Protein AF-0000000078838082 (afdb_homodimer)

InterPro domains:
  IPR001647 DNA-binding HTH domain, TetR-type [PF00440] (33-78)
  IPR001647 DNA-binding HTH domain, TetR-type [PR00455] (32-45)
  IPR001647 DNA-binding HTH domain, TetR-type [PR00455] (53-76)
  IPR001647 DNA-binding HTH domain, TetR-type [PS50977] (26-86)
  IPR009057 Homedomain-like superfamily [SSF46689] (19-103)
  IPR036271 Tetracyclin repressor-like, C-terminal domain superfamily [SSF48498] (100-196)
  IPR050109 HTH-type, TetR-like transcriptional regulator [PTHR30055] (16-215)

Sequence (432 aa):
MKHISPTQVAAESPVRAPTRRALAKQQTRQKVLAAARRLFAEQGYEGATIRDIAAAAGMSTGAVFANFTDKSDLFREIMTADCEALLDAMREAAGKARNVEEALLKVFMAGYGFYKSRLPLARAAFGVSWSPDGGPTLRGLGPVQGMSELFAEQLNLAVERGELRQEAEVKLRSQMLFDAYLSNYVQAIFEGWSLEALQARARDQIRILLAGARRGMKHISPTQVAAESPVRAPTRRALAKQQTRQKVLAAARRLFAEQGYEGATIRDIAAAAGMSTGAVFANFTDKSDLFREIMTADCEALLDAMREAAGKARNVEEALLKVFMAGYGFYKSRLPLARAAFGVSWSPDGGPTLRGLGPVQGMSELFAEQLNLAVERGELRQEAEVKLRSQMLFDAYLSNYVQAIFEGWSLEALQARARDQIRILLAGARRG

Organism: Phenylobacterium zucineum (strain HLK1) (NCBI:txid450851)

Solvent-accessible surface area (backbone atoms only — not comparable to full-atom values): 23057 Å² total; per-residue (Å²): 135,80,79,76,74,78,80,79,74,76,75,74,75,72,81,72,74,74,48,74,67,55,49,49,50,48,50,50,50,50,39,40,51,53,26,38,51,52,38,26,34,74,49,26,58,85,64,43,46,62,60,58,26,17,52,67,43,74,42,52,55,65,63,46,50,75,76,35,90,45,65,67,51,51,50,49,52,52,49,49,54,51,35,41,55,44,40,51,47,20,52,57,38,32,72,72,40,89,47,55,69,52,16,52,46,34,28,50,46,38,49,53,61,66,36,63,88,38,44,49,41,53,35,32,50,58,22,38,44,44,36,87,66,42,14,61,52,53,61,61,33,65,38,52,47,46,46,45,46,48,43,30,49,47,46,49,52,24,33,75,71,58,58,26,35,91,82,42,50,45,68,61,47,16,52,51,50,45,49,51,57,57,57,51,46,54,45,42,68,76,65,64,52,49,70,66,58,51,47,56,50,48,49,54,51,51,52,35,61,44,25,76,25,49,57,131,135,82,80,76,74,80,80,80,75,76,76,73,75,72,80,72,72,74,48,71,67,55,48,50,50,49,50,50,52,50,39,40,51,53,28,38,52,53,37,25,32,73,50,26,58,85,64,42,46,62,60,57,26,17,53,67,42,74,42,52,56,67,63,45,50,76,75,34,90,46,64,67,51,51,50,49,53,52,49,52,55,52,34,41,54,46,40,52,47,22,51,59,37,32,74,73,40,90,47,55,69,52,17,52,46,34,28,50,47,39,50,53,61,68,36,64,89,38,44,49,40,50,35,32,50,58,21,39,44,44,35,88,66,44,13,61,53,53,62,63,32,65,39,52,46,46,45,45,46,47,42,31,50,47,46,49,51,23,32,75,71,56,59,26,35,89,82,41,50,46,69,61,47,16,52,49,49,45,48,51,57,57,56,51,46,54,45,40,68,76,64,65,52,50,72,65,57,50,48,56,49,47,50,54,51,51,52,36,61,45,26,76,24,49,56,130

Foldseek 3Di:
DPPPDPPPPPPPPPPPDDDPVRVVLVVLLVLLLVLLLVCCLVLNLVRDALCSSQVSSVHHSVVVCVPAVGSLRSLLVNLLVLLVVLLVQLVVQLVVDDALLNSLLSSLLSNCVSCLVPLSNVVSLVVLLPDPPSVCSNCVRPSNVSSLVVQLVSVVVNCVVQQFPPPQPSNVLSVVSVVLSSVCSCCCNPVVDDSVRSSVSSSVSSVVSSPPGGDD/DPPPDPPPPPPPPPPPDDDPVRVVLVVLLVLLLVLLLVCCLVQNLVRDALCSSQVSSVHHSVVVCVPAVGSLRSLLVNLLVLLVVLLVQLVVQLVVDDALLNSLLSSLLSNCVSCLVPLSNVVSLVVLLPDPPSVCSNCVRPSNVSSLVVQLVSVVVNCVVQQFPPPQPSNVLSVVSVVLSSVCSCCCNPVVDDSVRSSVVSSVSSCVSSPPGGDD

Nearest PDB structures (foldseek):
  5gp9-assembly1_A  TM=8.578E-01  e=2.514E-07  Halalkalibacterium halodurans C-125
  5gpa-assembly1_B  TM=8.060E-01  e=7.510E-08  Halalkalibacterium halodurans C-125
  3whc-assembly3_F  TM=8.358E-01  e=3.596E-07  Bacillus subtilis subsp. subtilis str. 168
  2pbx-assembly1_A  TM=7.632E-01  e=4.820E-06  Vibrio cholerae 2740-80
  7xxo-assembly1_A  TM=8.006E-01  e=9.019E-06  Vibrio cholerae

Structure (mmCIF, N/CA/C/O backbone):
data_AF-0000000078838082-model_v1
#
loop_
_entity.id
_entity.type
_entity.pdbx_description
1 polymer 'Transcriptional regulator, TetR famil'
#
loop_
_atom_site.group_PDB
_atom_site.id
_atom_site.type_symbol
_atom_site.label_atom_id
_atom_site.label_alt_id
_atom_site.label_comp_id
_atom_site.label_asym_id
_atom_site.label_entity_id
_atom_site.label_seq_id
_atom_site.pdbx_PDB_ins_code
_atom_site.Cartn_x
_atom_site.Cartn_y
_atom_site.Cartn_z
_atom_site.occupancy
_atom_site.B_iso_or_equiv
_atom_site.auth_seq_id
_atom_site.auth_comp_id
_atom_site.auth_asym_id
_atom_site.auth_atom_id
_atom_site.pdbx_PDB_model_num
ATOM 1 N N . MET A 1 1 ? -61.625 -36.156 17.297 1 31.22 1 MET A N 1
ATOM 2 C CA . MET A 1 1 ? -61.781 -34.969 16.469 1 31.22 1 MET A CA 1
ATOM 3 C C . MET A 1 1 ? -61 -33.781 17.094 1 31.22 1 MET A C 1
ATOM 5 O O . MET A 1 1 ? -61.469 -33.156 18.047 1 31.22 1 MET A O 1
ATOM 9 N N . LYS A 1 2 ? -59.625 -33.938 17.234 1 40.16 2 LYS A N 1
ATOM 10 C CA . LYS A 1 2 ? -58.688 -32.969 17.812 1 40.16 2 LYS A CA 1
ATOM 11 C C . LYS A 1 2 ? -58.781 -31.625 17.078 1 40.16 2 LYS A C 1
ATOM 13 O O . LYS A 1 2 ? -58.781 -31.594 15.852 1 40.16 2 LYS A O 1
ATOM 18 N N . HIS A 1 3 ? -59.406 -30.594 17.719 1 41.97 3 HIS A N 1
ATOM 19 C CA . HIS A 1 3 ? -59.5 -29.219 17.266 1 41.97 3 HIS A CA 1
ATOM 20 C C . HIS A 1 3 ? -58.125 -28.672 16.891 1 41.97 3 HIS A C 1
ATOM 22 O O . HIS A 1 3 ? -57.219 -28.656 17.719 1 41.97 3 HIS A O 1
ATOM 28 N N . ILE A 1 4 ? -57.656 -28.812 15.633 1 47.41 4 ILE A N 1
ATOM 29 C CA . ILE A 1 4 ? -56.438 -28.156 15.109 1 47.41 4 ILE A CA 1
ATOM 30 C C . ILE A 1 4 ? -56.531 -26.656 15.336 1 47.41 4 ILE A C 1
ATOM 32 O O . ILE A 1 4 ? -57.5 -26 14.883 1 47.41 4 ILE A O 1
ATOM 36 N N . SER A 1 5 ? -56 -26.172 16.469 1 49.69 5 SER A N 1
ATOM 37 C CA . SER A 1 5 ? -55.906 -24.75 16.75 1 49.69 5 SER A CA 1
ATOM 38 C C . SER A 1 5 ? -55.375 -23.969 15.547 1 49.69 5 SER A C 1
ATOM 40 O O . SER A 1 5 ? -54.469 -24.438 14.859 1 49.69 5 SER A O 1
ATOM 42 N N . PRO A 1 6 ? -56.156 -23.016 14.93 1 46.94 6 PRO A N 1
ATOM 43 C CA . PRO A 1 6 ? -55.719 -22.203 13.797 1 46.94 6 PRO A CA 1
ATOM 44 C C . PRO A 1 6 ? -54.375 -21.531 14.055 1 46.94 6 PRO A C 1
ATOM 46 O O . PRO A 1 6 ? -54.031 -21.25 15.211 1 46.94 6 PRO A O 1
ATOM 49 N N . THR A 1 7 ? -53.312 -21.812 13.32 1 49 7 THR A N 1
ATOM 50 C CA . THR A 1 7 ? -52 -21.172 13.273 1 49 7 THR A CA 1
ATOM 51 C C . THR A 1 7 ? -52.125 -19.656 13.242 1 49 7 THR A C 1
ATOM 53 O O . THR A 1 7 ? -52.688 -19.094 12.305 1 49 7 THR A O 1
ATOM 56 N N . GLN A 1 8 ? -52.219 -18.891 14.352 1 45.09 8 GLN A N 1
ATOM 57 C CA . GLN A 1 8 ? -52.156 -17.422 14.422 1 45.09 8 GLN A CA 1
ATOM 58 C C . GLN A 1 8 ? -51.031 -16.891 13.539 1 45.09 8 GLN A C 1
ATOM 60 O O . GLN A 1 8 ? -49.844 -17.141 13.797 1 45.09 8 GLN A O 1
ATOM 65 N N . VAL A 1 9 ? -51.156 -16.656 12.219 1 44.88 9 VAL A N 1
ATOM 66 C CA . VAL A 1 9 ? -50.219 -15.875 11.391 1 44.88 9 VAL A CA 1
ATOM 67 C C . VAL A 1 9 ? -49.906 -14.555 12.078 1 44.88 9 VAL A C 1
ATOM 69 O O . VAL A 1 9 ? -50.812 -13.766 12.367 1 44.88 9 VAL A O 1
ATOM 72 N N . ALA A 1 10 ? -48.812 -14.406 12.828 1 48.38 10 ALA A N 1
ATOM 73 C CA . ALA A 1 10 ? -48.281 -13.164 13.367 1 48.38 10 ALA A CA 1
ATOM 74 C C . ALA A 1 10 ? -48.375 -12.031 12.352 1 48.38 10 ALA A C 1
ATOM 76 O O . ALA A 1 10 ? -47.844 -12.133 11.242 1 48.38 10 ALA A O 1
ATOM 77 N N . ALA A 1 11 ? -49.375 -11.188 12.391 1 46.81 11 ALA A N 1
ATOM 78 C CA . ALA A 1 11 ? -49.5 -9.969 11.602 1 46.81 11 ALA A CA 1
ATOM 79 C C . ALA A 1 11 ? -48.156 -9.219 11.555 1 46.81 11 ALA A C 1
ATOM 81 O O . ALA A 1 11 ? -47.562 -8.969 12.602 1 46.81 11 ALA A O 1
ATOM 82 N N . GLU A 1 12 ? -47.312 -9.336 10.531 1 47.44 12 GLU A N 1
ATOM 83 C CA . GLU A 1 12 ? -46.125 -8.531 10.344 1 47.44 12 GLU A CA 1
ATOM 84 C C . GLU A 1 12 ? -46.375 -7.082 10.742 1 47.44 12 GLU A C 1
ATOM 86 O O . GLU A 1 12 ? -47.344 -6.457 10.297 1 47.44 12 GLU A O 1
ATOM 91 N N . SER A 1 13 ? -46.031 -6.605 11.922 1 51.56 13 SER A N 1
ATOM 92 C CA . SER A 1 13 ? -46.125 -5.195 12.281 1 51.56 13 SER A CA 1
ATOM 93 C C . SER A 1 13 ? -45.75 -4.297 11.109 1 51.56 13 SER A C 1
ATOM 95 O O . SER A 1 13 ? -44.719 -4.52 10.461 1 51.56 13 SER A O 1
ATOM 97 N N . PRO A 1 14 ? -46.562 -3.588 10.445 1 52.5 14 PRO A N 1
ATOM 98 C CA . PRO A 1 14 ? -46.25 -2.717 9.32 1 52.5 14 PRO A CA 1
ATOM 99 C C . PRO A 1 14 ? -45 -1.842 9.578 1 52.5 14 PRO A C 1
ATOM 101 O O . PRO A 1 14 ? -44.812 -1.367 10.695 1 52.5 14 PRO A O 1
ATOM 104 N N . VAL A 1 15 ? -43.906 -2.115 9 1 57.47 15 VAL A N 1
ATOM 105 C CA . VAL A 1 15 ? -42.781 -1.18 9.016 1 57.47 15 VAL A CA 1
ATOM 106 C C . VAL A 1 15 ? -43.312 0.253 8.914 1 57.47 15 VAL A C 1
ATOM 108 O O . VAL A 1 15 ? -43.969 0.611 7.934 1 57.47 15 VAL A O 1
ATOM 111 N N . ARG A 1 16 ? -43.688 0.948 9.977 1 62.47 16 ARG A N 1
ATOM 112 C CA . ARG A 1 16 ? -44.188 2.312 10.039 1 62.47 16 ARG A CA 1
ATOM 113 C C . ARG A 1 16 ? -43.375 3.25 9.164 1 62.47 16 ARG A C 1
ATOM 115 O O . ARG A 1 16 ? -42.125 3.215 9.211 1 62.47 16 ARG A O 1
ATOM 122 N N . ALA A 1 17 ? -43.906 3.75 8.133 1 68.75 17 ALA A N 1
ATOM 123 C CA . ALA A 1 17 ? -43.344 4.77 7.266 1 68.75 17 ALA A CA 1
ATOM 124 C C . ALA A 1 17 ? -42.562 5.812 8.078 1 68.75 17 ALA A C 1
ATOM 126 O O . ALA A 1 17 ? -43 6.195 9.172 1 68.75 17 ALA A O 1
ATOM 127 N N . PRO A 1 18 ? -41.188 5.969 7.711 1 68.88 18 PRO A N 1
ATOM 128 C CA . PRO A 1 18 ? -40.438 6.949 8.5 1 68.88 18 PRO A CA 1
ATOM 129 C C . PRO A 1 18 ? -41.219 8.258 8.695 1 68.88 18 PRO A C 1
ATOM 131 O O . PRO A 1 18 ? -41.938 8.688 7.805 1 68.88 18 PRO A O 1
ATOM 134 N N . THR A 1 19 ? -41.25 8.711 9.891 1 78.44 19 THR A N 1
ATOM 135 C CA . THR A 1 19 ? -41.844 10 10.234 1 78.44 19 THR A CA 1
ATOM 136 C C . THR A 1 19 ? -41.156 11.133 9.461 1 78.44 19 THR A C 1
ATOM 138 O O . THR A 1 19 ? -40.094 10.938 8.867 1 78.44 19 THR A O 1
ATOM 141 N N . ARG A 1 20 ? -41.844 12.234 9.203 1 78.25 20 ARG A N 1
ATOM 142 C CA . ARG A 1 20 ? -41.312 13.414 8.531 1 78.25 20 ARG A CA 1
ATOM 143 C C . ARG A 1 20 ? -39.938 13.797 9.109 1 78.25 20 ARG A C 1
ATOM 145 O O . ARG A 1 20 ? -39.031 14.172 8.367 1 78.25 20 ARG A O 1
ATOM 152 N N . ARG A 1 21 ? -39.844 13.648 10.453 1 76.44 21 ARG A N 1
ATOM 153 C CA . ARG A 1 21 ? -38.594 13.984 11.125 1 76.44 21 ARG A CA 1
ATOM 154 C C . ARG A 1 21 ? -37.469 13.016 10.734 1 76.44 21 ARG A C 1
ATOM 156 O O . ARG A 1 21 ? -36.344 13.43 10.523 1 76.44 21 ARG A O 1
ATOM 163 N N . ALA A 1 22 ? -37.844 11.773 10.695 1 75.56 22 ALA A N 1
ATOM 164 C CA . ALA A 1 22 ? -36.875 10.75 10.32 1 75.56 22 ALA A CA 1
ATOM 165 C C . ALA A 1 22 ? -36.406 10.93 8.867 1 75.56 22 ALA A C 1
ATOM 167 O O . ALA A 1 22 ? -35.219 10.773 8.555 1 75.56 22 ALA A O 1
ATOM 168 N N . LEU A 1 23 ? -37.281 11.297 8.016 1 79.19 23 LEU A N 1
ATOM 169 C CA . LEU A 1 23 ? -36.969 11.531 6.613 1 79.19 23 LEU A CA 1
ATOM 170 C C . LEU A 1 23 ? -36.094 12.758 6.453 1 79.19 23 LEU A C 1
ATOM 172 O O . LEU A 1 23 ? -35.156 12.758 5.648 1 79.19 23 LEU A O 1
ATOM 176 N N . ALA A 1 24 ? -36.469 13.742 7.207 1 75.81 24 ALA A N 1
ATOM 177 C CA . ALA A 1 24 ? -35.688 14.961 7.168 1 75.81 24 ALA A CA 1
ATOM 178 C C . ALA A 1 24 ? -34.25 14.703 7.652 1 75.81 24 ALA A C 1
ATOM 180 O O . ALA A 1 24 ? -33.281 15.219 7.078 1 75.81 24 ALA A O 1
ATOM 181 N N . LYS A 1 25 ? -34.125 13.938 8.648 1 78.38 25 LYS A N 1
ATOM 182 C CA . LYS A 1 25 ? -32.812 13.578 9.18 1 78.38 25 LYS A CA 1
ATOM 183 C C . LYS A 1 25 ? -32 12.781 8.164 1 78.38 25 LYS A C 1
ATOM 185 O O . LYS A 1 25 ? -30.797 13.008 8 1 78.38 25 LYS A O 1
ATOM 190 N N . GLN A 1 26 ? -32.719 11.969 7.547 1 81.56 26 GLN A N 1
ATOM 191 C CA . GLN A 1 26 ? -32.062 11.156 6.527 1 81.56 26 GLN A CA 1
ATOM 192 C C . GLN A 1 26 ? -31.594 12.008 5.355 1 81.56 26 GLN A C 1
ATOM 194 O O . GLN A 1 26 ? -30.5 11.797 4.824 1 81.56 26 GLN A O 1
ATOM 199 N N . GLN A 1 27 ? -32.406 12.883 4.988 1 83.25 27 GLN A N 1
ATOM 200 C CA . GLN A 1 27 ? -32.031 13.773 3.889 1 83.25 27 GLN A CA 1
ATOM 201 C C . GLN A 1 27 ? -30.828 14.633 4.254 1 83.25 27 GLN A C 1
ATOM 203 O O . GLN A 1 27 ? -29.938 14.859 3.424 1 83.25 27 GLN A O 1
ATOM 208 N N . THR A 1 28 ? -30.891 15.102 5.465 1 83.06 28 THR A N 1
ATOM 209 C CA . THR A 1 28 ? -29.75 15.891 5.949 1 83.06 28 THR A CA 1
ATOM 210 C C . THR A 1 28 ? -28.469 15.062 5.945 1 83.06 28 THR A C 1
ATOM 212 O O . THR A 1 28 ? -27.422 15.523 5.488 1 83.06 28 THR A O 1
ATOM 215 N N . ARG A 1 29 ? -28.609 13.945 6.395 1 88 29 ARG A N 1
ATOM 216 C CA . ARG A 1 29 ? -27.469 13.039 6.441 1 88 29 ARG A CA 1
ATOM 217 C C . ARG A 1 29 ? -26.922 12.781 5.043 1 88 29 ARG A C 1
ATOM 219 O O . ARG A 1 29 ? -25.703 12.836 4.828 1 88 29 ARG A O 1
ATOM 226 N N . GLN A 1 30 ? -27.781 12.617 4.121 1 90.25 30 GLN A N 1
ATOM 227 C CA . GLN A 1 30 ? -27.359 12.344 2.75 1 90.25 30 GLN A CA 1
ATOM 228 C C . GLN A 1 30 ? -26.672 13.555 2.129 1 90.25 30 GLN A C 1
ATOM 230 O O . GLN A 1 30 ? -25.703 13.414 1.386 1 90.25 30 GLN A O 1
ATOM 235 N N . LYS A 1 31 ? -27.156 14.672 2.43 1 91.25 31 LYS A N 1
ATOM 236 C CA . LYS A 1 31 ? -26.562 15.906 1.925 1 91.25 31 LYS A CA 1
ATOM 237 C C . LYS A 1 31 ? -25.141 16.078 2.459 1 91.25 31 LYS A C 1
ATOM 239 O O . LYS A 1 31 ? -24.234 16.453 1.71 1 91.25 31 LYS A O 1
ATOM 244 N N . VAL A 1 32 ? -25 15.812 3.689 1 92.06 32 VAL A N 1
ATOM 245 C CA . VAL A 1 32 ? -23.703 15.969 4.328 1 92.06 32 VAL A CA 1
ATOM 246 C C . VAL A 1 32 ? -22.719 14.953 3.748 1 92.06 32 VAL A C 1
ATOM 248 O O . VAL A 1 32 ? -21.578 15.305 3.418 1 92.06 32 VAL A O 1
ATOM 251 N N . LEU A 1 33 ? -23.188 13.812 3.576 1 93.88 33 LEU A N 1
ATOM 252 C CA . LEU A 1 33 ? -22.328 12.758 3.059 1 93.88 33 LEU A CA 1
ATOM 253 C C . LEU A 1 33 ? -21.906 13.047 1.619 1 93.88 33 LEU A C 1
ATOM 255 O O . LEU A 1 33 ? -20.766 12.812 1.236 1 93.88 33 LEU A O 1
ATOM 259 N N . ALA A 1 34 ? -22.844 13.578 0.846 1 94.31 34 ALA A N 1
ATOM 260 C CA . ALA A 1 34 ? -22.531 13.93 -0.537 1 94.31 34 ALA A CA 1
ATOM 261 C C . ALA A 1 34 ? -21.5 15.055 -0.596 1 94.31 34 ALA A C 1
ATOM 263 O O . ALA A 1 34 ? -20.578 15.008 -1.401 1 94.31 34 ALA A O 1
ATOM 264 N N . ALA A 1 35 ? -21.688 16.016 0.234 1 95.06 35 ALA A N 1
ATOM 265 C CA . ALA A 1 35 ? -20.734 17.125 0.315 1 95.06 35 ALA A CA 1
ATOM 266 C C . ALA A 1 35 ? -19.359 16.641 0.768 1 95.06 35 ALA A C 1
ATOM 268 O O . ALA A 1 35 ? -18.344 17.031 0.204 1 95.06 35 ALA A O 1
ATOM 269 N N . ALA A 1 36 ? -19.375 15.812 1.767 1 95 36 ALA A N 1
ATOM 270 C CA . ALA A 1 36 ? -18.141 15.258 2.297 1 95 36 ALA A CA 1
ATOM 271 C C . ALA A 1 36 ? -17.391 14.461 1.23 1 95 36 ALA A C 1
ATOM 273 O O . ALA A 1 36 ? -16.188 14.617 1.055 1 95 36 ALA A O 1
ATOM 274 N N . ARG A 1 37 ? -18.109 13.648 0.507 1 94.75 37 ARG A N 1
ATOM 275 C CA . ARG A 1 37 ? -17.531 12.852 -0.565 1 94.75 37 ARG A CA 1
ATOM 276 C C . ARG A 1 37 ? -16.812 13.742 -1.583 1 94.75 37 ARG A C 1
ATOM 278 O O . ARG A 1 37 ? -15.695 13.453 -1.993 1 94.75 37 ARG A O 1
ATOM 285 N N . ARG A 1 38 ? -17.484 14.719 -1.978 1 94.56 38 ARG A N 1
ATOM 286 C CA . ARG A 1 38 ? -16.938 15.641 -2.967 1 94.56 38 ARG A CA 1
ATOM 287 C C . ARG A 1 38 ? -15.688 16.328 -2.439 1 94.56 38 ARG A C 1
ATOM 289 O O . ARG A 1 38 ? -14.664 16.391 -3.125 1 94.56 38 ARG A O 1
ATOM 296 N N . LEU A 1 39 ? -15.727 16.797 -1.241 1 95.06 39 LEU A N 1
ATOM 297 C CA . LEU A 1 39 ? -14.617 17.562 -0.691 1 95.06 39 LEU A CA 1
ATOM 298 C C . LEU A 1 39 ? -13.422 16.656 -0.397 1 95.06 39 LEU A C 1
ATOM 300 O O . LEU A 1 39 ? -12.273 17.062 -0.6 1 95.06 39 LEU A O 1
ATOM 304 N N . PHE A 1 40 ? -13.672 15.445 0.102 1 94.25 40 PHE A N 1
ATOM 305 C CA . PHE A 1 40 ? -12.586 14.492 0.307 1 94.25 40 PHE A CA 1
ATOM 306 C C . PHE A 1 40 ? -11.914 14.148 -1.015 1 94.25 40 PHE A C 1
ATOM 308 O O . PHE A 1 40 ? -10.695 13.961 -1.063 1 94.25 40 PHE A O 1
ATOM 315 N N . ALA A 1 41 ? -12.688 14.094 -2.055 1 91.81 41 ALA A N 1
ATOM 316 C CA . ALA A 1 41 ? -12.141 13.797 -3.375 1 91.81 41 ALA A CA 1
ATOM 317 C C . ALA A 1 41 ? -11.312 14.969 -3.9 1 91.81 41 ALA A C 1
ATOM 319 O O . ALA A 1 41 ? -10.227 14.773 -4.445 1 91.81 41 ALA A O 1
ATOM 320 N N . GLU A 1 42 ? -11.734 16.172 -3.66 1 90.31 42 GLU A N 1
ATOM 321 C CA . GLU A 1 42 ? -11.133 17.375 -4.238 1 90.31 42 GLU A CA 1
ATOM 322 C C . GLU A 1 42 ? -9.93 17.828 -3.422 1 90.31 42 GLU A C 1
ATOM 324 O O . GLU A 1 42 ? -8.898 18.203 -3.986 1 90.31 42 GLU A O 1
ATOM 329 N N . GLN A 1 43 ? -10.062 17.75 -2.066 1 89.94 43 GLN A N 1
ATOM 330 C CA . GLN A 1 43 ? -9.078 18.391 -1.196 1 89.94 43 GLN A CA 1
ATOM 331 C C . GLN A 1 43 ? -8.273 17.344 -0.422 1 89.94 43 GLN A C 1
ATOM 333 O O . GLN A 1 43 ? -7.316 17.688 0.274 1 89.94 43 GLN A O 1
ATOM 338 N N . GLY A 1 44 ? -8.68 16.125 -0.648 1 89.25 44 GLY A N 1
ATOM 339 C CA . GLY A 1 44 ? -8.109 15.102 0.208 1 89.25 44 GLY A CA 1
ATOM 340 C C . GLY A 1 44 ? -8.719 15.078 1.596 1 89.25 44 GLY A C 1
ATOM 341 O O . GLY A 1 44 ? -9.516 15.945 1.947 1 89.25 44 GLY A O 1
ATOM 342 N N . TYR A 1 45 ? -8.359 14.07 2.332 1 90.06 45 TYR A N 1
ATOM 343 C CA . TYR A 1 45 ? -8.898 13.906 3.674 1 90.06 45 TYR A CA 1
ATOM 344 C C . TYR A 1 45 ? -8.422 15.023 4.598 1 90.06 45 TYR A C 1
ATOM 346 O O . TYR A 1 45 ? -9.219 15.602 5.344 1 90.06 45 TYR A O 1
ATOM 354 N N . GLU A 1 46 ? -7.148 15.305 4.57 1 85.12 46 GLU A N 1
ATOM 355 C CA . GLU A 1 46 ? -6.582 16.297 5.48 1 85.12 46 GLU A CA 1
ATOM 356 C C . GLU A 1 46 ? -7.023 17.703 5.098 1 85.12 46 GLU A C 1
ATOM 358 O O . GLU A 1 46 ? -7.254 18.547 5.965 1 85.12 46 GLU A O 1
ATOM 363 N N . GLY A 1 47 ? -7.211 17.922 3.893 1 87.62 47 GLY A N 1
ATOM 364 C CA . GLY A 1 47 ? -7.543 19.266 3.416 1 87.62 47 GLY A CA 1
ATOM 365 C C . GLY A 1 47 ? -8.992 19.625 3.652 1 87.62 47 GLY A C 1
ATOM 366 O O . GLY A 1 47 ? -9.328 20.812 3.744 1 87.62 47 GLY A O 1
ATOM 367 N N . ALA A 1 48 ? -9.828 18.672 3.729 1 92.25 48 ALA A N 1
ATOM 368 C CA . ALA A 1 48 ? -11.25 18.906 3.953 1 92.25 48 ALA A CA 1
ATOM 369 C C . ALA A 1 48 ? -11.555 19.062 5.441 1 92.25 48 ALA A C 1
ATOM 371 O O . ALA A 1 48 ? -11.094 18.281 6.262 1 92.25 48 ALA A O 1
ATOM 372 N N . THR A 1 49 ? -12.344 20.125 5.762 1 91.94 49 THR A N 1
ATOM 373 C CA . THR A 1 49 ? -12.719 20.344 7.152 1 91.94 49 THR A CA 1
ATOM 374 C C . THR A 1 49 ? -14.227 20.188 7.336 1 91.94 49 THR A C 1
ATOM 376 O O . THR A 1 49 ? -14.984 20.266 6.367 1 91.94 49 THR A O 1
ATOM 379 N N . ILE A 1 50 ? -14.547 20 8.57 1 91 50 ILE A N 1
ATOM 380 C CA . ILE A 1 50 ? -15.969 19.875 8.891 1 91 50 ILE A CA 1
ATOM 381 C C . ILE A 1 50 ? -16.688 21.172 8.523 1 91 50 ILE A C 1
ATOM 383 O O . ILE A 1 50 ? -17.844 21.156 8.094 1 91 50 ILE A O 1
ATOM 387 N N . ARG A 1 51 ? -16.016 22.25 8.734 1 92.75 51 ARG A N 1
ATOM 388 C CA . ARG A 1 51 ? -16.578 23.547 8.383 1 92.75 51 ARG A CA 1
ATOM 389 C C . ARG A 1 51 ? -16.844 23.656 6.887 1 92.75 51 ARG A C 1
ATOM 391 O O . ARG A 1 51 ? -17.906 24.094 6.461 1 92.75 51 ARG A O 1
ATOM 398 N N . ASP A 1 52 ? -15.891 23.234 6.082 1 94.5 52 ASP A N 1
ATOM 399 C CA . ASP A 1 52 ? -16.047 23.25 4.629 1 94.5 52 ASP A CA 1
ATOM 400 C C . ASP A 1 52 ? -17.172 22.328 4.184 1 94.5 52 ASP A C 1
ATOM 402 O O . ASP A 1 52 ? -17.953 22.672 3.289 1 94.5 52 ASP A O 1
ATOM 406 N N . ILE A 1 53 ? -17.297 21.188 4.809 1 94.75 53 ILE A N 1
ATOM 407 C CA . ILE A 1 53 ? -18.297 20.188 4.465 1 94.75 53 ILE A CA 1
ATOM 408 C C . ILE A 1 53 ? -19.688 20.719 4.809 1 94.75 53 ILE A C 1
ATOM 410 O O . ILE A 1 53 ? -20.625 20.609 4.012 1 94.75 53 ILE A O 1
ATOM 414 N N . ALA A 1 54 ? -19.781 21.328 5.977 1 93.94 54 ALA A N 1
ATOM 415 C CA . ALA A 1 54 ? -21.047 21.938 6.391 1 93.94 54 ALA A CA 1
ATOM 416 C C . ALA A 1 54 ? -21.484 23.016 5.41 1 93.94 54 ALA A C 1
ATOM 418 O O . ALA A 1 54 ? -22.625 23.016 4.961 1 93.94 54 ALA A O 1
ATOM 419 N N . ALA A 1 55 ? -20.578 23.859 5.098 1 95.44 55 ALA A N 1
ATOM 420 C CA . ALA A 1 55 ? -20.859 24.953 4.16 1 95.44 55 ALA A CA 1
ATOM 421 C C . ALA A 1 55 ? -21.312 24.406 2.805 1 95.44 55 ALA A C 1
ATOM 423 O O . ALA A 1 55 ? -22.266 24.891 2.215 1 95.44 55 ALA A O 1
ATOM 424 N N . ALA A 1 56 ? -20.625 23.422 2.32 1 94.75 56 ALA A N 1
ATOM 425 C CA . ALA A 1 56 ? -20.938 22.812 1.029 1 94.75 56 ALA A CA 1
ATOM 426 C C . ALA A 1 56 ? -22.297 22.125 1.06 1 94.75 56 ALA A C 1
ATOM 428 O O . ALA A 1 56 ? -22.969 22.031 0.033 1 94.75 56 ALA A O 1
ATOM 429 N N . ALA A 1 57 ? -22.672 21.656 2.234 1 93.81 57 ALA A N 1
ATOM 430 C CA . ALA A 1 57 ? -23.953 20.984 2.406 1 93.81 57 ALA A CA 1
ATOM 431 C C . ALA A 1 57 ? -25.078 21.984 2.641 1 93.81 57 ALA A C 1
ATOM 433 O O . ALA A 1 57 ? -26.25 21.609 2.723 1 93.81 57 ALA A O 1
ATOM 434 N N . GLY A 1 58 ? -24.703 23.266 2.793 1 93.69 58 GLY A N 1
ATOM 435 C CA . GLY A 1 58 ? -25.688 24.297 3.076 1 93.69 58 GLY A CA 1
ATOM 436 C C . GLY A 1 58 ? -26.203 24.25 4.5 1 93.69 58 GLY A C 1
ATOM 437 O O . GLY A 1 58 ? -27.391 24.516 4.75 1 93.69 58 GLY A O 1
ATOM 438 N N . MET A 1 59 ? -25.312 23.812 5.348 1 91.62 59 MET A N 1
ATOM 439 C CA . MET A 1 59 ? -25.688 23.641 6.75 1 91.62 59 MET A CA 1
ATOM 440 C C . MET A 1 59 ? -24.703 24.359 7.668 1 91.62 59 MET A C 1
ATOM 442 O O . MET A 1 59 ? -23.594 24.703 7.25 1 91.62 59 MET A O 1
ATOM 446 N N . SER A 1 60 ? -25.234 24.531 8.93 1 90.12 60 SER A N 1
ATOM 447 C CA . SER A 1 60 ? -24.312 25 9.961 1 90.12 60 SER A CA 1
ATOM 448 C C . SER A 1 60 ? -23.438 23.875 10.477 1 90.12 60 SER A C 1
ATOM 450 O O . SER A 1 60 ? -23.797 22.703 10.375 1 90.12 60 SER A O 1
ATOM 452 N N . THR A 1 61 ? -22.203 24.234 10.938 1 90.25 61 THR A N 1
ATOM 453 C CA . THR A 1 61 ? -21.312 23.25 11.531 1 90.25 61 THR A CA 1
ATOM 454 C C . THR A 1 61 ? -22.016 22.516 12.672 1 90.25 61 THR A C 1
ATOM 456 O O . THR A 1 61 ? -21.844 21.297 12.836 1 90.25 61 THR A O 1
ATOM 459 N N . GLY A 1 62 ? -22.859 23.188 13.406 1 87.12 62 GLY A N 1
ATOM 460 C CA . GLY A 1 62 ? -23.609 22.578 14.5 1 87.12 62 GLY A CA 1
ATOM 461 C C . GLY A 1 62 ? -24.594 21.516 14.039 1 87.12 62 GLY A C 1
ATOM 462 O O . GLY A 1 62 ? -24.719 20.469 14.672 1 87.12 62 GLY A O 1
ATOM 463 N N . ALA A 1 63 ? -25.266 21.781 13.023 1 84.5 63 ALA A N 1
ATOM 464 C CA . ALA A 1 63 ? -26.234 20.828 12.469 1 84.5 63 ALA A CA 1
ATOM 465 C C . ALA A 1 63 ? -25.547 19.547 12.023 1 84.5 63 ALA A C 1
ATOM 467 O O . ALA A 1 63 ? -26.094 18.453 12.156 1 84.5 63 ALA A O 1
ATOM 468 N N . VAL A 1 64 ? -24.328 19.703 11.461 1 87.12 64 VAL A N 1
ATOM 469 C CA . VAL A 1 64 ? -23.562 18.531 11.031 1 87.12 64 VAL A CA 1
ATOM 470 C C . VAL A 1 64 ? -23.141 17.719 12.242 1 87.12 64 VAL A C 1
ATOM 472 O O . VAL A 1 64 ? -23.203 16.484 12.219 1 87.12 64 VAL A O 1
ATOM 475 N N . PHE A 1 65 ? -22.797 18.406 13.297 1 84.75 65 PHE A N 1
ATOM 476 C CA . PHE A 1 65 ? -22.328 17.719 14.5 1 84.75 65 PHE A CA 1
ATOM 477 C C . PHE A 1 65 ? -23.484 17 15.195 1 84.75 65 PHE A C 1
ATOM 479 O O . PHE A 1 65 ? -23.25 16.109 16.016 1 84.75 65 PHE A O 1
ATOM 486 N N . ALA A 1 66 ? -24.703 17.391 14.883 1 81.81 66 ALA A N 1
ATOM 487 C CA . ALA A 1 66 ? -25.859 16.656 15.398 1 81.81 66 ALA A CA 1
ATOM 488 C C . ALA A 1 66 ? -25.969 15.273 14.773 1 81.81 66 ALA A C 1
ATOM 490 O O . ALA A 1 66 ? -26.562 14.367 15.359 1 81.81 66 ALA A O 1
ATOM 491 N N . ASN A 1 67 ? -25.297 15.211 13.656 1 82.81 67 ASN A N 1
ATOM 492 C CA . ASN A 1 67 ? -25.422 13.969 12.898 1 82.81 67 ASN A CA 1
ATOM 493 C C . ASN A 1 67 ? -24.109 13.188 12.883 1 82.81 67 ASN A C 1
ATOM 495 O O . ASN A 1 67 ? -24.109 11.961 12.758 1 82.81 67 ASN A O 1
ATOM 499 N N . PHE A 1 68 ? -22.984 13.883 12.977 1 86.94 68 PHE A N 1
ATOM 500 C CA . PHE A 1 68 ? -21.672 13.258 12.898 1 86.94 68 PHE A CA 1
ATOM 501 C C . PHE A 1 68 ? -20.75 13.805 13.984 1 86.94 68 PHE A C 1
ATOM 503 O O . PHE A 1 68 ? -20.734 15.016 14.25 1 86.94 68 PHE A O 1
ATOM 510 N N . THR A 1 69 ? -19.953 12.93 14.516 1 83.06 69 THR A N 1
ATOM 511 C CA . THR A 1 69 ? -19.094 13.289 15.633 1 83.06 69 THR A CA 1
ATOM 512 C C . THR A 1 69 ? -17.891 14.102 15.156 1 83.06 69 THR A C 1
ATOM 514 O O . THR A 1 69 ? -17.516 15.086 15.789 1 83.06 69 THR A O 1
ATOM 517 N N . ASP A 1 70 ? -17.328 13.648 14.094 1 87.88 70 ASP A N 1
ATOM 518 C CA . ASP A 1 70 ? -16.141 14.32 13.562 1 87.88 70 ASP A CA 1
ATOM 519 C C . ASP A 1 70 ? -15.891 13.898 12.117 1 87.88 70 ASP A C 1
ATOM 521 O O . ASP A 1 70 ? -16.688 13.188 11.516 1 87.88 70 ASP A O 1
ATOM 525 N N . LYS A 1 71 ? -14.898 14.422 11.555 1 90.56 71 LYS A N 1
ATOM 526 C CA . LYS A 1 71 ? -14.531 14.18 10.156 1 90.56 71 LYS A CA 1
ATOM 527 C C . LYS A 1 71 ? -14.266 12.695 9.914 1 90.56 71 LYS A C 1
ATOM 529 O O . LYS A 1 71 ? -14.617 12.164 8.852 1 90.56 71 LYS A O 1
ATOM 534 N N . SER A 1 72 ? -13.695 12.039 10.906 1 91.25 72 SER A N 1
ATOM 535 C CA . SER A 1 72 ? -13.375 10.617 10.773 1 91.25 72 SER A CA 1
ATOM 536 C C . SER A 1 72 ? -14.648 9.773 10.695 1 91.25 72 SER A C 1
ATOM 538 O O . SER A 1 72 ? -14.695 8.789 9.961 1 91.25 72 SER A O 1
ATOM 540 N N . ASP A 1 73 ? -15.594 10.195 11.383 1 91.31 73 ASP A N 1
ATOM 541 C CA . ASP A 1 73 ? -16.875 9.508 11.352 1 91.31 73 ASP A CA 1
ATOM 542 C C . ASP A 1 73 ? -17.547 9.633 9.984 1 91.31 73 ASP A C 1
ATOM 544 O O . ASP A 1 73 ? -18.094 8.656 9.469 1 91.31 73 ASP A O 1
ATOM 548 N N . LEU A 1 74 ? -17.516 10.82 9.461 1 92.38 74 LEU A N 1
ATOM 549 C CA . LEU A 1 74 ? -18.047 11.055 8.125 1 92.38 74 LEU A CA 1
ATOM 550 C C . LEU A 1 74 ? -17.328 10.195 7.086 1 92.38 74 LEU A C 1
ATOM 552 O O . LEU A 1 74 ? -17.984 9.555 6.254 1 92.38 74 LEU A O 1
ATOM 556 N N . PHE A 1 75 ? -16.078 10.203 7.176 1 94.81 75 PHE A N 1
ATOM 557 C CA . PHE A 1 75 ? -15.281 9.445 6.223 1 94.81 75 PHE A CA 1
ATOM 558 C C . PHE A 1 75 ? -15.562 7.953 6.348 1 94.81 75 PHE A C 1
ATOM 560 O O . PHE A 1 75 ? -15.727 7.258 5.34 1 94.81 75 PHE A O 1
ATOM 567 N N . ARG A 1 76 ? -15.641 7.465 7.551 1 94.31 76 ARG A N 1
ATOM 568 C CA . ARG A 1 76 ? -15.93 6.059 7.812 1 94.31 76 ARG A CA 1
ATOM 569 C C . ARG A 1 76 ? -17.266 5.656 7.215 1 94.31 76 ARG A C 1
ATOM 571 O O . ARG A 1 76 ? -17.406 4.578 6.625 1 94.31 76 ARG A O 1
ATOM 578 N N . GLU A 1 77 ? -18.203 6.484 7.367 1 93.38 77 GLU A N 1
ATOM 579 C CA . GLU A 1 77 ? -19.531 6.191 6.836 1 93.38 77 GLU A CA 1
ATOM 580 C C . GLU A 1 77 ? -19.516 6.117 5.312 1 93.38 77 GLU A C 1
ATOM 582 O O . GLU A 1 77 ? -20.125 5.223 4.719 1 93.38 77 GLU A O 1
ATOM 587 N N . ILE A 1 78 ? -18.844 7.051 4.734 1 94.94 78 ILE A N 1
ATOM 588 C CA . ILE A 1 78 ? -18.719 7.062 3.281 1 94.94 78 ILE A CA 1
ATOM 589 C C . ILE A 1 78 ? -18.016 5.793 2.811 1 94.94 78 ILE A C 1
ATOM 591 O O . ILE A 1 78 ? -18.484 5.117 1.895 1 94.94 78 ILE A O 1
ATOM 595 N N . MET A 1 79 ? -16.938 5.438 3.459 1 96.12 79 MET A N 1
ATOM 596 C CA . MET A 1 79 ? -16.156 4.27 3.068 1 96.12 79 MET A CA 1
ATOM 597 C C . MET A 1 79 ? -16.938 2.982 3.301 1 96.12 79 MET A C 1
ATOM 599 O O . MET A 1 79 ? -16.875 2.051 2.496 1 96.12 79 MET A O 1
ATOM 603 N N . THR A 1 80 ? -17.641 2.922 4.402 1 95.94 80 THR A N 1
ATOM 604 C CA . THR A 1 80 ? -18.453 1.741 4.676 1 95.94 80 THR A CA 1
ATOM 605 C C . THR A 1 80 ? -19.469 1.504 3.549 1 95.94 80 THR A C 1
ATOM 607 O O . THR A 1 80 ? -19.531 0.403 3.002 1 95.94 80 THR A O 1
ATOM 610 N N . ALA A 1 81 ? -20.172 2.57 3.188 1 94.31 81 ALA A N 1
ATOM 611 C CA . ALA A 1 81 ? -21.172 2.463 2.125 1 94.31 81 ALA A CA 1
ATOM 612 C C . ALA A 1 81 ? -20.516 2.104 0.794 1 94.31 81 ALA A C 1
ATOM 614 O O . ALA A 1 81 ? -21 1.238 0.066 1 94.31 81 ALA A O 1
ATOM 615 N N . ASP A 1 82 ? -19.422 2.752 0.402 1 94.81 82 ASP A N 1
ATOM 616 C CA . ASP A 1 82 ? -18.734 2.508 -0.857 1 94.81 82 ASP A CA 1
ATOM 617 C C . ASP A 1 82 ? -18.188 1.081 -0.92 1 94.81 82 ASP A C 1
ATOM 619 O O . ASP A 1 82 ? -18.344 0.398 -1.935 1 94.81 82 ASP A O 1
ATOM 623 N N . CYS A 1 83 ? -17.609 0.61 0.202 1 96.69 83 CYS A N 1
ATOM 624 C CA . CYS A 1 83 ? -16.984 -0.713 0.223 1 96.69 83 CYS A CA 1
ATOM 625 C C . CYS A 1 83 ? -18.047 -1.807 0.207 1 96.69 83 CYS A C 1
ATOM 627 O O . CYS A 1 83 ? -17.844 -2.877 -0.366 1 96.69 83 CYS A O 1
ATOM 629 N N . GLU A 1 84 ? -19.172 -1.513 0.813 1 97.25 84 GLU A N 1
ATOM 630 C CA . GLU A 1 84 ? -20.281 -2.465 0.743 1 97.25 84 GLU A CA 1
ATOM 631 C C . GLU A 1 84 ? -20.766 -2.643 -0.692 1 97.25 84 GLU A C 1
ATOM 633 O O . GLU A 1 84 ? -20.938 -3.77 -1.161 1 97.25 84 GLU A O 1
ATOM 638 N N . ALA A 1 85 ? -21.031 -1.514 -1.315 1 96.62 85 ALA A N 1
ATOM 639 C CA . ALA A 1 85 ? -21.453 -1.556 -2.711 1 96.62 85 ALA A CA 1
ATOM 640 C C . ALA A 1 85 ? -20.406 -2.225 -3.588 1 96.62 85 ALA A C 1
ATOM 642 O O . ALA A 1 85 ? -20.734 -2.988 -4.496 1 96.62 85 ALA A O 1
ATOM 643 N N . LEU A 1 86 ? -19.156 -1.986 -3.338 1 97.5 86 LEU A N 1
ATOM 644 C CA . LEU A 1 86 ? -18.047 -2.566 -4.074 1 97.5 86 LEU A CA 1
ATOM 645 C C . LEU A 1 86 ? -18 -4.082 -3.885 1 97.5 86 LEU A C 1
ATOM 647 O O . LEU A 1 86 ? -17.859 -4.824 -4.855 1 97.5 86 LEU A O 1
ATOM 651 N N . LEU A 1 87 ? -18.094 -4.488 -2.619 1 98.19 87 LEU A N 1
ATOM 652 C CA . LEU A 1 87 ? -18.078 -5.914 -2.322 1 98.19 87 LEU A CA 1
ATOM 653 C C . LEU A 1 87 ? -19.219 -6.633 -3.047 1 98.19 87 LEU A C 1
ATOM 655 O O . LEU A 1 87 ? -19.016 -7.711 -3.609 1 98.19 87 LEU A O 1
ATOM 659 N N . ASP A 1 88 ? -20.375 -5.992 -3.078 1 97.94 88 ASP A N 1
ATOM 660 C CA . ASP A 1 88 ? -21.516 -6.57 -3.781 1 97.94 88 ASP A CA 1
ATOM 661 C C . ASP A 1 88 ? -21.234 -6.707 -5.273 1 97.94 88 ASP A C 1
ATOM 663 O O . ASP A 1 88 ? -21.531 -7.738 -5.879 1 97.94 88 ASP A O 1
ATOM 667 N N . ALA A 1 89 ? -20.672 -5.715 -5.812 1 97.5 89 ALA A N 1
ATOM 668 C CA . ALA A 1 89 ? -20.328 -5.742 -7.234 1 97.5 89 ALA A CA 1
ATOM 669 C C . ALA A 1 89 ? -19.312 -6.836 -7.523 1 97.5 89 ALA A C 1
ATOM 671 O O . ALA A 1 89 ? -19.406 -7.535 -8.539 1 97.5 89 ALA A O 1
ATOM 672 N N . MET A 1 90 ? -18.344 -7.004 -6.66 1 98.44 90 MET A N 1
ATOM 673 C CA . MET A 1 90 ? -17.312 -8.023 -6.816 1 98.44 90 MET A CA 1
ATOM 674 C C . MET A 1 90 ? -17.922 -9.422 -6.73 1 98.44 90 MET A C 1
ATOM 676 O O . MET A 1 90 ? -17.578 -10.297 -7.527 1 98.44 90 MET A O 1
ATOM 680 N N . ARG A 1 91 ? -18.766 -9.578 -5.766 1 98.19 91 ARG A N 1
ATOM 681 C CA . ARG A 1 91 ? -19.422 -10.867 -5.594 1 98.19 91 ARG A CA 1
ATOM 682 C C . ARG A 1 91 ? -20.25 -11.234 -6.82 1 98.19 91 ARG A C 1
ATOM 684 O O . ARG A 1 91 ? -20.203 -12.375 -7.289 1 98.19 91 ARG A O 1
ATOM 691 N N . GLU A 1 92 ? -21.016 -10.266 -7.258 1 97.94 92 GLU A N 1
ATOM 692 C CA . GLU A 1 92 ? -21.812 -10.484 -8.453 1 97.94 92 GLU A CA 1
ATOM 693 C C . GLU A 1 92 ? -20.953 -10.859 -9.648 1 97.94 92 GLU A C 1
ATOM 695 O O . GLU A 1 92 ? -21.297 -11.766 -10.406 1 97.94 92 GLU A O 1
ATOM 700 N N . ALA A 1 93 ? -19.844 -10.227 -9.836 1 98.12 93 ALA A N 1
ATOM 701 C CA . ALA A 1 93 ? -18.922 -10.477 -10.945 1 98.12 93 ALA A CA 1
ATOM 702 C C . ALA A 1 93 ? -18.328 -11.875 -10.859 1 98.12 93 ALA A C 1
ATOM 704 O O . ALA A 1 93 ? -18.219 -12.578 -11.867 1 98.12 93 ALA A O 1
ATOM 705 N N . ALA A 1 94 ? -17.969 -12.297 -9.648 1 97.81 94 ALA A N 1
ATOM 706 C CA . ALA A 1 94 ? -17.359 -13.609 -9.43 1 97.81 94 ALA A CA 1
ATOM 707 C C . ALA A 1 94 ? -18.328 -14.719 -9.82 1 97.81 94 ALA A C 1
ATOM 709 O O . ALA A 1 94 ? -17.922 -15.758 -10.344 1 97.81 94 ALA A O 1
ATOM 710 N N . GLY A 1 95 ? -19.625 -14.562 -9.539 1 94.25 95 GLY A N 1
ATOM 711 C CA . GLY A 1 95 ? -20.641 -15.578 -9.766 1 94.25 95 GLY A CA 1
ATOM 712 C C . GLY A 1 95 ? -20.859 -15.891 -11.234 1 94.25 95 GLY A C 1
ATOM 713 O O . GLY A 1 95 ? -21.453 -16.922 -11.57 1 94.25 95 GLY A O 1
ATOM 714 N N . LYS A 1 96 ? -20.328 -15.188 -12.117 1 92.75 96 LYS A N 1
ATOM 715 C CA . LYS A 1 96 ? -20.578 -15.352 -13.547 1 92.75 96 LYS A CA 1
ATOM 716 C C . LYS A 1 96 ? -19.391 -16.031 -14.234 1 92.75 96 LYS A C 1
ATOM 718 O O . LYS A 1 96 ? -19.344 -16.109 -15.469 1 92.75 96 LYS A O 1
ATOM 723 N N . ALA A 1 97 ? -18.484 -16.531 -13.508 1 95.94 97 ALA A N 1
ATOM 724 C CA . ALA A 1 97 ? -17.234 -17 -14.094 1 95.94 97 ALA A CA 1
ATOM 725 C C . ALA A 1 97 ? -17.25 -18.516 -14.297 1 95.94 97 ALA A C 1
ATOM 727 O O . ALA A 1 97 ? -17.922 -19.234 -13.555 1 95.94 97 ALA A O 1
ATOM 728 N N . ARG A 1 98 ? -16.469 -18.953 -15.234 1 95.44 98 ARG A N 1
ATOM 729 C CA . ARG A 1 98 ? -16.422 -20.375 -15.602 1 95.44 98 ARG A CA 1
ATOM 730 C C . ARG A 1 98 ? -15.32 -21.094 -14.836 1 95.44 98 ARG A C 1
ATOM 732 O O . ARG A 1 98 ? -15.352 -22.328 -14.711 1 95.44 98 ARG A O 1
ATOM 739 N N . ASN A 1 99 ? -14.312 -20.469 -14.5 1 96.75 99 ASN A N 1
ATOM 740 C CA . ASN A 1 99 ? -13.188 -21.031 -13.758 1 96.75 99 ASN A CA 1
ATOM 741 C C . ASN A 1 99 ? -12.547 -19.984 -12.844 1 96.75 99 ASN A C 1
ATOM 743 O O . ASN A 1 99 ? -12.961 -18.812 -12.844 1 96.75 99 ASN A O 1
ATOM 747 N N . VAL A 1 100 ? -11.594 -20.375 -12.086 1 97.81 100 VAL A N 1
ATOM 748 C CA . VAL A 1 100 ? -11.047 -19.547 -11.023 1 97.81 100 VAL A CA 1
ATOM 749 C C . VAL A 1 100 ? -10.32 -18.344 -11.625 1 97.81 100 VAL A C 1
ATOM 751 O O . VAL A 1 100 ? -10.383 -17.234 -11.094 1 97.81 100 VAL A O 1
ATOM 754 N N . GLU A 1 101 ? -9.57 -18.484 -12.703 1 98.19 101 GLU A N 1
ATOM 755 C CA . GLU A 1 101 ? -8.859 -17.375 -13.32 1 98.19 101 GLU A CA 1
ATOM 756 C C . GLU A 1 101 ? -9.836 -16.297 -13.781 1 98.19 101 GLU A C 1
ATOM 758 O O . GLU A 1 101 ? -9.617 -15.102 -13.547 1 98.19 101 GLU A O 1
ATOM 763 N N . GLU A 1 102 ? -10.891 -16.75 -14.414 1 98.5 102 GLU A N 1
ATOM 764 C CA . GLU A 1 102 ? -11.906 -15.805 -14.875 1 98.5 102 GLU A CA 1
ATOM 765 C C . GLU A 1 102 ? -12.609 -15.133 -13.695 1 98.5 102 GLU A C 1
ATOM 767 O O . GLU A 1 102 ? -12.875 -13.93 -13.734 1 98.5 102 GLU A O 1
ATOM 772 N N . ALA A 1 103 ? -12.945 -15.898 -12.688 1 98.62 103 ALA A N 1
ATOM 773 C CA . ALA A 1 103 ? -13.602 -15.352 -11.508 1 98.62 103 ALA A CA 1
ATOM 774 C C . ALA A 1 103 ? -12.75 -14.258 -10.867 1 98.62 103 ALA A C 1
ATOM 776 O O . ALA A 1 103 ? -13.25 -13.164 -10.57 1 98.62 103 ALA A O 1
ATOM 777 N N . LEU A 1 104 ? -11.477 -14.539 -10.672 1 98.81 104 LEU A N 1
ATOM 778 C CA . LEU A 1 104 ? -10.57 -13.586 -10.047 1 98.81 104 LEU A CA 1
ATOM 779 C C . LEU A 1 104 ? -10.414 -12.336 -10.914 1 98.81 104 LEU A C 1
ATOM 781 O O . LEU A 1 104 ? -10.414 -11.211 -10.391 1 98.81 104 LEU A O 1
ATOM 785 N N . LEU A 1 105 ? -10.305 -12.539 -12.195 1 98.88 105 LEU A N 1
ATOM 786 C CA . LEU A 1 105 ? -10.172 -11.391 -13.086 1 98.88 105 LEU A CA 1
ATOM 787 C C . LEU A 1 105 ? -11.422 -10.516 -13.031 1 98.88 105 LEU A C 1
ATOM 789 O O . LEU A 1 105 ? -11.32 -9.289 -12.992 1 98.88 105 LEU A O 1
ATOM 793 N N . LYS A 1 106 ? -12.57 -11.094 -13.031 1 98.75 106 LYS A N 1
ATOM 794 C CA . LYS A 1 106 ? -13.82 -10.352 -12.953 1 98.75 106 LYS A CA 1
ATOM 795 C C . LYS A 1 106 ? -13.922 -9.586 -11.633 1 98.75 106 LYS A C 1
ATOM 797 O O . LYS A 1 106 ? -14.43 -8.461 -11.594 1 98.75 106 LYS A O 1
ATOM 802 N N . VAL A 1 107 ? -13.477 -10.188 -10.578 1 98.75 107 VAL A N 1
ATOM 803 C CA . VAL A 1 107 ? -13.453 -9.531 -9.273 1 98.75 107 VAL A CA 1
ATOM 804 C C . VAL A 1 107 ? -12.539 -8.305 -9.336 1 98.75 107 VAL A C 1
ATOM 806 O O . VAL A 1 107 ? -12.945 -7.207 -8.938 1 98.75 107 VAL A O 1
ATOM 809 N N . PHE A 1 108 ? -11.281 -8.492 -9.883 1 98.81 108 PHE A N 1
ATOM 810 C CA . PHE A 1 108 ? -10.359 -7.375 -10.039 1 98.81 108 PHE A CA 1
ATOM 811 C C . PHE A 1 108 ? -11.008 -6.242 -10.828 1 98.81 108 PHE A C 1
ATOM 813 O O . PHE A 1 108 ? -11.008 -5.094 -10.383 1 98.81 108 PHE A O 1
ATOM 820 N N . MET A 1 109 ? -11.656 -6.586 -11.898 1 98.56 109 MET A N 1
ATOM 821 C CA . MET A 1 109 ? -12.148 -5.578 -12.836 1 98.56 109 MET A CA 1
ATOM 822 C C . MET A 1 109 ? -13.398 -4.895 -12.289 1 98.56 109 MET A C 1
ATOM 824 O O . MET A 1 109 ? -13.617 -3.709 -12.531 1 98.56 109 MET A O 1
ATOM 828 N N . ALA A 1 110 ? -14.219 -5.633 -11.555 1 98.12 110 ALA A N 1
ATOM 829 C CA . ALA A 1 110 ? -15.344 -5 -10.875 1 98.12 110 ALA A CA 1
ATOM 830 C C . ALA A 1 110 ? -14.867 -3.887 -9.945 1 98.12 110 ALA A C 1
ATOM 832 O O . ALA A 1 110 ? -15.469 -2.812 -9.891 1 98.12 110 ALA A O 1
ATOM 833 N N . GLY A 1 111 ? -13.812 -4.16 -9.266 1 97.94 111 GLY A N 1
ATOM 834 C CA . GLY A 1 111 ? -13.25 -3.162 -8.375 1 97.94 111 GLY A CA 1
ATOM 835 C C . GLY A 1 111 ? -12.695 -1.952 -9.102 1 97.94 111 GLY A C 1
ATOM 836 O O . GLY A 1 111 ? -12.992 -0.812 -8.734 1 97.94 111 GLY A O 1
ATOM 837 N N . TYR A 1 112 ? -11.898 -2.219 -10.141 1 98.12 112 TYR A N 1
ATOM 838 C CA . TYR A 1 112 ? -11.312 -1.119 -10.898 1 98.12 112 TYR A CA 1
ATOM 839 C C . TYR A 1 112 ? -12.383 -0.29 -11.586 1 98.12 112 TYR A C 1
ATOM 841 O O . TYR A 1 112 ? -12.297 0.939 -11.633 1 98.12 112 TYR A O 1
ATOM 849 N N . GLY A 1 113 ? -13.375 -0.931 -12.133 1 97 113 GLY A N 1
ATOM 850 C CA . GLY A 1 113 ? -14.477 -0.219 -12.758 1 97 113 GLY A CA 1
ATOM 851 C C . GLY A 1 113 ? -15.266 0.634 -11.781 1 97 113 GLY A C 1
ATOM 852 O O . GLY A 1 113 ? -15.68 1.746 -12.117 1 97 113 GLY A O 1
ATOM 853 N N . PHE A 1 114 ? -15.438 0.126 -10.609 1 94.56 114 PHE A N 1
ATOM 854 C CA . PHE A 1 114 ? -16.203 0.811 -9.57 1 94.56 114 PHE A CA 1
ATOM 855 C C . PHE A 1 114 ? -15.547 2.137 -9.203 1 94.56 114 PHE A C 1
ATOM 857 O O . PHE A 1 114 ? -16.234 3.145 -9.016 1 94.56 114 PHE A O 1
ATOM 864 N N . TYR A 1 115 ? -14.25 2.152 -9.109 1 90.75 115 TYR A N 1
ATOM 865 C CA . TYR A 1 115 ? -13.555 3.328 -8.602 1 90.75 115 TYR A CA 1
ATOM 866 C C . TYR A 1 115 ? -13.016 4.188 -9.742 1 90.75 115 TYR A C 1
ATOM 868 O O . TYR A 1 115 ? -12.398 5.227 -9.508 1 90.75 115 TYR A O 1
ATOM 876 N N . LYS A 1 116 ? -13.203 3.826 -10.906 1 88.88 116 LYS A N 1
ATOM 877 C CA . LYS A 1 116 ? -12.656 4.562 -12.039 1 88.88 116 LYS A CA 1
ATOM 878 C C . LYS A 1 116 ? -13.039 6.035 -11.977 1 88.88 116 LYS A C 1
ATOM 880 O O . LYS A 1 116 ? -12.219 6.91 -12.273 1 88.88 116 LYS A O 1
ATOM 885 N N . SER A 1 117 ? -14.273 6.273 -11.578 1 87.44 117 SER A N 1
ATOM 886 C CA . SER A 1 117 ? -14.727 7.66 -11.523 1 87.44 117 SER A CA 1
ATOM 887 C C . SER A 1 117 ? -14.531 8.258 -10.133 1 87.44 117 SER A C 1
ATOM 889 O O . SER A 1 117 ? -14.938 9.391 -9.875 1 87.44 117 SER A O 1
ATOM 891 N N . ARG A 1 118 ? -13.891 7.52 -9.258 1 91.75 118 ARG A N 1
ATOM 892 C CA . ARG A 1 118 ? -13.766 7.938 -7.863 1 91.75 118 ARG A CA 1
ATOM 893 C C . ARG A 1 118 ? -12.328 7.797 -7.375 1 91.75 118 ARG A C 1
ATOM 895 O O . ARG A 1 118 ? -12.086 7.539 -6.195 1 91.75 118 ARG A O 1
ATOM 902 N N . LEU A 1 119 ? -11.352 7.914 -8.25 1 94.62 119 LEU A N 1
ATOM 903 C CA . LEU A 1 119 ? -9.961 7.629 -7.93 1 94.62 119 LEU A CA 1
ATOM 904 C C . LEU A 1 119 ? -9.438 8.602 -6.879 1 94.62 119 LEU A C 1
ATOM 906 O O . LEU A 1 119 ? -8.688 8.211 -5.98 1 94.62 119 LEU A O 1
ATOM 910 N N . PRO A 1 120 ? -9.891 9.883 -6.926 1 93.88 120 PRO A N 1
ATOM 911 C CA . PRO A 1 120 ? -9.406 10.789 -5.879 1 93.88 120 PRO A CA 1
ATOM 912 C C . PRO A 1 120 ? -9.875 10.375 -4.484 1 93.88 120 PRO A C 1
ATOM 914 O O . PRO A 1 120 ? -9.133 10.516 -3.512 1 93.88 120 PRO A O 1
ATOM 917 N N . LEU A 1 121 ? -11.086 9.922 -4.398 1 94.62 121 LEU A N 1
ATOM 918 C CA . LEU A 1 121 ? -11.594 9.461 -3.111 1 94.62 121 LEU A CA 1
ATOM 919 C C . LEU A 1 121 ? -10.875 8.188 -2.672 1 94.62 121 LEU A C 1
ATOM 921 O O . LEU A 1 121 ? -10.555 8.023 -1.492 1 94.62 121 LEU A O 1
ATOM 925 N N . ALA A 1 122 ? -10.609 7.234 -3.611 1 95.44 122 ALA A N 1
ATOM 926 C CA . ALA A 1 122 ? -9.836 6.035 -3.303 1 95.44 122 ALA A CA 1
ATOM 927 C C . ALA A 1 122 ? -8.445 6.398 -2.789 1 95.44 122 ALA A C 1
ATOM 929 O O . ALA A 1 122 ? -7.969 5.82 -1.81 1 95.44 122 ALA A O 1
ATOM 930 N N . ARG A 1 123 ? -7.84 7.348 -3.42 1 95.38 123 ARG A N 1
ATOM 931 C CA . ARG A 1 123 ? -6.52 7.809 -3.002 1 95.38 123 ARG A CA 1
ATOM 932 C C . ARG A 1 123 ? -6.547 8.312 -1.561 1 95.38 123 ARG A C 1
ATOM 934 O O . ARG A 1 123 ? -5.645 8.008 -0.777 1 95.38 123 ARG A O 1
ATOM 941 N N . ALA A 1 124 ? -7.578 9.117 -1.237 1 94.12 124 ALA A N 1
ATOM 942 C CA . ALA A 1 124 ? -7.738 9.609 0.13 1 94.12 124 ALA A CA 1
ATOM 943 C C . ALA A 1 124 ? -7.863 8.453 1.115 1 94.12 124 ALA A C 1
ATOM 945 O O . ALA A 1 124 ? -7.277 8.484 2.201 1 94.12 124 ALA A O 1
ATOM 946 N N . ALA A 1 125 ? -8.617 7.41 0.704 1 95.25 125 ALA A N 1
ATOM 947 C CA . ALA A 1 125 ? -8.805 6.246 1.564 1 95.25 125 ALA A CA 1
ATOM 948 C C . ALA A 1 125 ? -7.488 5.512 1.798 1 95.25 125 ALA A C 1
ATOM 950 O O . ALA A 1 125 ? -7.203 5.078 2.916 1 95.25 125 ALA A O 1
ATOM 951 N N . PHE A 1 126 ? -6.668 5.371 0.768 1 95.44 126 PHE A N 1
ATOM 952 C CA . PHE A 1 126 ? -5.367 4.727 0.897 1 95.44 126 PHE A CA 1
ATOM 953 C C . PHE A 1 126 ? -4.465 5.516 1.838 1 95.44 126 PHE A C 1
ATOM 955 O O . PHE A 1 126 ? -3.771 4.934 2.676 1 95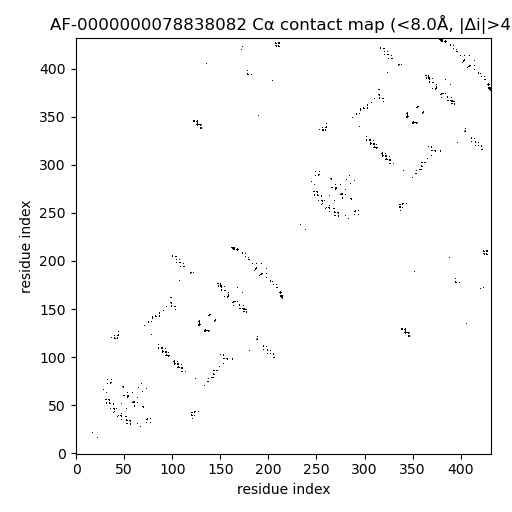.44 126 PHE A O 1
ATOM 962 N N . GLY A 1 127 ? -4.523 6.805 1.721 1 93.69 127 GLY A N 1
ATOM 963 C CA . GLY A 1 127 ? -3.764 7.633 2.643 1 93.69 127 GLY A CA 1
ATOM 964 C C . GLY A 1 127 ? -4.18 7.449 4.09 1 93.69 127 GLY A C 1
ATOM 965 O O . GLY A 1 127 ? -3.338 7.234 4.965 1 93.69 127 GLY A O 1
ATOM 966 N N . VAL A 1 128 ? -5.465 7.48 4.352 1 93.62 128 VAL A N 1
ATOM 967 C CA . VAL A 1 128 ? -6.02 7.355 5.695 1 93.62 128 VAL A CA 1
ATOM 968 C C . VAL A 1 128 ? -5.707 5.973 6.258 1 93.62 128 VAL A C 1
ATOM 970 O O . VAL A 1 128 ? -5.473 5.824 7.461 1 93.62 128 VAL A O 1
ATOM 973 N N . SER A 1 129 ? -5.629 4.965 5.398 1 94.62 129 SER A N 1
ATOM 974 C CA . SER A 1 129 ? -5.43 3.584 5.828 1 94.62 129 SER A CA 1
ATOM 975 C C . SER A 1 129 ? -4.07 3.402 6.492 1 94.62 129 SER A C 1
ATOM 977 O O . SER A 1 129 ? -3.822 2.387 7.145 1 94.62 129 SER A O 1
ATOM 979 N N . TRP A 1 130 ? -3.191 4.375 6.406 1 93.75 130 TRP A N 1
ATOM 980 C CA . TRP A 1 130 ? -1.872 4.27 7.02 1 93.75 130 TRP A CA 1
ATOM 981 C C . TRP A 1 130 ? -1.778 5.148 8.266 1 93.75 130 TRP A C 1
ATOM 983 O O . TRP A 1 130 ? -0.77 5.129 8.969 1 93.75 130 TRP A O 1
ATOM 993 N N . SER A 1 131 ? -2.82 5.957 8.547 1 90.75 131 SER A N 1
ATOM 994 C CA . SER A 1 131 ? -2.812 6.762 9.758 1 90.75 131 SER A CA 1
ATOM 995 C C . SER A 1 131 ? -3.039 5.902 11 1 90.75 131 SER A C 1
ATOM 997 O O . SER A 1 131 ? -3.648 4.832 10.914 1 90.75 131 SER A O 1
ATOM 999 N N . PRO A 1 132 ? -2.602 6.32 12.117 1 87.56 132 PRO A N 1
ATOM 1000 C CA . PRO A 1 132 ? -2.686 5.492 13.328 1 87.56 132 PRO A CA 1
ATOM 1001 C C . PRO A 1 132 ? -4.121 5.113 13.68 1 87.56 132 PRO A C 1
ATOM 1003 O O . PRO A 1 132 ? -4.387 3.965 14.055 1 87.56 132 PRO A O 1
ATOM 1006 N N . ASP A 1 133 ? -5.043 6.047 13.508 1 85.94 133 ASP A N 1
ATOM 1007 C CA . ASP A 1 133 ? -6.43 5.77 13.867 1 85.94 133 ASP A CA 1
ATOM 1008 C C . ASP A 1 133 ? -7.242 5.34 12.648 1 85.94 133 ASP A C 1
ATOM 1010 O O . ASP A 1 133 ? -8.086 4.441 12.742 1 85.94 133 ASP A O 1
ATOM 1014 N N . GLY A 1 134 ? -6.969 5.91 11.586 1 89.81 134 GLY A N 1
ATOM 1015 C CA . GLY A 1 134 ? -7.707 5.621 10.367 1 89.81 134 GLY A CA 1
ATOM 1016 C C . GLY A 1 134 ? -7.414 4.242 9.805 1 89.81 134 GLY A C 1
ATOM 1017 O O . GLY A 1 134 ? -8.312 3.562 9.305 1 89.81 134 GLY A O 1
ATOM 1018 N N . GLY A 1 135 ? -6.164 3.766 9.953 1 90.69 135 GLY A N 1
ATOM 1019 C CA . GLY A 1 135 ? -5.75 2.482 9.406 1 90.69 135 GLY A CA 1
ATOM 1020 C C . GLY A 1 135 ? -6.535 1.313 9.969 1 90.69 135 GLY A C 1
ATOM 1021 O O . GLY A 1 135 ? -7.301 0.665 9.25 1 90.69 135 GLY A O 1
ATOM 1022 N N . PRO A 1 136 ? -6.414 1.186 11.266 1 91.94 136 PRO A N 1
ATOM 1023 C CA . PRO A 1 136 ? -7.164 0.087 11.883 1 91.94 136 PRO A CA 1
ATOM 1024 C C . PRO A 1 136 ? -8.664 0.195 11.648 1 91.94 136 PRO A C 1
ATOM 1026 O O . PRO A 1 136 ? -9.336 -0.819 11.445 1 91.94 136 PRO A O 1
ATOM 1029 N N . THR A 1 137 ? -9.141 1.403 11.641 1 92.44 137 THR A N 1
ATOM 1030 C CA . THR A 1 137 ? -10.57 1.619 11.445 1 92.44 137 THR A CA 1
ATOM 1031 C C . THR A 1 137 ? -11 1.166 10.055 1 92.44 137 THR A C 1
ATOM 1033 O O . THR A 1 137 ? -11.953 0.397 9.914 1 92.44 137 THR A O 1
ATOM 1036 N N . LEU A 1 138 ? -10.32 1.561 9.039 1 93.94 138 LEU A N 1
ATOM 1037 C CA . LEU A 1 138 ? -10.688 1.233 7.664 1 93.94 138 LEU A CA 1
ATOM 1038 C C . LEU A 1 138 ? -10.461 -0.247 7.379 1 93.94 138 LEU A C 1
ATOM 1040 O O . LEU A 1 138 ? -11.305 -0.9 6.754 1 93.94 138 LEU A O 1
ATOM 1044 N N . ARG A 1 139 ? -9.375 -0.783 7.859 1 92.25 139 ARG A N 1
ATOM 1045 C CA . ARG A 1 139 ? -9.055 -2.188 7.621 1 92.25 139 ARG A CA 1
ATOM 1046 C C . ARG A 1 139 ? -10.008 -3.102 8.383 1 92.25 139 ARG A C 1
ATOM 1048 O O . ARG A 1 139 ? -10.219 -4.25 7.992 1 92.25 139 ARG A O 1
ATOM 1055 N N . GLY A 1 140 ? -10.586 -2.555 9.383 1 93.69 140 GLY A N 1
ATOM 1056 C CA . GLY A 1 140 ? -11.5 -3.326 10.211 1 93.69 140 GLY A CA 1
ATOM 1057 C C . GLY A 1 140 ? -12.938 -3.256 9.734 1 93.69 140 GLY A C 1
ATOM 1058 O O . GLY A 1 140 ? -13.812 -3.92 10.289 1 93.69 140 GLY A O 1
ATOM 1059 N N . LEU A 1 141 ? -13.18 -2.445 8.727 1 94.81 141 LEU A N 1
ATOM 1060 C CA . LEU A 1 141 ? -14.531 -2.391 8.18 1 94.81 141 LEU A CA 1
ATOM 1061 C C . LEU A 1 141 ? -14.961 -3.756 7.648 1 94.81 141 LEU A C 1
ATOM 1063 O O . LEU A 1 141 ? -14.188 -4.434 6.969 1 94.81 141 LEU A O 1
ATOM 1067 N N . GLY A 1 142 ? -16.172 -4.156 7.902 1 94.56 142 GLY A N 1
ATOM 1068 C CA . GLY A 1 142 ? -16.734 -5.422 7.457 1 94.56 142 GLY A CA 1
ATOM 1069 C C . GLY A 1 142 ? -16.547 -5.672 5.973 1 94.56 142 GLY A C 1
ATOM 1070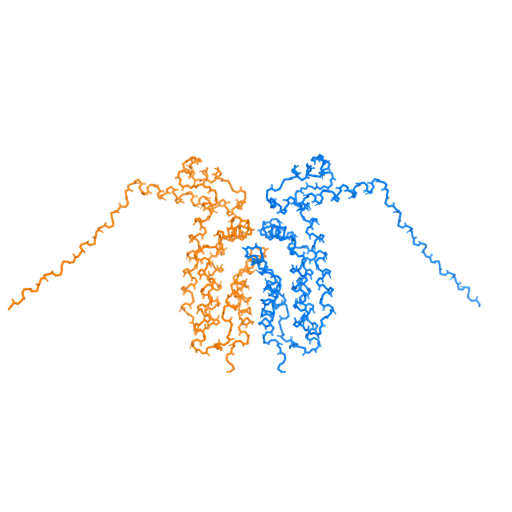 O O . GLY A 1 142 ? -16 -6.711 5.578 1 94.56 142 GLY A O 1
ATOM 1071 N N . PRO A 1 143 ? -16.938 -4.715 5.203 1 95.88 143 PRO A N 1
ATOM 1072 C CA . PRO A 1 143 ? -16.812 -4.938 3.76 1 95.88 143 PRO A CA 1
ATOM 1073 C C . PRO A 1 143 ? -15.367 -5.07 3.295 1 95.88 143 PRO A C 1
ATOM 1075 O O . PRO A 1 143 ? -15.094 -5.758 2.307 1 95.88 143 PRO A O 1
ATOM 1078 N N . VAL A 1 144 ? -14.445 -4.41 3.916 1 95.19 144 VAL A N 1
ATOM 1079 C CA . VAL A 1 144 ? -13.031 -4.543 3.564 1 95.19 144 VAL A CA 1
ATOM 1080 C C . VAL A 1 144 ? -12.555 -5.957 3.881 1 95.19 144 VAL A C 1
ATOM 1082 O O . VAL A 1 144 ? -11.914 -6.602 3.045 1 95.19 144 VAL A O 1
ATOM 1085 N N . GLN A 1 145 ? -12.883 -6.41 5.012 1 95.38 145 GLN A N 1
ATOM 1086 C CA . GLN A 1 145 ? -12.586 -7.797 5.359 1 95.38 145 GLN A CA 1
ATOM 1087 C C . GLN A 1 145 ? -13.289 -8.766 4.41 1 95.38 145 GLN A C 1
ATOM 1089 O O . GLN A 1 145 ? -12.734 -9.797 4.047 1 95.38 145 GLN A O 1
ATOM 1094 N N . GLY A 1 146 ? -14.461 -8.391 4.074 1 96.69 146 GLY A N 1
ATOM 1095 C CA . GLY A 1 146 ? -15.234 -9.203 3.146 1 96.69 146 GLY A CA 1
ATOM 1096 C C . GLY A 1 146 ? -14.57 -9.352 1.79 1 96.69 146 GLY A C 1
ATOM 1097 O O . GLY A 1 146 ? -14.672 -10.406 1.154 1 96.69 146 GLY A O 1
ATOM 1098 N N . MET A 1 147 ? -13.906 -8.344 1.34 1 96 147 MET A N 1
ATOM 1099 C CA . MET A 1 147 ? -13.211 -8.414 0.057 1 96 147 MET A CA 1
ATOM 1100 C C . MET A 1 147 ? -12.062 -9.414 0.114 1 96 147 MET A C 1
ATOM 1102 O O . MET A 1 147 ? -11.898 -10.227 -0.798 1 96 147 MET A O 1
ATOM 1106 N N . SER A 1 148 ? -11.281 -9.297 1.142 1 93.69 148 SER A N 1
ATOM 1107 C CA . SER A 1 148 ? -10.219 -10.281 1.316 1 93.69 148 SER A CA 1
ATOM 1108 C C . SER A 1 148 ? -10.773 -11.695 1.369 1 93.69 148 SER A C 1
ATOM 1110 O O . SER A 1 148 ? -10.219 -12.609 0.761 1 93.69 148 SER A O 1
ATOM 1112 N N . GLU A 1 149 ? -11.852 -11.875 2.055 1 97.44 149 GLU A N 1
ATOM 1113 C CA . GLU A 1 149 ? -12.5 -13.18 2.186 1 97.44 149 GLU A CA 1
ATOM 1114 C C . GLU A 1 149 ? -13.031 -13.664 0.843 1 97.44 149 GLU A C 1
ATOM 1116 O O . GLU A 1 149 ? -13.07 -14.875 0.582 1 97.44 149 GLU A O 1
ATOM 1121 N N . LEU A 1 150 ? -13.477 -12.742 0.069 1 98.44 150 LEU A N 1
ATOM 1122 C CA . LEU A 1 150 ? -14 -13.102 -1.244 1 98.44 150 LEU A CA 1
ATOM 1123 C C . LEU A 1 150 ? -12.93 -13.781 -2.088 1 98.44 150 LEU A C 1
ATOM 1125 O O . LEU A 1 150 ? -13.219 -14.75 -2.799 1 98.44 150 LEU A O 1
ATOM 1129 N N . PHE A 1 151 ? -11.703 -13.328 -2.094 1 98.44 151 PHE A N 1
ATOM 1130 C CA . PHE A 1 151 ? -10.609 -13.977 -2.812 1 98.44 151 PHE A CA 1
ATOM 1131 C C . PHE A 1 151 ? -10.391 -15.391 -2.301 1 98.44 151 PHE A C 1
ATOM 1133 O O . PHE A 1 151 ? -10.195 -16.328 -3.09 1 98.44 151 PHE A O 1
ATOM 1140 N N . ALA A 1 152 ? -10.438 -15.531 -0.97 1 98.31 152 ALA A N 1
ATOM 1141 C CA . ALA A 1 152 ? -10.281 -16.859 -0.379 1 98.31 152 ALA A CA 1
ATOM 1142 C C . ALA A 1 152 ? -11.422 -17.781 -0.805 1 98.31 152 ALA A C 1
ATOM 1144 O O . ALA A 1 152 ? -11.195 -18.969 -1.082 1 98.31 152 ALA A O 1
ATOM 1145 N N . GLU A 1 153 ? -12.578 -17.266 -0.832 1 98.25 153 GLU A N 1
ATOM 1146 C CA . GLU A 1 153 ? -13.75 -18.031 -1.261 1 98.25 153 GLU A CA 1
ATOM 1147 C C . GLU A 1 153 ? -13.57 -18.562 -2.682 1 98.25 153 GLU A C 1
ATOM 1149 O O . GLU A 1 153 ? -13.883 -19.719 -2.965 1 98.25 153 GLU A O 1
ATOM 1154 N N . GLN A 1 154 ? -13.117 -17.672 -3.562 1 98.44 154 GLN A N 1
ATOM 1155 C CA . GLN A 1 154 ? -12.922 -18.094 -4.949 1 98.44 154 GLN A CA 1
ATOM 1156 C C . GLN A 1 154 ? -11.859 -19.188 -5.047 1 98.44 154 GLN A C 1
ATOM 1158 O O . GLN A 1 154 ? -12.008 -20.141 -5.824 1 98.44 154 GLN A O 1
ATOM 1163 N N . LEU A 1 155 ? -10.773 -19.094 -4.25 1 98.31 155 LEU A N 1
ATOM 1164 C CA . LEU A 1 155 ? -9.719 -20.109 -4.277 1 98.31 155 LEU A CA 1
ATOM 1165 C C . LEU A 1 155 ? -10.211 -21.422 -3.676 1 98.31 155 LEU A C 1
ATOM 1167 O O . LEU A 1 155 ? -9.883 -22.5 -4.176 1 98.31 155 LEU A O 1
ATOM 1171 N N . ASN A 1 156 ? -10.992 -21.328 -2.611 1 98 156 ASN A N 1
ATOM 1172 C CA . ASN A 1 156 ? -11.562 -22.531 -2.02 1 98 156 ASN A CA 1
ATOM 1173 C C . ASN A 1 156 ? -12.484 -23.25 -2.996 1 98 156 ASN A C 1
ATOM 1175 O O . ASN A 1 156 ? -12.453 -24.484 -3.096 1 98 156 ASN A O 1
ATOM 1179 N N . LEU A 1 157 ? -13.312 -22.531 -3.668 1 97.31 157 LEU A N 1
ATOM 1180 C CA . LEU A 1 157 ? -14.188 -23.109 -4.688 1 97.31 157 LEU A CA 1
ATOM 1181 C C . LEU A 1 157 ? -13.367 -23.797 -5.773 1 97.31 157 LEU A C 1
ATOM 1183 O O . LEU A 1 157 ? -13.75 -24.875 -6.258 1 97.31 157 LEU A O 1
ATOM 1187 N N . ALA A 1 158 ? -12.305 -23.203 -6.152 1 97.69 158 ALA A N 1
ATOM 1188 C CA . ALA A 1 158 ? -11.43 -23.781 -7.172 1 97.69 158 ALA A CA 1
ATOM 1189 C C . ALA A 1 158 ? -10.828 -25.094 -6.695 1 97.69 158 ALA A C 1
ATOM 1191 O O . ALA A 1 158 ? -10.656 -26.031 -7.484 1 97.69 158 ALA A O 1
ATOM 1192 N N . VAL A 1 159 ? -10.43 -25.141 -5.414 1 97.38 159 VAL A N 1
ATOM 1193 C CA . VAL A 1 159 ? -9.922 -26.391 -4.832 1 97.38 159 VAL A CA 1
ATOM 1194 C C . VAL A 1 159 ? -11.016 -27.453 -4.871 1 97.38 159 VAL A C 1
ATOM 1196 O O . VAL A 1 159 ? -10.773 -28.594 -5.281 1 97.38 159 VAL A O 1
ATOM 1199 N N . GLU A 1 160 ? -12.211 -27.094 -4.508 1 96.12 160 GLU A N 1
ATOM 1200 C CA . GLU A 1 160 ? -13.344 -28 -4.488 1 96.12 160 GLU A CA 1
ATOM 1201 C C . GLU A 1 160 ? -13.648 -28.531 -5.887 1 96.12 160 GLU A C 1
ATOM 1203 O O . GLU A 1 160 ? -14.023 -29.703 -6.047 1 96.12 160 GLU A O 1
ATOM 1208 N N . ARG A 1 161 ? -13.5 -27.719 -6.891 1 95.38 161 ARG A N 1
ATOM 1209 C CA . ARG A 1 161 ? -13.805 -28.094 -8.273 1 95.38 161 ARG A CA 1
ATOM 1210 C C . ARG A 1 161 ? -12.633 -28.828 -8.914 1 95.38 161 ARG A C 1
ATOM 1212 O O . ARG A 1 161 ? -12.719 -29.234 -10.07 1 95.38 161 ARG A O 1
ATOM 1219 N N . GLY A 1 162 ? -11.547 -28.906 -8.242 1 95.69 162 GLY A N 1
ATOM 1220 C CA . GLY A 1 162 ? -10.391 -29.625 -8.75 1 95.69 162 GLY A CA 1
ATOM 1221 C C . GLY A 1 162 ? -9.531 -28.797 -9.688 1 95.69 162 GLY A C 1
ATOM 1222 O O . GLY A 1 162 ? -8.664 -29.328 -10.375 1 95.69 162 GLY A O 1
ATOM 1223 N N . GLU A 1 163 ? -9.75 -27.469 -9.711 1 95.94 163 GLU A N 1
ATOM 1224 C CA . GLU A 1 163 ? -8.93 -26.562 -10.516 1 95.94 163 GLU A CA 1
ATOM 1225 C C . GLU A 1 163 ? -7.574 -26.312 -9.852 1 95.94 163 GLU A C 1
ATOM 1227 O O . GLU A 1 163 ? -6.574 -26.094 -10.531 1 95.94 163 GLU A O 1
ATOM 1232 N N . LEU A 1 164 ? -7.547 -26.312 -8.5 1 96.88 164 LEU A N 1
ATOM 1233 C CA . LEU A 1 164 ? -6.348 -26.125 -7.688 1 96.88 164 LEU A CA 1
ATOM 1234 C C . LEU A 1 164 ? -6.125 -27.328 -6.773 1 96.88 164 LEU A C 1
ATOM 1236 O O . LEU A 1 164 ? -7.078 -28 -6.383 1 96.88 164 LEU A O 1
ATOM 1240 N N . ARG A 1 165 ? -4.848 -27.547 -6.477 1 95.69 165 ARG A N 1
ATOM 1241 C CA . ARG A 1 165 ? -4.508 -28.609 -5.535 1 95.69 165 ARG A CA 1
ATOM 1242 C C . ARG A 1 165 ? -5 -28.281 -4.129 1 95.69 165 ARG A C 1
ATOM 1244 O O . ARG A 1 165 ? -5.164 -27.109 -3.787 1 95.69 165 ARG A O 1
ATOM 1251 N N . GLN A 1 166 ? -5.086 -29.281 -3.324 1 88.19 166 GLN A N 1
ATOM 1252 C CA . GLN A 1 166 ? -5.496 -29.094 -1.936 1 88.19 166 GLN A CA 1
ATOM 1253 C C . GLN A 1 166 ? -4.48 -28.266 -1.167 1 88.19 166 GLN A C 1
ATOM 1255 O O . GLN A 1 166 ? -4.844 -27.516 -0.255 1 88.19 166 GLN A O 1
ATOM 1260 N N . GLU A 1 167 ? -3.258 -28.359 -1.559 1 87.25 167 GLU A N 1
ATOM 1261 C CA . GLU A 1 167 ? -2.174 -27.625 -0.916 1 87.25 167 GLU A CA 1
ATOM 1262 C C . GLU A 1 167 ? -1.93 -26.281 -1.608 1 87.25 167 GLU A C 1
ATOM 1264 O O . GLU A 1 167 ? -0.795 -25.812 -1.662 1 87.25 167 GLU A O 1
ATOM 1269 N N . ALA A 1 168 ? -2.945 -25.672 -1.959 1 89.06 168 ALA A N 1
ATOM 1270 C CA . ALA A 1 168 ? -2.838 -24.469 -2.797 1 89.06 168 ALA A CA 1
ATOM 1271 C C . ALA A 1 168 ? -2.527 -23.234 -1.958 1 89.06 168 ALA A C 1
ATOM 1273 O O . ALA A 1 168 ? -2.486 -22.125 -2.479 1 89.06 168 ALA A O 1
ATOM 1274 N N . GLU A 1 169 ? -2.322 -23.375 -0.657 1 95.12 169 GLU A N 1
ATOM 1275 C CA . GLU A 1 169 ? -2.045 -22.25 0.234 1 95.12 169 GLU A CA 1
ATOM 1276 C C . GLU A 1 169 ? -3.086 -21.141 0.069 1 95.12 169 GLU A C 1
ATOM 1278 O O . GLU A 1 169 ? -2.736 -19.984 -0.123 1 95.12 169 GLU A O 1
ATOM 1283 N N . VAL A 1 170 ? -4.312 -21.469 0.22 1 97.5 170 VAL A N 1
ATOM 1284 C CA . VAL A 1 170 ? -5.453 -20.625 -0.103 1 97.5 170 VAL A CA 1
ATOM 1285 C C . VAL A 1 170 ? -5.363 -19.312 0.678 1 97.5 170 VAL A C 1
ATOM 1287 O O . VAL A 1 170 ? -5.527 -18.234 0.11 1 97.5 170 VAL A O 1
ATOM 1290 N N . LYS A 1 171 ? -5.062 -19.359 1.919 1 97.38 171 LYS A N 1
ATOM 1291 C CA . LYS A 1 171 ? -5.031 -18.156 2.756 1 97.38 171 LYS A CA 1
ATOM 1292 C C . LYS A 1 171 ? -3.992 -17.156 2.252 1 97.38 171 LYS A C 1
ATOM 1294 O O . LYS A 1 171 ? -4.312 -16 1.997 1 97.38 171 LYS A O 1
ATOM 1299 N N . LEU A 1 172 ? -2.777 -17.609 2.047 1 97.81 172 LEU A N 1
ATOM 1300 C CA . LEU A 1 172 ? -1.704 -16.719 1.625 1 97.81 172 LEU A CA 1
ATOM 1301 C C . LEU A 1 172 ? -1.95 -16.203 0.21 1 97.81 172 LEU A C 1
ATOM 1303 O O . LEU A 1 172 ? -1.801 -15.008 -0.056 1 97.81 172 LEU A O 1
ATOM 1307 N N . ARG A 1 173 ? -2.35 -17.078 -0.688 1 98.25 173 ARG A N 1
ATOM 1308 C CA . ARG A 1 173 ? -2.598 -16.672 -2.064 1 98.25 173 ARG A CA 1
ATOM 1309 C C . ARG A 1 173 ? -3.74 -15.656 -2.137 1 98.25 173 ARG A C 1
ATOM 1311 O O . ARG A 1 173 ? -3.713 -14.734 -2.953 1 98.25 173 ARG A O 1
ATOM 1318 N N . SER A 1 174 ? -4.801 -15.867 -1.3 1 98.31 174 SER A N 1
ATOM 1319 C CA . SER A 1 174 ? -5.902 -14.914 -1.283 1 98.31 174 SER A CA 1
ATOM 1320 C C . SER A 1 174 ? -5.434 -13.539 -0.808 1 98.31 174 SER A C 1
ATOM 1322 O O . SER A 1 174 ? -5.844 -12.516 -1.355 1 98.31 174 SER A O 1
ATOM 1324 N N . GLN A 1 175 ? -4.598 -13.484 0.192 1 97.88 175 GLN A N 1
ATOM 1325 C CA . GLN A 1 175 ? -4.043 -12.227 0.677 1 97.88 175 GLN A CA 1
ATOM 1326 C C . GLN A 1 175 ? -3.178 -11.555 -0.389 1 97.88 175 GLN A C 1
ATOM 1328 O O . GLN A 1 175 ? -3.244 -10.344 -0.578 1 97.88 175 GLN A O 1
ATOM 1333 N N . MET A 1 176 ? -2.41 -12.375 -1.102 1 98.5 176 MET A N 1
ATOM 1334 C CA . MET A 1 176 ? -1.526 -11.844 -2.137 1 98.5 176 MET A CA 1
ATOM 1335 C C . MET A 1 176 ? -2.33 -11.328 -3.324 1 98.5 176 MET A C 1
ATOM 1337 O O . MET A 1 176 ? -1.938 -10.352 -3.965 1 98.5 176 MET A O 1
ATOM 1341 N N . LEU A 1 177 ? -3.434 -11.992 -3.594 1 98.75 177 LEU A N 1
ATOM 1342 C CA . LEU A 1 177 ? -4.324 -11.508 -4.645 1 98.75 177 LEU A CA 1
ATOM 1343 C C . LEU A 1 177 ? -4.938 -10.164 -4.262 1 98.75 177 LEU A C 1
ATOM 1345 O O . LEU A 1 177 ? -4.988 -9.25 -5.082 1 98.75 177 LEU A O 1
ATOM 1349 N N . PHE A 1 178 ? -5.348 -10.07 -3.064 1 98.38 178 PHE A N 1
ATOM 1350 C CA . PHE A 1 178 ? -5.887 -8.805 -2.572 1 98.38 178 PHE A CA 1
ATOM 1351 C C . PHE A 1 178 ? -4.824 -7.711 -2.613 1 98.38 178 PHE A C 1
ATOM 1353 O O . PHE A 1 178 ? -5.105 -6.582 -3.02 1 98.38 178 PHE A O 1
ATOM 1360 N N . ASP A 1 179 ? -3.627 -8.023 -2.197 1 98 179 ASP A N 1
ATOM 1361 C CA . ASP A 1 179 ? -2.521 -7.074 -2.232 1 98 179 ASP A CA 1
ATOM 1362 C C . ASP A 1 179 ? -2.225 -6.633 -3.664 1 98 179 ASP A C 1
ATOM 1364 O O . ASP A 1 179 ? -1.938 -5.457 -3.908 1 98 179 ASP A O 1
ATOM 1368 N N . ALA A 1 180 ? -2.23 -7.594 -4.598 1 98.5 180 ALA A N 1
ATOM 1369 C CA . ALA A 1 180 ? -2.012 -7.262 -6.004 1 98.5 180 ALA A CA 1
ATOM 1370 C C . ALA A 1 180 ? -3.102 -6.328 -6.523 1 98.5 180 ALA A C 1
ATOM 1372 O O . ALA A 1 180 ? -2.811 -5.348 -7.211 1 98.5 180 ALA A O 1
ATOM 1373 N N . TYR A 1 181 ? -4.344 -6.66 -6.164 1 98.44 181 TYR A N 1
ATOM 1374 C CA . TYR A 1 181 ? -5.48 -5.816 -6.516 1 98.44 181 TYR A CA 1
ATOM 1375 C C . TYR A 1 181 ? -5.27 -4.387 -6.031 1 98.44 181 TYR A C 1
ATOM 1377 O O . TYR A 1 181 ? -5.434 -3.434 -6.797 1 98.44 181 TYR A O 1
ATOM 1385 N N . LEU A 1 182 ? -4.867 -4.219 -4.805 1 97.5 182 LEU A N 1
ATOM 1386 C CA . LEU A 1 182 ? -4.676 -2.898 -4.215 1 97.5 182 LEU A CA 1
ATOM 1387 C C . LEU A 1 182 ? -3.475 -2.195 -4.832 1 97.5 182 LEU A C 1
ATOM 1389 O O . LEU A 1 182 ? -3.506 -0.983 -5.055 1 97.5 182 LEU A O 1
ATOM 1393 N N . SER A 1 183 ? -2.41 -2.953 -5.082 1 97.38 183 SER A N 1
ATOM 1394 C CA . SER A 1 183 ? -1.177 -2.346 -5.566 1 97.38 183 SER A CA 1
ATOM 1395 C C . SER A 1 183 ? -1.378 -1.708 -6.938 1 97.38 183 SER A C 1
ATOM 1397 O O . SER A 1 183 ? -0.726 -0.716 -7.27 1 97.38 183 SER A O 1
ATOM 1399 N N . ASN A 1 184 ? -2.275 -2.195 -7.73 1 98.06 184 ASN A N 1
ATOM 1400 C CA . ASN A 1 184 ? -2.492 -1.699 -9.086 1 98.06 184 ASN A CA 1
ATOM 1401 C C . ASN A 1 184 ? -3.148 -0.322 -9.078 1 98.06 184 ASN A C 1
ATOM 1403 O O . ASN A 1 184 ? -3.15 0.375 -10.094 1 98.06 184 ASN A O 1
ATOM 1407 N N . TYR A 1 185 ? -3.689 0.122 -7.961 1 97.06 185 TYR A N 1
ATOM 1408 C CA . TYR A 1 185 ? -4.293 1.447 -7.879 1 97.06 185 TYR A CA 1
ATOM 1409 C C . TYR A 1 185 ? -3.23 2.537 -7.969 1 97.06 185 TYR A C 1
ATOM 1411 O O . TYR A 1 185 ? -3.537 3.686 -8.297 1 97.06 185 TYR A O 1
ATOM 1419 N N . VAL A 1 186 ? -1.986 2.172 -7.633 1 95.88 186 VAL A N 1
ATOM 1420 C CA . VAL A 1 186 ? -0.9 3.135 -7.773 1 95.88 186 VAL A CA 1
ATOM 1421 C C . VAL A 1 186 ? -0.813 3.605 -9.227 1 95.88 186 VAL A C 1
ATOM 1423 O O . VAL A 1 186 ? -0.794 4.809 -9.492 1 95.88 186 VAL A O 1
ATOM 1426 N N . GLN A 1 187 ? -0.807 2.654 -10.117 1 95.69 187 GLN A N 1
ATOM 1427 C CA . GLN A 1 187 ? -0.728 2.988 -11.539 1 95.69 187 GLN A CA 1
ATOM 1428 C C . GLN A 1 187 ? -1.983 3.723 -12 1 95.69 187 GLN A C 1
ATOM 1430 O O . GLN A 1 187 ? -1.9 4.668 -12.789 1 95.69 187 GLN A O 1
ATOM 1435 N N . ALA A 1 188 ? -3.115 3.309 -11.547 1 96.38 188 ALA A N 1
ATOM 1436 C CA . ALA A 1 188 ? -4.363 3.965 -11.922 1 96.38 188 ALA A CA 1
ATOM 1437 C C . ALA A 1 188 ? -4.387 5.418 -11.453 1 96.38 188 ALA A C 1
ATOM 1439 O O . ALA A 1 188 ? -4.738 6.316 -12.219 1 96.38 188 ALA A O 1
ATOM 1440 N N . ILE A 1 189 ? -3.938 5.641 -10.25 1 95.62 189 ILE A N 1
ATOM 1441 C CA . ILE A 1 189 ? -4.07 6.938 -9.602 1 95.62 189 ILE A CA 1
ATOM 1442 C C . ILE A 1 189 ? -2.977 7.879 -10.094 1 95.62 189 ILE A C 1
ATOM 1444 O O . ILE A 1 189 ? -3.236 9.055 -10.375 1 95.62 189 ILE A O 1
ATOM 1448 N N . PHE A 1 190 ? -1.79 7.406 -10.25 1 95.38 190 PHE A N 1
ATOM 1449 C CA . PHE A 1 190 ? -0.678 8.328 -10.453 1 95.38 190 PHE A CA 1
ATOM 1450 C C . PHE A 1 190 ? -0.181 8.273 -11.891 1 95.38 190 PHE A C 1
ATOM 1452 O O . PHE A 1 190 ? 0.537 9.164 -12.344 1 95.38 190 PHE A O 1
ATOM 1459 N N . GLU A 1 191 ? -0.583 7.207 -12.617 1 94.75 191 GLU A N 1
ATOM 1460 C CA . GLU A 1 191 ? -0.049 7.074 -13.969 1 94.75 191 GLU A CA 1
ATOM 1461 C C . GLU A 1 191 ? -1.168 7.074 -15.008 1 94.75 191 GLU A C 1
ATOM 1463 O O . GLU A 1 191 ? -0.907 6.977 -16.203 1 94.75 191 GLU A O 1
ATOM 1468 N N . GLY A 1 192 ? -2.381 7.117 -14.602 1 94.94 192 GLY A N 1
ATOM 1469 C CA . GLY A 1 192 ? -3.506 7.266 -15.508 1 94.94 192 GLY A CA 1
ATOM 1470 C C . GLY A 1 192 ? -3.764 6.027 -16.344 1 94.94 192 GLY A C 1
ATOM 1471 O O . GLY A 1 192 ? -4.23 6.125 -17.484 1 94.94 192 GLY A O 1
ATOM 1472 N N . TRP A 1 193 ? -3.469 4.867 -15.852 1 97.06 193 TRP A N 1
ATOM 1473 C CA . TRP A 1 193 ? -3.672 3.627 -16.594 1 97.06 193 TRP A CA 1
ATOM 1474 C C . TRP A 1 193 ? -5.148 3.416 -16.906 1 97.06 193 TRP A C 1
ATOM 1476 O O . TRP A 1 193 ? -6.012 3.689 -16.078 1 97.06 193 TRP A O 1
ATOM 1486 N N . SER A 1 194 ? -5.422 2.898 -18.094 1 97.31 194 SER A N 1
ATOM 1487 C CA . SER A 1 194 ? -6.773 2.551 -18.531 1 97.31 194 SER A CA 1
ATOM 1488 C C . SER A 1 194 ? -7.234 1.246 -17.891 1 97.31 194 SER A C 1
ATOM 1490 O O . SER A 1 194 ? -6.43 0.512 -17.312 1 97.31 194 SER A O 1
ATOM 1492 N N . LEU A 1 195 ? -8.523 0.966 -17.969 1 97.56 195 LEU A N 1
ATOM 1493 C CA . LEU A 1 195 ? -9.062 -0.305 -17.5 1 97.56 195 LEU A CA 1
ATOM 1494 C C . LEU A 1 195 ? -8.461 -1.473 -18.281 1 97.56 195 LEU A C 1
ATOM 1496 O O . LEU A 1 195 ? -8.234 -2.547 -17.719 1 97.56 195 LEU A O 1
ATOM 1500 N N . GLU A 1 196 ? -8.18 -1.243 -19.5 1 98.19 196 GLU A N 1
ATOM 1501 C CA . GLU A 1 196 ? -7.574 -2.289 -20.312 1 98.19 196 GLU A CA 1
ATOM 1502 C C . GLU A 1 196 ? -6.168 -2.627 -19.844 1 98.19 196 GLU A C 1
ATOM 1504 O O . GLU A 1 196 ? -5.789 -3.799 -19.781 1 98.19 196 GLU A O 1
ATOM 1509 N N . ALA A 1 197 ? -5.41 -1.629 -19.594 1 98.31 197 ALA A N 1
ATOM 1510 C CA . ALA A 1 197 ? -4.059 -1.846 -19.078 1 98.31 197 ALA A CA 1
ATOM 1511 C C . ALA A 1 197 ? -4.086 -2.568 -17.734 1 98.31 197 ALA A C 1
ATOM 1513 O O . ALA A 1 197 ? -3.283 -3.471 -17.484 1 98.31 197 ALA A O 1
ATOM 1514 N N . LEU A 1 198 ? -5.004 -2.158 -16.875 1 98.5 198 LEU A N 1
ATOM 1515 C CA . LEU A 1 198 ? -5.152 -2.801 -15.57 1 98.5 198 LEU A CA 1
ATOM 1516 C C . LEU A 1 198 ? -5.578 -4.258 -15.734 1 98.5 198 LEU A C 1
ATOM 1518 O O . LEU A 1 198 ? -5.113 -5.129 -14.992 1 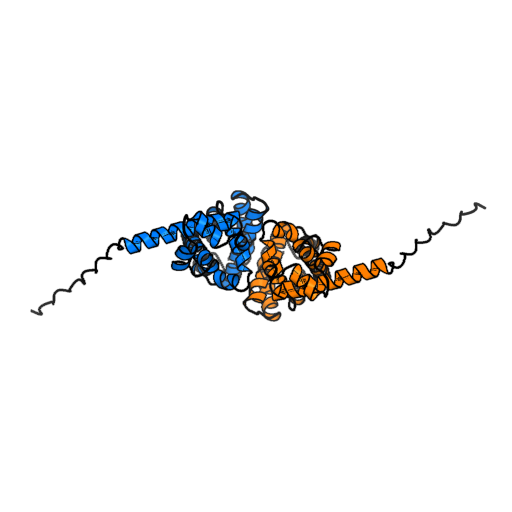98.5 198 LEU A O 1
ATOM 1522 N N . GLN A 1 199 ? -6.469 -4.465 -16.672 1 98.75 199 GLN A N 1
ATOM 1523 C CA . GLN A 1 199 ? -6.934 -5.824 -16.922 1 98.75 199 GLN A CA 1
ATOM 1524 C C . GLN A 1 199 ? -5.785 -6.727 -17.359 1 98.75 199 GLN A C 1
ATOM 1526 O O . GLN A 1 199 ? -5.668 -7.863 -16.906 1 98.75 199 GLN A O 1
ATOM 1531 N N . ALA A 1 200 ? -4.977 -6.25 -18.281 1 98.75 200 ALA A N 1
ATOM 1532 C CA . ALA A 1 200 ? -3.84 -7.023 -18.781 1 98.75 200 ALA A CA 1
ATOM 1533 C C . ALA A 1 200 ? -2.881 -7.375 -17.641 1 98.75 200 ALA A C 1
ATOM 1535 O O . ALA A 1 200 ? -2.439 -8.523 -17.531 1 98.75 200 ALA A O 1
ATOM 1536 N N . ARG A 1 201 ? -2.59 -6.453 -16.797 1 98.62 201 ARG A N 1
ATOM 1537 C CA . ARG A 1 201 ? -1.696 -6.684 -15.672 1 98.62 201 ARG A CA 1
ATOM 1538 C C . ARG A 1 201 ? -2.303 -7.676 -14.688 1 98.62 201 ARG A C 1
ATOM 1540 O O . ARG A 1 201 ? -1.614 -8.578 -14.211 1 98.62 201 ARG A O 1
ATOM 1547 N N . ALA A 1 202 ? -3.592 -7.445 -14.391 1 98.81 202 ALA A N 1
ATOM 1548 C CA . ALA A 1 202 ? -4.281 -8.328 -13.453 1 98.81 202 ALA A CA 1
ATOM 1549 C C . ALA A 1 202 ? -4.27 -9.773 -13.945 1 98.81 202 ALA A C 1
ATOM 1551 O O . ALA A 1 202 ? -4.055 -10.703 -13.156 1 98.81 202 ALA A O 1
ATOM 1552 N N . ARG A 1 203 ? -4.508 -9.961 -15.219 1 98.62 203 ARG A N 1
ATOM 1553 C CA . ARG A 1 203 ? -4.5 -11.297 -15.812 1 98.62 203 ARG A CA 1
ATOM 1554 C C . ARG A 1 203 ? -3.16 -11.984 -15.578 1 98.62 203 ARG A C 1
ATOM 1556 O O . ARG A 1 203 ? -3.117 -13.133 -15.133 1 98.62 203 ARG A O 1
ATOM 1563 N N . ASP A 1 204 ? -2.109 -11.273 -15.836 1 98.44 204 ASP A N 1
ATOM 1564 C CA . ASP A 1 204 ? -0.773 -11.836 -15.68 1 98.44 204 ASP A CA 1
ATOM 1565 C C . ASP A 1 204 ? -0.448 -12.07 -14.203 1 98.44 204 ASP A C 1
ATOM 1567 O O . ASP A 1 204 ? 0.199 -13.062 -13.859 1 98.44 204 ASP A O 1
ATOM 1571 N N . GLN A 1 205 ? -0.846 -11.164 -13.297 1 98.69 205 GLN A N 1
ATOM 1572 C CA . GLN A 1 205 ? -0.623 -11.328 -11.859 1 98.69 205 GLN A CA 1
ATOM 1573 C C . GLN A 1 205 ? -1.343 -12.562 -11.328 1 98.69 205 GLN A C 1
ATOM 1575 O O . GLN A 1 205 ? -0.778 -13.328 -10.547 1 98.69 205 GLN A O 1
ATOM 1580 N N . ILE A 1 206 ? -2.58 -12.719 -11.758 1 98.62 206 ILE A N 1
ATOM 1581 C CA . ILE A 1 206 ? -3.381 -13.867 -11.344 1 98.62 206 ILE A CA 1
ATOM 1582 C C . ILE A 1 206 ? -2.717 -15.156 -11.812 1 98.62 206 ILE A C 1
ATOM 1584 O O . ILE A 1 206 ? -2.58 -16.109 -11.039 1 98.62 206 ILE A O 1
ATOM 1588 N N . ARG A 1 207 ? -2.277 -15.164 -13.039 1 97.44 207 ARG A N 1
ATOM 1589 C CA . ARG A 1 207 ? -1.597 -16.328 -13.586 1 97.44 207 ARG A CA 1
ATOM 1590 C C . ARG A 1 207 ? -0.368 -16.688 -12.758 1 97.44 207 ARG A C 1
ATOM 1592 O O . ARG A 1 207 ? -0.156 -17.859 -12.422 1 97.44 207 ARG A O 1
ATOM 1599 N N . ILE A 1 208 ? 0.405 -15.742 -12.367 1 97.5 208 ILE A N 1
ATOM 1600 C CA . ILE A 1 208 ? 1.623 -15.969 -11.594 1 97.5 208 ILE A CA 1
ATOM 1601 C C . ILE A 1 208 ? 1.268 -16.5 -10.211 1 97.5 208 ILE A C 1
ATOM 1603 O O . ILE A 1 208 ? 1.87 -17.469 -9.742 1 97.5 208 ILE A O 1
ATOM 1607 N N . LEU A 1 209 ? 0.261 -15.93 -9.555 1 98.12 209 LEU A N 1
ATOM 1608 C CA . LEU A 1 209 ? -0.077 -16.281 -8.18 1 98.12 209 LEU A CA 1
ATOM 1609 C C . LEU A 1 209 ? -0.721 -17.656 -8.109 1 98.12 209 LEU A C 1
ATOM 1611 O O . LEU A 1 209 ? -0.664 -18.328 -7.078 1 98.12 209 LEU A O 1
ATOM 1615 N N . LEU A 1 210 ? -1.239 -18.062 -9.219 1 97.38 210 LEU A N 1
ATOM 1616 C CA . LEU A 1 210 ? -1.881 -19.375 -9.227 1 97.38 210 LEU A CA 1
ATOM 1617 C C . LEU A 1 210 ? -0.92 -20.438 -9.727 1 97.38 210 LEU A C 1
ATOM 1619 O O . LEU A 1 210 ? -1.186 -21.641 -9.586 1 97.38 210 LEU A O 1
ATOM 1623 N N . ALA A 1 211 ? 0.254 -19.891 -10.164 1 91.56 211 ALA A N 1
ATOM 1624 C CA . ALA A 1 211 ? 1.242 -20.844 -10.68 1 91.56 211 ALA A CA 1
ATOM 1625 C C . ALA A 1 211 ? 1.743 -21.766 -9.57 1 91.56 211 ALA A C 1
ATOM 1627 O O . ALA A 1 211 ? 2.008 -21.312 -8.453 1 91.56 211 ALA A O 1
ATOM 1628 N N . GLY A 1 212 ? 1.747 -22.984 -9.609 1 88.62 212 GLY A N 1
ATOM 1629 C CA . GLY A 1 212 ? 2.209 -23.969 -8.648 1 88.62 212 GLY A CA 1
ATOM 1630 C C . GLY A 1 212 ? 1.079 -24.625 -7.879 1 88.62 212 GLY A C 1
ATOM 1631 O O . GLY A 1 212 ? 1.291 -25.625 -7.191 1 88.62 212 GLY A O 1
ATOM 1632 N N . ALA A 1 213 ? -0.021 -23.891 -7.938 1 90.5 213 ALA A N 1
ATOM 1633 C CA . ALA A 1 213 ? -1.161 -24.469 -7.227 1 90.5 213 ALA A CA 1
ATOM 1634 C C . ALA A 1 213 ? -2.045 -25.281 -8.164 1 90.5 213 ALA A C 1
ATOM 1636 O O . ALA A 1 213 ? -2.953 -25.984 -7.723 1 90.5 213 ALA A O 1
ATOM 1637 N N . ARG A 1 214 ? -1.733 -25.141 -9.391 1 85.56 214 ARG A N 1
ATOM 1638 C CA . ARG A 1 214 ? -2.578 -25.812 -10.367 1 85.56 214 ARG A CA 1
ATOM 1639 C C . ARG A 1 214 ? -2.357 -27.328 -10.336 1 85.56 214 ARG A C 1
ATOM 1641 O O . ARG A 1 214 ? -1.249 -27.781 -10.062 1 85.56 214 ARG A O 1
ATOM 1648 N N . ARG A 1 215 ? -3.406 -27.984 -10.5 1 72.06 215 ARG A N 1
ATOM 1649 C CA . ARG A 1 215 ? -3.314 -29.438 -10.641 1 72.06 215 ARG A CA 1
ATOM 1650 C C . ARG A 1 215 ? -2.795 -29.828 -12.016 1 72.06 215 ARG A C 1
ATOM 1652 O O . ARG A 1 215 ? -3.133 -29.188 -13.016 1 72.06 215 ARG A O 1
ATOM 1659 N N . GLY A 1 216 ? -1.426 -30.438 -12.102 1 57.38 216 GLY A N 1
ATOM 1660 C CA . GLY A 1 216 ? -0.966 -31.031 -13.352 1 57.38 216 GLY A CA 1
ATOM 1661 C C . GLY A 1 216 ? -2.004 -31.922 -14 1 57.38 216 GLY A C 1
ATOM 1662 O O . GLY A 1 216 ? -2.938 -32.375 -13.344 1 57.38 216 GLY A O 1
ATOM 1663 N N . MET B 1 1 ? 68.438 9.133 -27.891 1 31.19 1 MET B N 1
ATOM 1664 C CA . MET B 1 1 ? 68.125 9.258 -26.469 1 31.19 1 MET B CA 1
ATOM 1665 C C . MET B 1 1 ? 66.938 10.18 -26.25 1 31.19 1 MET B C 1
ATOM 1667 O O . MET B 1 1 ? 67.062 11.398 -26.359 1 31.19 1 MET B O 1
ATOM 1671 N N . LYS B 1 2 ? 65.75 9.812 -26.781 1 39.25 2 LYS B N 1
ATOM 1672 C CA . LYS B 1 2 ? 64.438 10.539 -26.688 1 39.25 2 LYS B CA 1
ATOM 1673 C C . LYS B 1 2 ? 64.062 10.828 -25.234 1 39.25 2 LYS B C 1
ATOM 1675 O O . LYS B 1 2 ? 64.188 9.938 -24.375 1 39.25 2 LYS B O 1
ATOM 1680 N N . HIS B 1 3 ? 64.188 12.109 -24.781 1 41.47 3 HIS B N 1
ATOM 1681 C CA . HIS B 1 3 ? 63.781 12.664 -23.5 1 41.47 3 HIS B CA 1
ATOM 1682 C C . HIS B 1 3 ? 62.344 12.305 -23.203 1 41.47 3 HIS B C 1
ATOM 1684 O O . HIS B 1 3 ? 61.438 12.672 -23.953 1 41.47 3 HIS B O 1
ATOM 1690 N N . ILE B 1 4 ? 62.031 11.148 -22.578 1 47.25 4 ILE B N 1
ATOM 1691 C CA . ILE B 1 4 ? 60.688 10.844 -22.062 1 47.25 4 ILE B CA 1
ATOM 1692 C C . ILE B 1 4 ? 60.25 11.953 -21.109 1 47.25 4 ILE B C 1
ATOM 1694 O O . ILE B 1 4 ? 60.969 12.297 -20.172 1 47.25 4 ILE B O 1
ATOM 1698 N N . SER B 1 5 ? 59.438 12.914 -21.656 1 49.06 5 SER B N 1
ATOM 1699 C CA . SER B 1 5 ? 58.812 13.961 -20.859 1 49.06 5 SER B CA 1
ATOM 1700 C C . SER B 1 5 ? 58.188 13.383 -19.609 1 49.06 5 SER B C 1
ATOM 1702 O O . SER B 1 5 ? 57.594 12.305 -19.641 1 49.06 5 SER B O 1
ATOM 1704 N N . PRO B 1 6 ? 58.625 13.766 -18.359 1 46.53 6 PRO B N 1
ATOM 1705 C CA . PRO B 1 6 ? 58.031 13.312 -17.094 1 46.53 6 PRO B CA 1
ATOM 1706 C C . PRO B 1 6 ? 56.5 13.516 -17.078 1 46.53 6 PRO B C 1
ATOM 1708 O O . PRO B 1 6 ? 56 14.445 -17.703 1 46.53 6 PRO B O 1
ATOM 1711 N N . THR B 1 7 ? 55.688 12.477 -17.031 1 49.28 7 THR B N 1
ATOM 1712 C CA . THR B 1 7 ? 54.219 12.453 -16.797 1 49.28 7 THR B CA 1
ATOM 1713 C C . THR B 1 7 ? 53.844 13.398 -15.664 1 49.28 7 THR B C 1
ATOM 1715 O O . THR B 1 7 ? 54.281 13.219 -14.531 1 49.28 7 THR B O 1
ATOM 1718 N N . GLN B 1 8 ? 53.531 14.695 -15.859 1 44.31 8 GLN B N 1
ATOM 1719 C CA . GLN B 1 8 ? 52.969 15.602 -14.875 1 44.31 8 GLN B CA 1
ATOM 1720 C C . GLN B 1 8 ? 51.812 14.93 -14.094 1 44.31 8 GLN B C 1
ATOM 1722 O O . GLN B 1 8 ? 50.781 14.602 -14.664 1 44.31 8 GLN B O 1
ATOM 1727 N N . VAL B 1 9 ? 51.969 14.141 -13.047 1 44.38 9 VAL B N 1
ATOM 1728 C CA . VAL B 1 9 ? 50.938 13.742 -12.094 1 44.38 9 VAL B CA 1
ATOM 1729 C C . VAL B 1 9 ? 50.156 14.969 -11.664 1 44.38 9 VAL B C 1
ATOM 1731 O O . VAL B 1 9 ? 50.688 15.93 -11.125 1 44.38 9 VAL B O 1
ATOM 1734 N N . ALA B 1 10 ? 49 15.289 -12.242 1 47.91 10 ALA B N 1
ATOM 1735 C CA . ALA B 1 10 ? 48.031 16.281 -11.781 1 47.91 10 ALA B CA 1
ATOM 1736 C C . ALA B 1 10 ? 47.875 16.25 -10.266 1 47.91 10 ALA B C 1
ATOM 1738 O O . ALA B 1 10 ? 47.562 15.203 -9.688 1 47.91 10 ALA B O 1
ATOM 1739 N N . ALA B 1 11 ? 48.531 17.062 -9.508 1 46.81 11 ALA B N 1
ATOM 1740 C CA . ALA B 1 11 ? 48.312 17.25 -8.078 1 46.81 11 ALA B CA 1
ATOM 1741 C C . ALA B 1 11 ? 46.812 17.281 -7.75 1 46.81 11 ALA B C 1
ATOM 1743 O O . ALA B 1 11 ? 46.031 18.016 -8.375 1 46.81 11 ALA B O 1
ATOM 1744 N N . GLU B 1 12 ? 46.156 16.219 -7.312 1 47.91 12 GLU B N 1
ATOM 1745 C CA . GLU B 1 12 ? 44.812 16.234 -6.812 1 47.91 12 GLU B CA 1
ATOM 1746 C C . GLU B 1 12 ? 44.531 17.484 -5.992 1 47.91 12 GLU B C 1
ATOM 1748 O O . GLU B 1 12 ? 45.281 17.828 -5.094 1 47.91 12 GLU B O 1
ATOM 1753 N N . SER B 1 13 ? 43.875 18.531 -6.488 1 52.59 13 SER B N 1
ATOM 1754 C CA . SER B 1 13 ? 43.469 19.672 -5.688 1 52.59 13 SER B CA 1
ATOM 1755 C C . SER B 1 13 ? 43 19.25 -4.309 1 52.59 13 SER B C 1
ATOM 1757 O O . SER B 1 13 ? 42.188 18.312 -4.191 1 52.59 13 SER B O 1
ATOM 1759 N N . PRO B 1 14 ? 43.594 19.469 -3.238 1 53.28 14 PRO B N 1
ATOM 1760 C CA . PRO B 1 14 ? 43.188 19.062 -1.897 1 53.28 14 PRO B CA 1
ATOM 1761 C C . PRO B 1 14 ? 41.719 19.406 -1.616 1 53.28 14 PRO B C 1
ATOM 1763 O O . PRO B 1 14 ? 41.219 20.438 -2.07 1 53.28 14 PRO B O 1
ATOM 1766 N N . VAL B 1 15 ? 40.844 18.469 -1.577 1 58.16 15 VAL B N 1
ATOM 1767 C CA . VAL B 1 15 ? 39.5 18.703 -1.064 1 58.16 15 VAL B CA 1
ATOM 1768 C C . VAL B 1 15 ? 39.562 19.656 0.123 1 58.16 15 VAL B C 1
ATOM 1770 O O . VAL B 1 15 ? 40.188 19.359 1.136 1 58.16 15 VAL B O 1
ATOM 1773 N N . ARG B 1 16 ? 39.562 20.953 -0.042 1 63.12 16 ARG B N 1
ATOM 1774 C CA . ARG B 1 16 ? 39.625 21.984 0.995 1 63.12 16 ARG B CA 1
ATOM 1775 C C . ARG B 1 16 ? 38.656 21.656 2.137 1 63.12 16 ARG B C 1
ATOM 1777 O O . ARG B 1 16 ? 37.5 21.312 1.902 1 63.12 16 ARG B O 1
ATOM 1784 N N . ALA B 1 17 ? 39.156 21.391 3.242 1 70.69 17 ALA B N 1
ATOM 1785 C CA . ALA B 1 17 ? 38.438 21.188 4.484 1 70.69 17 ALA B CA 1
ATOM 1786 C C . ALA B 1 17 ? 37.281 22.203 4.609 1 70.69 17 ALA B C 1
ATOM 1788 O O . ALA B 1 17 ? 37.438 23.359 4.227 1 70.69 17 ALA B O 1
ATOM 1789 N N . PRO B 1 18 ? 36 21.641 4.789 1 69.62 18 PRO B N 1
ATOM 1790 C CA . PRO B 1 18 ? 34.906 22.594 4.895 1 69.62 18 PRO B CA 1
ATOM 1791 C C . PRO B 1 18 ? 35.219 23.75 5.836 1 69.62 18 PRO B C 1
ATOM 1793 O O . PRO B 1 18 ? 35.906 23.578 6.848 1 69.62 18 PRO B O 1
ATOM 1796 N N . THR B 1 19 ? 34.938 24.906 5.391 1 78.75 19 THR B N 1
ATOM 1797 C CA . THR B 1 19 ? 35.062 26.125 6.199 1 78.75 19 THR B CA 1
ATOM 1798 C C . THR B 1 19 ? 34.219 26.031 7.453 1 78.75 19 THR B C 1
ATOM 1800 O O . THR B 1 19 ? 33.312 25.172 7.551 1 78.75 19 THR B O 1
ATOM 1803 N N . ARG B 1 20 ? 34.562 26.703 8.531 1 79 20 ARG B N 1
ATOM 1804 C CA . ARG B 1 20 ? 33.781 26.766 9.773 1 79 20 ARG B CA 1
ATOM 1805 C C . ARG B 1 20 ? 32.312 27.016 9.492 1 79 20 ARG B C 1
ATOM 1807 O O . ARG B 1 20 ? 31.438 26.422 10.141 1 79 20 ARG B O 1
ATOM 1814 N N . ARG B 1 21 ? 32.062 27.891 8.492 1 76.88 21 ARG B N 1
ATOM 1815 C CA . ARG B 1 21 ? 30.703 28.234 8.141 1 76.88 21 ARG B CA 1
ATOM 1816 C C . ARG B 1 21 ? 29.984 27.031 7.523 1 76.88 21 ARG B C 1
ATOM 1818 O O . ARG B 1 21 ? 28.812 26.781 7.812 1 76.88 21 ARG B O 1
ATOM 1825 N N . ALA B 1 22 ? 30.719 26.359 6.668 1 75.88 22 ALA B N 1
ATOM 1826 C CA . ALA B 1 22 ? 30.141 25.172 6.027 1 75.88 22 ALA B CA 1
ATOM 1827 C C . ALA B 1 22 ? 29.859 24.078 7.047 1 75.88 22 ALA B C 1
ATOM 1829 O O . ALA B 1 22 ? 28.828 23.406 6.977 1 75.88 22 ALA B O 1
ATOM 1830 N N . LEU B 1 23 ? 30.703 23.938 8.008 1 79.75 23 LEU B N 1
ATOM 1831 C CA . LEU B 1 23 ? 30.531 22.938 9.055 1 79.75 23 LEU B CA 1
ATOM 1832 C C . LEU B 1 23 ? 29.344 23.297 9.953 1 79.75 23 LEU B C 1
ATOM 1834 O O . LEU B 1 23 ? 28.562 22.422 10.344 1 79.75 23 LEU B O 1
ATOM 1838 N N . ALA B 1 24 ? 29.297 24.562 10.234 1 76.06 24 ALA B N 1
ATOM 1839 C CA . ALA B 1 24 ? 28.188 25.031 11.055 1 76.06 24 ALA B CA 1
ATOM 1840 C C . ALA B 1 24 ? 26.844 24.812 10.352 1 76.06 24 ALA B C 1
ATOM 1842 O O . ALA B 1 24 ? 25.859 24.406 10.977 1 76.06 24 ALA B O 1
ATOM 1843 N N . LYS B 1 25 ? 26.812 25.047 9.109 1 78.5 25 LYS B N 1
ATOM 1844 C CA . LYS B 1 25 ? 25.609 24.844 8.32 1 78.5 25 LYS B CA 1
ATOM 1845 C C . LYS B 1 25 ? 25.219 23.375 8.289 1 78.5 25 LYS B C 1
ATOM 1847 O O . LYS B 1 25 ? 24.031 23.031 8.398 1 78.5 25 LYS B O 1
ATOM 1852 N N . GLN B 1 26 ? 26.219 22.625 8.18 1 82 26 GLN B N 1
ATOM 1853 C CA . GLN B 1 26 ? 26 21.188 8.148 1 82 26 GLN B CA 1
ATOM 1854 C C . GLN B 1 26 ? 25.453 20.688 9.484 1 82 26 GLN B C 1
ATOM 1856 O O . GLN B 1 26 ? 24.562 19.844 9.523 1 82 26 GLN B O 1
ATOM 1861 N N . GLN B 1 27 ? 26.016 21.172 10.484 1 83.31 27 GLN B N 1
ATOM 1862 C CA . GLN B 1 27 ? 25.562 20.781 11.812 1 83.31 27 GLN B CA 1
ATOM 1863 C C . GLN B 1 27 ? 24.109 21.219 12.047 1 83.31 27 GLN B C 1
ATOM 1865 O O . GLN B 1 27 ? 23.328 20.469 12.641 1 83.31 27 GLN B O 1
ATOM 1870 N N . THR B 1 28 ? 23.859 22.422 11.617 1 83.25 28 THR B N 1
ATOM 1871 C CA . THR B 1 28 ? 22.484 22.922 11.734 1 83.25 28 THR B CA 1
ATOM 1872 C C . THR B 1 28 ? 21.531 22.031 10.945 1 83.25 28 THR B C 1
ATOM 1874 O O . THR B 1 28 ? 20.469 21.672 11.453 1 83.25 28 THR B O 1
ATOM 1877 N N . ARG B 1 29 ? 21.922 21.75 9.836 1 88.06 29 ARG B N 1
ATOM 1878 C CA . ARG B 1 29 ? 21.109 20.906 8.977 1 88.06 29 ARG B CA 1
ATOM 1879 C C . ARG B 1 29 ? 20.844 19.547 9.633 1 88.06 29 ARG B C 1
ATOM 1881 O O . ARG B 1 29 ? 19.719 19.062 9.648 1 88.06 29 ARG B O 1
ATOM 1888 N N . GLN B 1 30 ? 21.844 19.016 10.219 1 90.31 30 GLN B N 1
ATOM 1889 C CA . GLN B 1 30 ? 21.719 17.703 10.859 1 90.31 30 GLN B CA 1
ATOM 1890 C C . GLN B 1 30 ? 20.797 17.781 12.07 1 90.31 30 GLN B C 1
ATOM 1892 O O . GLN B 1 30 ? 20.031 16.844 12.32 1 90.31 30 GLN B O 1
ATOM 1897 N N . LYS B 1 31 ? 20.891 18.812 12.773 1 91.25 31 LYS B N 1
ATOM 1898 C CA . LYS B 1 31 ? 20.031 19 13.938 1 91.25 31 LYS B CA 1
ATOM 1899 C C . LYS B 1 31 ? 18.562 19.078 13.531 1 91.25 31 LYS B C 1
ATOM 1901 O O . LYS B 1 31 ? 17.688 18.484 14.164 1 91.25 31 LYS B O 1
ATOM 1906 N N . VAL B 1 32 ? 18.328 19.797 12.5 1 92.12 32 VAL B N 1
ATOM 1907 C CA . VAL B 1 32 ? 16.969 19.969 12.023 1 92.12 32 VAL B CA 1
ATOM 1908 C C . VAL B 1 32 ? 16.422 18.641 11.516 1 92.12 32 VAL B C 1
ATOM 1910 O O . VAL B 1 32 ? 15.289 18.266 11.836 1 92.12 32 VAL B O 1
ATOM 1913 N N . LEU B 1 33 ? 17.219 17.969 10.836 1 93.94 33 LEU B N 1
ATOM 1914 C CA . LEU B 1 33 ? 16.797 16.688 10.281 1 93.94 33 LEU B CA 1
ATOM 1915 C C . LEU B 1 33 ? 16.516 15.68 11.383 1 93.94 33 LEU B C 1
ATOM 1917 O O . LEU B 1 33 ? 15.555 14.914 11.305 1 93.94 33 LEU B O 1
ATOM 1921 N N . ALA B 1 34 ? 17.344 15.695 12.406 1 94.31 34 ALA B N 1
ATOM 1922 C CA . ALA B 1 34 ? 17.141 14.789 13.539 1 94.31 34 ALA B CA 1
ATOM 1923 C C . ALA B 1 34 ? 15.844 15.109 14.266 1 94.31 34 ALA B C 1
ATOM 1925 O O . ALA B 1 34 ? 15.086 14.211 14.633 1 94.31 34 ALA B O 1
ATOM 1926 N N . ALA B 1 35 ? 15.617 16.359 14.469 1 95.06 35 ALA B N 1
ATOM 1927 C CA . ALA B 1 35 ? 14.383 16.797 15.109 1 95.06 35 ALA B CA 1
ATOM 1928 C C . ALA B 1 35 ? 13.164 16.438 14.266 1 95.06 35 ALA B C 1
ATOM 1930 O O . ALA B 1 35 ? 12.156 15.945 14.789 1 95.06 35 ALA B O 1
ATOM 1931 N N . ALA B 1 36 ? 13.289 16.672 13.008 1 95 36 ALA B N 1
ATOM 1932 C CA . ALA B 1 36 ? 12.195 16.359 12.078 1 95 36 ALA B CA 1
ATOM 1933 C C . ALA B 1 36 ? 11.883 14.875 12.078 1 95 36 ALA B C 1
ATOM 1935 O O . ALA B 1 36 ? 10.719 14.477 12.156 1 95 36 ALA B O 1
ATOM 1936 N N . ARG B 1 37 ? 12.898 14.07 12.039 1 94.75 37 ARG B N 1
ATOM 1937 C CA . ARG B 1 37 ? 12.727 12.617 12.07 1 94.75 37 ARG B CA 1
ATOM 1938 C C . ARG B 1 37 ? 11.938 12.188 13.305 1 94.75 37 ARG B C 1
ATOM 1940 O O . ARG B 1 37 ? 11.023 11.375 13.203 1 94.75 37 ARG B O 1
ATOM 1947 N N . ARG B 1 38 ? 12.336 12.68 14.375 1 94.56 38 ARG B N 1
ATOM 1948 C CA . ARG B 1 38 ? 11.68 12.344 15.641 1 94.56 38 ARG B CA 1
ATOM 1949 C C . ARG B 1 38 ? 10.219 12.781 15.641 1 94.56 38 ARG B C 1
ATOM 1951 O O . ARG B 1 38 ? 9.336 12 15.992 1 94.56 38 ARG B O 1
ATOM 1958 N N . LEU B 1 39 ? 9.961 13.953 15.203 1 95.06 39 LEU B N 1
ATOM 1959 C CA . LEU B 1 39 ? 8.609 14.5 15.258 1 95.06 39 LEU B CA 1
ATOM 1960 C C . LEU B 1 39 ? 7.703 13.82 14.234 1 95.06 39 LEU B C 1
ATOM 1962 O O . LEU B 1 39 ? 6.527 13.562 14.508 1 95.06 39 LEU B O 1
ATOM 1966 N N . PHE B 1 40 ? 8.227 13.523 13.031 1 94.25 40 PHE B N 1
ATOM 1967 C CA . PHE B 1 40 ? 7.457 12.781 12.039 1 94.25 40 PHE B CA 1
ATOM 1968 C C . PHE B 1 40 ? 7.102 11.398 12.562 1 94.25 40 PHE B C 1
ATOM 1970 O O . PHE B 1 40 ? 6.016 10.883 12.289 1 94.25 40 PHE B O 1
ATOM 1977 N N . ALA B 1 41 ? 8 10.828 13.297 1 91.75 41 ALA B N 1
ATOM 1978 C CA . ALA B 1 41 ? 7.754 9.508 13.867 1 91.75 41 ALA B CA 1
ATOM 1979 C C . ALA B 1 41 ? 6.695 9.57 14.969 1 91.75 41 ALA B C 1
ATOM 1981 O O . ALA B 1 41 ? 5.801 8.727 15.031 1 91.75 41 ALA B O 1
ATOM 1982 N N . GLU B 1 42 ? 6.703 10.594 15.766 1 90.25 42 GLU B N 1
ATOM 1983 C CA . GLU B 1 42 ? 5.859 10.711 16.953 1 90.25 42 GLU B CA 1
ATOM 1984 C C . GLU B 1 42 ? 4.473 11.227 16.594 1 90.25 42 GLU B C 1
ATOM 1986 O O . GLU B 1 42 ? 3.465 10.727 17.078 1 90.25 42 GLU B O 1
ATOM 1991 N N . GLN B 1 43 ? 4.434 12.227 15.656 1 89.75 43 GLN B N 1
ATOM 1992 C CA . GLN B 1 43 ? 3.193 12.961 15.422 1 89.75 43 GLN B CA 1
ATOM 1993 C C . GLN B 1 43 ? 2.645 12.672 14.023 1 89.75 43 GLN B C 1
ATOM 1995 O O . GLN B 1 43 ? 1.542 13.102 13.688 1 89.75 43 GLN B O 1
ATOM 2000 N N . GLY B 1 44 ? 3.416 11.906 13.32 1 89.06 44 GLY B N 1
ATOM 2001 C CA . GLY B 1 44 ? 3.064 11.75 11.914 1 89.06 44 GLY B CA 1
ATOM 2002 C C . GLY B 1 44 ? 3.461 12.945 11.07 1 89.06 44 GLY B C 1
ATOM 2003 O O . GLY B 1 44 ? 3.904 13.969 11.602 1 89.06 44 GLY B O 1
ATOM 2004 N N . TYR B 1 45 ? 3.316 12.781 9.797 1 90.06 45 TYR B N 1
ATOM 2005 C CA . TYR B 1 45 ? 3.695 13.844 8.867 1 90.06 45 TYR B CA 1
ATOM 2006 C C . TYR B 1 45 ? 2.787 15.055 9.023 1 90.06 45 TYR B C 1
ATOM 2008 O O . TYR B 1 45 ? 3.262 16.188 9.07 1 90.06 45 TYR B O 1
ATOM 2016 N N . GLU B 1 46 ? 1.5 14.812 9.07 1 85.12 46 GLU B N 1
ATOM 2017 C CA . GLU B 1 46 ? 0.545 15.922 9.133 1 85.12 46 GLU B CA 1
ATOM 2018 C C . GLU B 1 46 ? 0.587 16.609 10.492 1 85.12 46 GLU B C 1
ATOM 2020 O O . GLU B 1 46 ? 0.43 17.828 10.578 1 85.12 46 GLU B O 1
ATOM 2025 N N . GLY B 1 47 ? 0.86 15.906 11.469 1 87.69 47 GLY B N 1
ATOM 2026 C CA . GLY B 1 47 ? 0.835 16.453 12.82 1 87.69 47 GLY B CA 1
ATOM 2027 C C . GLY B 1 47 ? 2.057 17.281 13.148 1 87.69 47 GLY B C 1
ATOM 2028 O O . GLY B 1 47 ? 2.002 18.156 14.016 1 87.69 47 GLY B O 1
ATOM 2029 N N . ALA B 1 48 ? 3.129 17.016 12.5 1 92.31 48 ALA B N 1
ATOM 2030 C CA . ALA B 1 48 ? 4.363 17.75 12.734 1 92.31 48 ALA B CA 1
ATOM 2031 C C . ALA B 1 48 ? 4.398 19.047 11.914 1 92.31 48 ALA B C 1
ATOM 2033 O O . ALA B 1 48 ? 4.082 19.031 10.719 1 92.31 48 ALA B O 1
ATOM 2034 N N . THR B 1 49 ? 4.781 20.156 12.602 1 92.06 49 THR B N 1
ATOM 2035 C CA . THR B 1 49 ? 4.887 21.422 11.898 1 92.06 49 THR B CA 1
ATOM 2036 C C . THR B 1 49 ? 6.332 21.906 11.875 1 92.06 49 THR B C 1
ATOM 2038 O O . THR B 1 49 ? 7.16 21.453 12.672 1 92.06 49 THR B O 1
ATOM 2041 N N . ILE B 1 50 ? 6.527 22.812 10.969 1 91.25 50 ILE B N 1
ATOM 2042 C CA . ILE B 1 50 ? 7.859 23.391 10.867 1 91.25 50 ILE B CA 1
ATOM 2043 C C . ILE B 1 50 ? 8.203 24.109 12.172 1 91.25 50 ILE B C 1
ATOM 2045 O O . ILE B 1 50 ? 9.359 24.109 12.609 1 91.25 50 ILE B O 1
ATOM 2049 N N . ARG B 1 51 ? 7.23 24.719 12.734 1 92.81 51 ARG B N 1
ATOM 2050 C CA . ARG B 1 51 ? 7.43 25.406 14 1 92.81 51 ARG B CA 1
ATOM 2051 C C . ARG B 1 51 ? 7.848 24.422 15.094 1 92.81 51 ARG B C 1
ATOM 2053 O O . ARG B 1 51 ? 8.781 24.703 15.852 1 92.81 51 ARG B O 1
ATOM 2060 N N . ASP B 1 52 ? 7.18 23.297 15.18 1 94.5 52 ASP B N 1
ATOM 2061 C CA . ASP B 1 52 ? 7.52 22.281 16.156 1 94.5 52 ASP B CA 1
ATOM 2062 C C . ASP B 1 52 ? 8.93 21.734 15.93 1 94.5 52 ASP B C 1
ATOM 2064 O O . ASP B 1 52 ? 9.68 21.516 16.891 1 94.5 52 ASP B O 1
ATOM 2068 N N . ILE B 1 53 ? 9.297 21.531 14.68 1 94.75 53 ILE B N 1
ATOM 2069 C CA . ILE B 1 53 ? 10.602 20.984 14.312 1 94.75 53 ILE B CA 1
ATOM 2070 C C . ILE B 1 53 ? 11.703 21.984 14.672 1 94.75 53 ILE B C 1
ATOM 2072 O O . ILE B 1 53 ? 12.727 21.594 15.242 1 94.75 53 ILE B O 1
ATOM 2076 N N . ALA B 1 54 ? 11.422 23.234 14.383 1 94 54 ALA B N 1
ATOM 2077 C CA . ALA B 1 54 ? 12.383 24.281 14.727 1 94 54 ALA B CA 1
ATOM 2078 C C . ALA B 1 54 ? 12.609 24.344 16.234 1 94 54 ALA B C 1
ATOM 2080 O O . ALA B 1 54 ? 13.758 24.359 16.688 1 94 54 ALA B O 1
ATOM 2081 N N . ALA B 1 55 ? 11.562 24.344 16.953 1 95.44 55 ALA B N 1
ATOM 2082 C CA . ALA B 1 55 ? 11.641 24.391 18.406 1 95.44 55 ALA B CA 1
ATOM 2083 C C . ALA B 1 55 ? 12.406 23.188 18.953 1 95.44 55 ALA B C 1
ATOM 2085 O O . ALA B 1 55 ? 13.258 23.328 19.828 1 95.44 55 ALA B O 1
ATOM 2086 N N . ALA B 1 56 ? 12.117 22.047 18.453 1 94.69 56 ALA B N 1
ATOM 2087 C CA . ALA B 1 56 ? 12.766 20.812 18.891 1 94.69 56 ALA B CA 1
ATOM 2088 C C . ALA B 1 56 ? 14.258 20.828 18.547 1 94.69 56 ALA B C 1
ATOM 2090 O O . ALA B 1 56 ? 15.07 20.219 19.25 1 94.69 56 ALA B O 1
ATOM 2091 N N . ALA B 1 57 ? 14.586 21.531 17.469 1 93.81 57 ALA B N 1
ATOM 2092 C CA . ALA B 1 57 ? 15.977 21.625 17.031 1 93.81 57 ALA B CA 1
ATOM 2093 C C . ALA B 1 5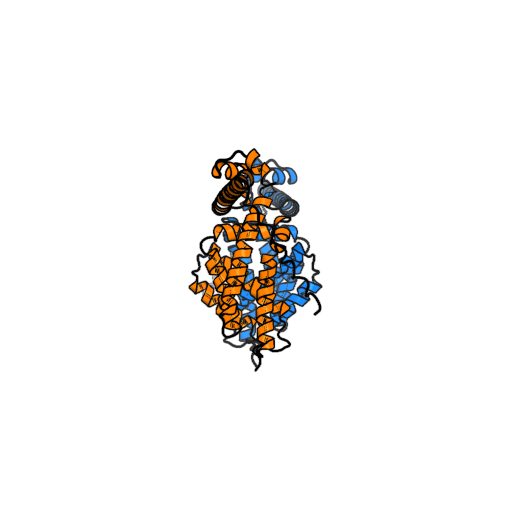7 ? 16.703 22.75 17.781 1 93.81 57 ALA B C 1
ATOM 2095 O O . ALA B 1 57 ? 17.906 22.938 17.609 1 93.81 57 ALA B O 1
ATOM 2096 N N . GLY B 1 58 ? 15.953 23.516 18.578 1 93.75 58 GLY B N 1
ATOM 2097 C CA . GLY B 1 58 ? 16.547 24.641 19.297 1 93.75 58 GLY B CA 1
ATOM 2098 C C . GLY B 1 58 ? 16.844 25.828 18.391 1 93.75 58 GLY B C 1
ATOM 2099 O O . GLY B 1 58 ? 17.844 26.516 18.594 1 93.75 58 GLY B O 1
ATOM 2100 N N . MET B 1 59 ? 16.016 25.922 17.391 1 91.69 59 MET B N 1
ATOM 2101 C CA . MET B 1 59 ? 16.219 26.969 16.406 1 91.69 59 MET B CA 1
ATOM 2102 C C . MET B 1 59 ? 14.953 27.781 16.188 1 91.69 59 MET B C 1
ATOM 2104 O O . MET B 1 59 ? 13.859 27.359 16.562 1 91.69 59 MET B O 1
ATOM 2108 N N . SER B 1 60 ? 15.219 28.984 15.562 1 90.19 60 SER B N 1
ATOM 2109 C CA . SER B 1 60 ? 14.062 29.766 15.117 1 90.19 60 SER B CA 1
ATOM 2110 C C . SER B 1 60 ? 13.5 29.203 13.82 1 90.19 60 SER B C 1
ATOM 2112 O O . SER B 1 60 ? 14.203 28.531 13.062 1 90.19 60 SER B O 1
ATOM 2114 N N . THR B 1 61 ? 12.18 29.406 13.602 1 90.25 61 THR B N 1
ATOM 2115 C CA . THR B 1 61 ? 11.547 28.984 12.352 1 90.25 61 THR B CA 1
ATOM 2116 C C . THR B 1 6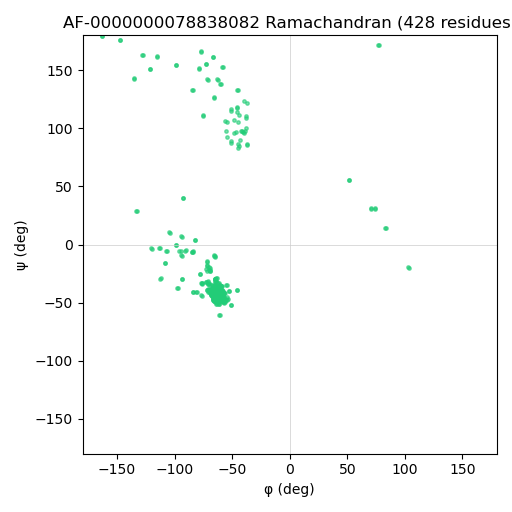1 ? 12.273 29.594 11.156 1 90.25 61 THR B C 1
ATOM 2118 O O . THR B 1 61 ? 12.445 28.938 10.125 1 90.25 61 THR B O 1
ATOM 2121 N N . GLY B 1 62 ? 12.773 30.797 11.297 1 87.25 62 GLY B N 1
ATOM 2122 C CA . GLY B 1 62 ? 13.508 31.469 10.242 1 87.25 62 GLY B CA 1
ATOM 2123 C C . GLY B 1 62 ? 14.82 30.781 9.891 1 87.25 62 GLY B C 1
ATOM 2124 O O . GLY B 1 62 ? 15.164 30.656 8.719 1 87.25 62 GLY B O 1
ATOM 2125 N N . ALA B 1 63 ? 15.508 30.391 10.852 1 84.69 63 ALA B N 1
ATOM 2126 C CA . ALA B 1 63 ? 16.781 29.688 10.648 1 84.69 63 ALA B CA 1
ATOM 2127 C C . ALA B 1 63 ? 16.578 28.375 9.891 1 84.69 63 ALA B C 1
ATOM 2129 O O . ALA B 1 63 ? 17.406 28 9.07 1 84.69 63 ALA B O 1
ATOM 2130 N N . VAL B 1 64 ? 15.453 27.703 10.203 1 87.31 64 VAL B N 1
ATOM 2131 C CA . VAL B 1 64 ? 15.141 26.453 9.516 1 87.31 64 VAL B CA 1
ATOM 2132 C C . VAL B 1 64 ? 14.828 26.734 8.047 1 87.31 64 VAL B C 1
ATOM 2134 O O . VAL B 1 64 ? 15.266 25.984 7.16 1 87.31 64 VAL B O 1
ATOM 2137 N N . PHE B 1 65 ? 14.156 27.812 7.816 1 84.94 65 PHE B N 1
ATOM 2138 C CA . PHE B 1 65 ? 13.75 28.156 6.457 1 84.94 65 PHE B CA 1
ATOM 2139 C C . PHE B 1 65 ? 14.953 28.594 5.625 1 84.94 65 PHE B C 1
ATOM 2141 O O . PHE B 1 65 ? 14.891 28.609 4.395 1 84.94 65 PHE B O 1
ATOM 2148 N N . ALA B 1 66 ? 16.047 28.953 6.289 1 82.12 66 ALA B N 1
ATOM 2149 C CA . ALA B 1 66 ? 17.281 29.25 5.578 1 82.12 66 ALA B CA 1
ATOM 2150 C C . ALA B 1 66 ? 17.891 27.984 4.973 1 82.12 66 ALA B C 1
ATOM 2152 O O . ALA B 1 66 ? 18.625 28.047 3.994 1 82.12 66 ALA B O 1
ATOM 2153 N N . ASN B 1 67 ? 17.422 26.922 5.559 1 82.94 67 ASN B N 1
ATOM 2154 C CA . ASN B 1 67 ? 18.016 25.641 5.152 1 82.94 67 ASN B CA 1
ATOM 2155 C C . ASN B 1 67 ? 17.016 24.781 4.402 1 82.94 67 ASN B C 1
ATOM 2157 O O . ASN B 1 67 ? 17.391 23.953 3.578 1 82.94 67 ASN B O 1
ATOM 2161 N N . PHE B 1 68 ? 15.711 24.922 4.699 1 87 68 PHE B N 1
ATOM 2162 C CA . PHE B 1 68 ? 14.672 24.109 4.102 1 87 68 PHE B CA 1
ATOM 2163 C C . PHE B 1 68 ? 13.484 24.953 3.674 1 87 68 PHE B C 1
ATOM 2165 O O . PHE B 1 68 ? 13.078 25.875 4.391 1 87 68 PHE B O 1
ATOM 2172 N N . THR B 1 69 ? 12.922 24.578 2.576 1 83.12 69 THR B N 1
ATOM 2173 C CA . THR B 1 69 ? 11.844 25.375 1.986 1 83.12 69 THR B CA 1
ATOM 2174 C C . THR B 1 69 ? 10.531 25.141 2.734 1 83.12 69 THR B C 1
ATOM 2176 O O . THR B 1 69 ? 9.789 26.094 2.994 1 83.12 69 THR B O 1
ATOM 2179 N N . ASP B 1 70 ? 10.281 23.922 3.014 1 87.94 70 ASP B N 1
ATOM 2180 C CA . ASP B 1 70 ? 9.047 23.562 3.701 1 87.94 70 ASP B CA 1
ATOM 2181 C C . ASP B 1 70 ? 9.125 22.172 4.305 1 87.94 70 ASP B C 1
ATOM 2183 O O . ASP B 1 70 ? 10.18 21.531 4.273 1 87.94 70 ASP B O 1
ATOM 2187 N N . LYS B 1 71 ? 8.117 21.766 4.934 1 90.69 71 LYS B N 1
ATOM 2188 C CA . LYS B 1 71 ? 8.039 20.484 5.617 1 90.69 71 LYS B CA 1
ATOM 2189 C C . LYS B 1 71 ? 8.258 19.328 4.645 1 90.69 71 LYS B C 1
ATOM 2191 O O . LYS B 1 71 ? 8.891 18.328 4.992 1 90.69 71 LYS B O 1
ATOM 2196 N N . SER B 1 72 ? 7.773 19.484 3.418 1 91.31 72 SER B N 1
ATOM 2197 C CA . SER B 1 72 ? 7.91 18.453 2.404 1 91.31 72 SER B CA 1
ATOM 2198 C C . SER B 1 72 ? 9.367 18.266 2.006 1 91.31 72 SER B C 1
ATOM 2200 O O . SER B 1 72 ? 9.812 17.141 1.763 1 91.31 72 SER B O 1
ATOM 2202 N N . ASP B 1 73 ? 10.047 19.297 1.992 1 91.38 73 ASP B N 1
ATOM 2203 C CA . ASP B 1 73 ? 11.469 19.25 1.674 1 91.38 73 ASP B CA 1
ATOM 2204 C C . ASP B 1 73 ? 12.25 18.5 2.756 1 91.38 73 ASP B C 1
ATOM 2206 O O . ASP B 1 73 ? 13.133 17.703 2.451 1 91.38 73 ASP B O 1
ATOM 2210 N N . LEU B 1 74 ? 11.945 18.812 3.98 1 92.44 74 LEU B N 1
ATOM 2211 C CA . LEU B 1 74 ? 12.57 18.125 5.105 1 92.44 74 LEU B CA 1
ATOM 2212 C C . LEU B 1 74 ? 12.289 16.641 5.051 1 92.44 74 LEU B C 1
ATOM 2214 O O . LEU B 1 74 ? 13.195 15.82 5.207 1 92.44 74 LEU B O 1
ATOM 2218 N N . PHE B 1 75 ? 11.086 16.328 4.836 1 94.81 75 PHE B N 1
ATOM 2219 C CA . PHE B 1 75 ? 10.68 14.93 4.789 1 94.81 75 PHE B CA 1
ATOM 2220 C C . PHE B 1 75 ? 11.375 14.203 3.639 1 94.81 75 PHE B C 1
ATOM 2222 O O . PHE B 1 75 ? 11.867 13.086 3.809 1 94.81 75 PHE B O 1
ATOM 2229 N N . ARG B 1 76 ? 11.422 14.828 2.494 1 94.25 76 ARG B N 1
ATOM 2230 C CA . ARG B 1 76 ? 12.078 14.266 1.319 1 94.25 76 ARG B CA 1
ATOM 2231 C C . ARG B 1 76 ? 13.547 13.977 1.598 1 94.25 76 ARG B C 1
ATOM 2233 O O . ARG B 1 76 ? 14.07 12.93 1.204 1 94.25 76 ARG B O 1
ATOM 2240 N N . GLU B 1 77 ? 14.164 14.867 2.234 1 93.38 77 GLU B N 1
ATOM 2241 C CA . GLU B 1 77 ? 15.578 14.695 2.545 1 93.38 77 GLU B CA 1
ATOM 2242 C C . GLU B 1 77 ? 15.797 13.516 3.49 1 93.38 77 GLU B C 1
ATOM 2244 O O . GLU B 1 77 ? 16.719 12.727 3.303 1 93.38 77 GLU B O 1
ATOM 2249 N N . ILE B 1 78 ? 14.969 13.445 4.473 1 94.94 78 ILE B N 1
ATOM 2250 C CA . ILE B 1 78 ? 15.047 12.344 5.422 1 94.94 78 ILE B CA 1
ATOM 2251 C C . ILE B 1 78 ? 14.82 11.016 4.691 1 94.94 78 ILE B C 1
ATOM 2253 O O . ILE B 1 78 ? 15.602 10.07 4.855 1 94.94 78 ILE B O 1
ATOM 2257 N N . MET B 1 79 ? 13.82 10.969 3.854 1 96.06 79 MET B N 1
ATOM 2258 C CA . MET B 1 79 ? 13.477 9.742 3.139 1 96.06 79 MET B CA 1
ATOM 2259 C C . MET B 1 79 ? 14.57 9.367 2.139 1 96.06 79 MET B C 1
ATOM 2261 O O . MET B 1 79 ? 14.883 8.188 1.967 1 96.06 79 MET B O 1
ATOM 2265 N N . THR B 1 80 ? 15.094 10.359 1.47 1 95.88 80 THR B N 1
ATOM 2266 C CA . THR B 1 80 ? 16.172 10.094 0.528 1 95.88 80 THR B CA 1
ATOM 2267 C C . THR B 1 80 ? 17.344 9.414 1.231 1 95.88 80 THR B C 1
ATOM 2269 O O . THR B 1 80 ? 17.828 8.367 0.786 1 95.88 80 THR B O 1
ATOM 2272 N N . ALA B 1 81 ? 17.766 10 2.35 1 94.31 81 ALA B N 1
ATOM 2273 C CA . ALA B 1 81 ? 18.875 9.445 3.104 1 94.31 81 ALA B CA 1
ATOM 2274 C C . ALA B 1 81 ? 18.547 8.047 3.623 1 94.31 81 ALA B C 1
ATOM 2276 O O . ALA B 1 81 ? 19.375 7.133 3.533 1 94.31 81 ALA B O 1
ATOM 2277 N N . ASP B 1 82 ? 17.391 7.82 4.223 1 94.81 82 ASP B N 1
ATOM 2278 C CA . ASP B 1 82 ? 16.969 6.531 4.773 1 94.81 82 ASP B CA 1
ATOM 2279 C C . ASP B 1 82 ? 16.891 5.469 3.682 1 94.81 82 ASP B C 1
ATOM 2281 O O . ASP B 1 82 ? 17.375 4.348 3.861 1 94.81 82 ASP B O 1
ATOM 2285 N N . CYS B 1 83 ? 16.328 5.844 2.51 1 96.69 83 CYS B N 1
ATOM 2286 C CA . CYS B 1 83 ? 16.141 4.879 1.43 1 96.69 83 CYS B CA 1
ATOM 2287 C C . CYS B 1 83 ? 17.469 4.527 0.776 1 96.69 83 CYS B C 1
ATOM 2289 O O . CYS B 1 83 ? 17.656 3.396 0.328 1 96.69 83 CYS B O 1
ATOM 2291 N N . GLU B 1 84 ? 18.359 5.488 0.751 1 97.25 84 GLU B N 1
ATOM 2292 C CA . GLU B 1 84 ? 19.688 5.195 0.244 1 97.25 84 GLU B CA 1
ATOM 2293 C C . GLU B 1 84 ? 20.406 4.168 1.123 1 97.25 84 GLU B C 1
ATOM 2295 O O . GLU B 1 84 ? 20.969 3.193 0.618 1 97.25 84 GLU B O 1
ATOM 2300 N N . ALA B 1 85 ? 20.406 4.461 2.404 1 96.62 85 ALA B N 1
ATOM 2301 C CA . ALA B 1 85 ? 21.016 3.529 3.35 1 96.62 85 ALA B CA 1
ATOM 2302 C C . ALA B 1 85 ? 20.344 2.164 3.285 1 96.62 85 ALA B C 1
ATOM 2304 O O . ALA B 1 85 ? 21 1.129 3.359 1 96.62 85 ALA B O 1
ATOM 2305 N N . LEU B 1 86 ? 19.047 2.119 3.127 1 97.5 86 LEU B N 1
ATOM 2306 C CA . LEU B 1 86 ? 18.266 0.89 3.025 1 97.5 86 LEU B CA 1
ATOM 2307 C C . LEU B 1 86 ? 18.656 0.106 1.772 1 97.5 86 LEU B C 1
ATOM 2309 O O . LEU B 1 86 ? 18.875 -1.104 1.838 1 97.5 86 LEU B O 1
ATOM 2313 N N . LEU B 1 87 ? 18.688 0.83 0.654 1 98.19 87 LEU B N 1
ATOM 2314 C CA . LEU B 1 87 ? 19.062 0.19 -0.603 1 98.19 87 LEU B CA 1
ATOM 2315 C C . LEU B 1 87 ? 20.453 -0.442 -0.502 1 98.19 87 LEU B C 1
ATOM 2317 O O . LEU B 1 87 ? 20.656 -1.567 -0.962 1 98.19 87 LEU B O 1
ATOM 2321 N N . ASP B 1 88 ? 21.375 0.266 0.155 1 97.94 88 ASP B N 1
ATOM 2322 C CA . ASP B 1 88 ? 22.719 -0.263 0.344 1 97.94 88 ASP B CA 1
ATOM 2323 C C . ASP B 1 88 ? 22.688 -1.536 1.187 1 97.94 88 ASP B C 1
ATOM 2325 O O . ASP B 1 88 ? 23.375 -2.514 0.862 1 97.94 88 ASP B O 1
ATOM 2329 N N . ALA B 1 89 ? 21.938 -1.508 2.195 1 97.5 89 ALA B N 1
ATOM 2330 C CA . ALA B 1 89 ? 21.812 -2.68 3.059 1 97.5 89 ALA B CA 1
ATOM 2331 C C . ALA B 1 89 ? 21.219 -3.859 2.297 1 97.5 89 ALA B C 1
ATOM 2333 O O . ALA B 1 89 ? 21.656 -5 2.457 1 97.5 89 ALA B O 1
ATOM 2334 N N . MET B 1 90 ? 20.234 -3.604 1.485 1 98.44 90 MET B N 1
ATOM 2335 C CA . MET B 1 90 ? 19.578 -4.641 0.688 1 98.44 90 MET B CA 1
ATOM 2336 C C . MET B 1 90 ? 20.562 -5.238 -0.321 1 98.44 90 MET B C 1
ATOM 2338 O O . MET B 1 90 ? 20.609 -6.461 -0.49 1 98.44 90 MET B O 1
ATOM 2342 N N . ARG B 1 91 ? 21.266 -4.363 -0.962 1 98.19 91 ARG B N 1
ATOM 2343 C CA . ARG B 1 91 ? 22.25 -4.82 -1.941 1 98.19 91 ARG B CA 1
ATOM 2344 C C . ARG B 1 91 ? 23.312 -5.703 -1.287 1 98.19 91 ARG B C 1
ATOM 2346 O O . ARG B 1 91 ? 23.672 -6.746 -1.831 1 98.19 91 ARG B O 1
ATOM 2353 N N . GLU B 1 92 ? 23.797 -5.211 -0.182 1 97.94 92 GLU B N 1
ATOM 2354 C CA . GLU B 1 92 ? 24.797 -5.988 0.551 1 97.94 92 GLU B CA 1
ATOM 2355 C C . GLU B 1 92 ? 24.25 -7.359 0.935 1 97.94 92 GLU B C 1
ATOM 2357 O O . GLU B 1 92 ? 24.953 -8.367 0.817 1 97.94 92 GLU B O 1
ATOM 2362 N N . ALA B 1 93 ? 23.047 -7.441 1.383 1 98.12 93 ALA B N 1
ATOM 2363 C CA . ALA B 1 93 ? 22.406 -8.688 1.8 1 98.12 93 ALA B CA 1
ATOM 2364 C C . ALA B 1 93 ? 22.25 -9.648 0.622 1 98.12 93 ALA B C 1
ATOM 2366 O O . ALA B 1 93 ? 22.484 -10.852 0.756 1 98.12 93 ALA B O 1
ATOM 2367 N N . ALA B 1 94 ? 21.859 -9.109 -0.53 1 97.75 94 ALA B N 1
ATOM 2368 C CA . ALA B 1 94 ? 21.656 -9.922 -1.729 1 97.75 94 ALA B CA 1
ATOM 2369 C C . ALA B 1 94 ? 22.953 -10.594 -2.16 1 97.75 94 ALA B C 1
ATOM 2371 O O . ALA B 1 94 ? 22.938 -11.727 -2.637 1 97.75 94 ALA B O 1
ATOM 2372 N N . GLY B 1 95 ? 24.078 -9.914 -2.055 1 94.12 95 GLY B N 1
ATOM 2373 C CA . GLY B 1 95 ? 25.391 -10.383 -2.514 1 94.12 95 GLY B CA 1
ATOM 2374 C C . GLY B 1 95 ? 25.891 -11.594 -1.753 1 94.12 95 GLY B C 1
ATOM 2375 O O . GLY B 1 95 ? 26.797 -12.289 -2.211 1 94.12 95 GLY B O 1
ATOM 2376 N N . LYS B 1 96 ? 25.297 -11.977 -0.721 1 92.62 96 LYS B N 1
ATOM 2377 C CA . LYS B 1 96 ? 25.766 -13.062 0.139 1 92.62 96 LYS B CA 1
ATOM 2378 C C . LYS B 1 96 ? 24.953 -14.328 -0.076 1 92.62 96 LYS B C 1
ATOM 2380 O O . LY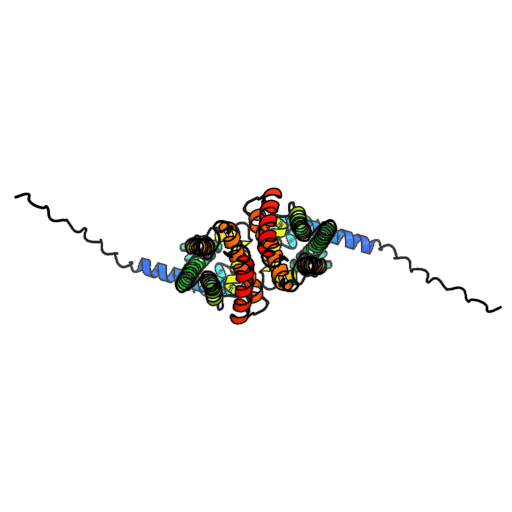S B 1 96 ? 25.109 -15.305 0.662 1 92.62 96 LYS B O 1
ATOM 2385 N N . ALA B 1 97 ? 24.141 -14.359 -1.053 1 95.81 97 ALA B N 1
ATOM 2386 C CA . ALA B 1 97 ? 23.172 -15.453 -1.186 1 95.81 97 ALA B CA 1
ATOM 2387 C C . ALA B 1 97 ? 23.672 -16.5 -2.174 1 95.81 97 ALA B C 1
ATOM 2389 O O . ALA B 1 97 ? 24.406 -16.188 -3.105 1 95.81 97 ALA B O 1
ATOM 2390 N N . ARG B 1 98 ? 23.203 -17.703 -2.002 1 95.31 98 ARG B N 1
ATOM 2391 C CA . ARG B 1 98 ? 23.625 -18.844 -2.811 1 95.31 98 ARG B CA 1
ATOM 2392 C C . ARG B 1 98 ? 22.688 -19.047 -4.004 1 95.31 98 ARG B C 1
ATOM 2394 O O . ARG B 1 98 ? 23.078 -19.672 -4.996 1 95.31 98 ARG B O 1
ATOM 2401 N N . ASN B 1 99 ? 21.5 -18.719 -3.9 1 96.69 99 ASN B N 1
ATOM 2402 C CA . ASN B 1 99 ? 20.5 -18.828 -4.957 1 96.69 99 ASN B CA 1
ATOM 2403 C C . ASN B 1 99 ? 19.453 -17.719 -4.867 1 96.69 99 ASN B C 1
ATOM 2405 O O . ASN B 1 99 ? 19.5 -16.891 -3.953 1 96.69 99 ASN B O 1
ATOM 2409 N N . VAL B 1 100 ? 18.578 -17.688 -5.789 1 97.81 100 VAL B N 1
ATOM 2410 C CA . VAL B 1 100 ? 17.672 -16.562 -5.949 1 97.81 100 VAL B CA 1
ATOM 2411 C C . VAL B 1 100 ? 16.703 -16.5 -4.766 1 97.81 100 VAL B C 1
ATOM 2413 O O . VAL B 1 100 ? 16.359 -15.414 -4.285 1 97.81 100 VAL B O 1
ATOM 2416 N N . GLU B 1 101 ? 16.188 -17.609 -4.266 1 98.19 101 GLU B N 1
ATOM 2417 C CA . GLU B 1 101 ? 15.273 -17.594 -3.127 1 98.19 101 GLU B CA 1
ATOM 2418 C C . GLU B 1 101 ? 15.938 -17 -1.889 1 98.19 101 GLU B C 1
ATOM 2420 O O . GLU B 1 101 ? 15.344 -16.172 -1.194 1 98.19 101 GLU B O 1
ATOM 2425 N N . GLU B 1 102 ? 17.156 -17.422 -1.672 1 98.44 102 GLU B N 1
ATOM 2426 C CA . GLU B 1 102 ? 17.906 -16.906 -0.536 1 98.44 102 GLU B CA 1
ATOM 2427 C C . GLU B 1 102 ? 18.203 -15.414 -0.711 1 98.44 102 GLU B C 1
ATOM 2429 O O . GLU B 1 102 ? 18.094 -14.641 0.243 1 98.44 102 GLU B O 1
ATOM 2434 N N . ALA B 1 103 ? 18.609 -15.031 -1.898 1 98.62 103 ALA B N 1
ATOM 2435 C CA . ALA B 1 103 ? 18.906 -13.633 -2.178 1 98.62 103 ALA B CA 1
ATOM 2436 C C . ALA B 1 103 ? 17.688 -12.75 -1.904 1 98.62 103 ALA B C 1
ATOM 2438 O O . ALA B 1 103 ? 17.781 -11.727 -1.225 1 98.62 103 ALA B O 1
ATOM 2439 N N . LEU B 1 104 ? 16.547 -13.156 -2.412 1 98.81 104 LEU B N 1
ATOM 2440 C CA . LEU B 1 104 ? 15.32 -12.391 -2.238 1 98.81 104 LEU B CA 1
ATOM 2441 C C . LEU B 1 104 ? 14.922 -12.32 -0.769 1 98.81 104 LEU B C 1
ATOM 2443 O O . LEU B 1 104 ? 14.516 -11.266 -0.278 1 98.81 104 LEU B O 1
ATOM 2447 N N . LEU B 1 105 ? 15.047 -13.43 -0.088 1 98.88 105 LEU B N 1
ATOM 2448 C CA . LEU B 1 105 ? 14.703 -13.438 1.33 1 98.88 105 LEU B CA 1
ATOM 2449 C C . LEU B 1 105 ? 15.617 -12.5 2.115 1 98.88 105 LEU B C 1
ATOM 2451 O O . LEU B 1 105 ? 15.148 -11.758 2.984 1 98.88 105 LEU B O 1
ATOM 2455 N N . LYS B 1 106 ? 16.875 -12.508 1.835 1 98.75 106 LYS B N 1
ATOM 2456 C CA . LYS B 1 106 ? 17.812 -11.625 2.506 1 98.75 106 LYS B CA 1
ATOM 2457 C C . LYS B 1 106 ? 17.516 -10.156 2.217 1 98.75 106 LYS B C 1
ATOM 2459 O O . LYS B 1 106 ? 17.641 -9.305 3.096 1 98.75 106 LYS B O 1
ATOM 2464 N N . VAL B 1 107 ? 17.125 -9.875 1.017 1 98.75 107 VAL B N 1
ATOM 2465 C CA . VAL B 1 107 ? 16.719 -8.523 0.649 1 98.75 107 VAL B CA 1
ATOM 2466 C C . VAL B 1 107 ? 15.508 -8.094 1.47 1 98.75 107 VAL B C 1
ATOM 2468 O O . VAL B 1 107 ? 15.5 -7.023 2.078 1 98.75 107 VAL B O 1
ATOM 2471 N N . PHE B 1 108 ? 14.445 -8.992 1.517 1 98.81 108 PHE B N 1
ATOM 2472 C CA . PHE B 1 108 ? 13.266 -8.719 2.324 1 98.81 108 PHE B CA 1
ATOM 2473 C C . PHE B 1 108 ? 13.656 -8.422 3.77 1 98.81 108 PHE B C 1
ATOM 2475 O O . PHE B 1 108 ? 13.25 -7.402 4.328 1 98.81 108 PHE B O 1
ATOM 2482 N N . MET B 1 109 ? 14.508 -9.234 4.309 1 98.56 109 MET B N 1
ATOM 2483 C CA . MET B 1 109 ? 14.805 -9.172 5.734 1 98.56 109 MET B CA 1
ATOM 2484 C C . MET B 1 109 ? 15.711 -7.984 6.055 1 98.56 109 MET B C 1
ATOM 2486 O O . MET B 1 109 ? 15.594 -7.383 7.125 1 98.56 109 MET B O 1
ATOM 2490 N N . ALA B 1 110 ? 16.594 -7.633 5.137 1 98.12 110 ALA B N 1
ATOM 2491 C CA . ALA B 1 110 ? 17.375 -6.406 5.312 1 98.12 110 ALA B CA 1
ATOM 2492 C C . ALA B 1 110 ? 16.469 -5.195 5.461 1 98.12 110 ALA B C 1
ATOM 2494 O O . ALA B 1 110 ? 16.703 -4.328 6.305 1 98.12 110 ALA B O 1
ATOM 2495 N N . GLY B 1 111 ? 15.461 -5.172 4.664 1 97.94 111 GLY B N 1
ATOM 2496 C CA . GLY B 1 111 ? 14.5 -4.078 4.738 1 97.94 111 GLY B CA 1
ATOM 2497 C C . GLY B 1 111 ? 13.727 -4.055 6.039 1 97.94 111 GLY B C 1
ATOM 2498 O O . GLY B 1 111 ? 13.609 -3.01 6.68 1 97.94 111 GLY B O 1
ATOM 2499 N N . TYR B 1 112 ? 13.203 -5.219 6.422 1 98.06 112 TYR B N 1
ATOM 2500 C CA . TYR B 1 112 ? 12.422 -5.293 7.652 1 98.06 112 TYR B CA 1
ATOM 2501 C C . TYR B 1 112 ? 13.289 -4.988 8.867 1 98.06 112 TYR B C 1
ATOM 2503 O O . TYR B 1 112 ? 12.844 -4.312 9.797 1 98.06 112 TYR B O 1
ATOM 2511 N N . GLY B 1 113 ? 14.484 -5.477 8.875 1 97 113 GLY B N 1
ATOM 2512 C CA . GLY B 1 113 ? 15.398 -5.184 9.969 1 97 113 GLY B CA 1
ATOM 2513 C C . GLY B 1 113 ? 15.758 -3.715 10.07 1 97 113 GLY B C 1
ATOM 2514 O O . GLY B 1 113 ? 15.867 -3.17 11.172 1 97 113 GLY B O 1
ATOM 2515 N N . PHE B 1 114 ? 15.914 -3.102 8.945 1 94.56 114 PHE B N 1
ATOM 2516 C CA . PHE B 1 114 ? 16.281 -1.693 8.875 1 94.56 114 PHE B CA 1
ATOM 2517 C C . PHE B 1 114 ? 15.219 -0.82 9.523 1 94.56 114 PHE B C 1
ATOM 2519 O O . PHE B 1 114 ? 15.547 0.128 10.242 1 94.56 114 PHE B O 1
ATOM 2526 N N . TYR B 1 115 ? 13.969 -1.134 9.297 1 90.81 115 TYR B N 1
ATOM 2527 C CA . TYR B 1 115 ? 12.891 -0.255 9.742 1 90.81 115 TYR B CA 1
ATOM 2528 C C . TYR B 1 115 ? 12.297 -0.744 11.055 1 90.81 115 TYR B C 1
ATOM 2530 O O . TYR B 1 115 ? 11.367 -0.132 11.586 1 90.81 115 TYR B O 1
ATOM 2538 N N . LYS B 1 116 ? 12.742 -1.768 11.57 1 89.06 116 LYS B N 1
ATOM 2539 C CA . LYS B 1 116 ? 12.172 -2.332 12.789 1 89.06 116 LYS B CA 1
ATOM 2540 C C . LYS B 1 116 ? 12.094 -1.285 13.898 1 89.06 116 LYS B C 1
ATOM 2542 O O . LYS B 1 116 ? 11.102 -1.221 14.633 1 89.06 116 LYS B O 1
ATOM 2547 N N . SER B 1 117 ? 13.133 -0.475 13.969 1 87.25 117 SER B N 1
ATOM 2548 C CA . SER B 1 117 ? 13.148 0.532 15.031 1 87.25 117 SER B CA 1
ATOM 2549 C C . SER B 1 117 ? 12.602 1.863 14.531 1 87.25 117 SER B C 1
ATOM 2551 O O . SER B 1 117 ? 12.617 2.859 15.258 1 87.25 117 SER B O 1
ATOM 2553 N N . ARG B 1 118 ? 12.078 1.887 13.32 1 91.75 118 ARG B N 1
ATOM 2554 C CA . ARG B 1 118 ? 11.648 3.135 12.703 1 91.75 118 ARG B CA 1
ATOM 2555 C C . ARG B 1 118 ? 10.258 2.986 12.078 1 91.75 118 ARG B C 1
ATOM 2557 O O . ARG B 1 118 ? 9.945 3.637 11.086 1 91.75 118 ARG B O 1
ATOM 2564 N N . LEU B 1 119 ? 9.43 2.117 12.617 1 94.62 119 LEU B N 1
ATOM 2565 C CA . LEU B 1 119 ? 8.148 1.769 12.008 1 94.62 119 LEU B CA 1
ATOM 2566 C C . LEU B 1 119 ? 7.223 2.977 11.961 1 94.62 119 LEU B C 1
ATOM 2568 O O . LEU B 1 119 ? 6.508 3.182 10.977 1 94.62 119 LEU B O 1
ATOM 2572 N N . PRO B 1 120 ? 7.273 3.85 13.008 1 93.88 120 PRO B N 1
ATOM 2573 C CA . PRO B 1 120 ? 6.402 5.023 12.922 1 93.88 120 PRO B CA 1
ATOM 2574 C C . PRO B 1 120 ? 6.773 5.953 11.766 1 93.88 120 PRO B C 1
ATOM 2576 O O . PRO B 1 120 ? 5.895 6.531 11.125 1 93.88 120 PRO B O 1
ATOM 2579 N N . LEU B 1 121 ? 8.047 6.105 11.531 1 94.62 121 LEU B N 1
ATOM 2580 C CA . LEU B 1 121 ? 8.484 6.934 10.414 1 94.62 121 LEU B CA 1
ATOM 2581 C C . LEU B 1 121 ? 8.125 6.277 9.086 1 94.62 121 LEU B C 1
ATOM 2583 O O . LEU B 1 121 ? 7.711 6.961 8.141 1 94.62 121 LEU B O 1
ATOM 2587 N N . ALA B 1 122 ? 8.297 4.93 8.961 1 95.38 122 ALA B N 1
ATOM 2588 C CA . ALA B 1 122 ? 7.879 4.203 7.766 1 95.38 122 ALA B CA 1
ATOM 2589 C C . ALA B 1 122 ? 6.387 4.387 7.504 1 95.38 122 ALA B C 1
ATOM 2591 O O . ALA B 1 122 ? 5.973 4.625 6.363 1 95.38 122 ALA B O 1
ATOM 2592 N N . ARG B 1 123 ? 5.609 4.309 8.539 1 95.31 123 ARG B N 1
ATOM 2593 C CA . ARG B 1 123 ? 4.168 4.5 8.422 1 95.31 123 ARG B CA 1
ATOM 2594 C C . ARG B 1 123 ? 3.844 5.875 7.848 1 95.31 123 ARG B C 1
ATOM 2596 O O . ARG B 1 123 ? 2.975 6 6.98 1 95.31 123 ARG B O 1
ATOM 2603 N N . ALA B 1 124 ? 4.535 6.906 8.375 1 94.12 124 ALA B N 1
ATOM 2604 C CA . ALA B 1 124 ? 4.348 8.266 7.863 1 94.12 124 ALA B CA 1
ATOM 2605 C C . ALA B 1 124 ? 4.68 8.336 6.375 1 94.12 124 ALA B C 1
ATOM 2607 O O . ALA B 1 124 ? 3.965 8.984 5.609 1 94.12 124 ALA B O 1
ATOM 2608 N N . ALA B 1 125 ? 5.75 7.637 5.98 1 95.25 125 ALA B N 1
ATOM 2609 C CA . ALA B 1 125 ? 6.164 7.633 4.578 1 95.25 125 ALA B CA 1
ATOM 2610 C C . ALA B 1 125 ? 5.109 6.973 3.697 1 95.25 125 ALA B C 1
ATOM 2612 O O . ALA B 1 125 ? 4.816 7.453 2.6 1 95.25 125 ALA B O 1
ATOM 2613 N N . PHE B 1 126 ? 4.516 5.863 4.152 1 95.44 126 PHE B N 1
ATOM 2614 C CA . PHE B 1 126 ? 3.461 5.184 3.408 1 95.44 126 PHE B CA 1
ATOM 2615 C C . PHE B 1 126 ? 2.242 6.086 3.252 1 95.44 126 PHE B C 1
ATOM 2617 O O . PHE B 1 126 ? 1.647 6.152 2.174 1 95.44 126 PHE B O 1
ATOM 2624 N N . GLY B 1 127 ? 1.931 6.793 4.285 1 93.62 127 GLY B N 1
ATOM 2625 C CA . GLY B 1 127 ? 0.838 7.75 4.188 1 93.62 127 GLY B CA 1
ATOM 2626 C C . GLY B 1 127 ? 1.089 8.836 3.162 1 93.62 127 GLY B C 1
ATOM 2627 O O . GLY B 1 127 ? 0.237 9.102 2.312 1 93.62 127 GLY B O 1
ATOM 2628 N N . VAL B 1 128 ? 2.252 9.43 3.191 1 93.62 128 VAL B N 1
ATOM 2629 C CA . VAL B 1 128 ? 2.631 10.523 2.295 1 93.62 128 VAL B CA 1
ATOM 2630 C C . VAL B 1 128 ? 2.668 10.016 0.855 1 93.62 128 VAL B C 1
ATOM 2632 O O . VAL B 1 128 ? 2.332 10.75 -0.076 1 93.62 128 VAL B O 1
ATOM 2635 N N . SER B 1 129 ? 3.016 8.742 0.667 1 94.62 129 SER B N 1
ATOM 2636 C CA . SER B 1 129 ? 3.182 8.18 -0.667 1 94.62 129 SER B CA 1
ATOM 2637 C C . SER B 1 129 ? 1.858 8.148 -1.424 1 94.62 129 SER B C 1
ATOM 2639 O O . SER B 1 129 ? 1.836 7.941 -2.639 1 94.62 129 SER B O 1
ATOM 2641 N N . TRP B 1 130 ? 0.744 8.422 -0.777 1 93.75 130 TRP B N 1
ATOM 2642 C CA . TRP B 1 130 ? -0.556 8.422 -1.441 1 93.75 130 TRP B CA 1
ATOM 2643 C C . TRP B 1 130 ? -1.078 9.844 -1.616 1 93.75 130 TRP B C 1
ATOM 2645 O O . TRP B 1 130 ? -2.123 10.055 -2.236 1 93.75 130 TRP B O 1
ATOM 2655 N N . SER B 1 131 ? -0.37 10.844 -1.057 1 90.81 131 SER B N 1
ATOM 2656 C CA . SER B 1 131 ? -0.786 12.227 -1.253 1 90.81 131 SER B CA 1
ATOM 2657 C C . SER B 1 131 ? -0.491 12.695 -2.674 1 90.81 131 SER B C 1
ATOM 2659 O O . SER B 1 131 ? 0.415 12.18 -3.328 1 90.81 131 SER B O 1
ATOM 2661 N N . PRO B 1 132 ? -1.19 13.648 -3.154 1 87.56 132 PRO B N 1
ATOM 2662 C CA . PRO B 1 132 ? -1.034 14.078 -4.547 1 87.56 132 PRO B CA 1
ATOM 2663 C C . PRO B 1 132 ? 0.383 14.547 -4.867 1 87.56 132 PRO B C 1
ATOM 2665 O O . PRO B 1 132 ? 0.924 14.211 -5.922 1 87.56 132 PRO B O 1
ATOM 2668 N N . ASP B 1 133 ? 1.001 15.242 -3.932 1 86 133 ASP B N 1
ATOM 2669 C CA . ASP B 1 133 ? 2.34 15.766 -4.184 1 86 133 ASP B CA 1
ATOM 2670 C C . ASP B 1 133 ? 3.408 14.844 -3.592 1 86 133 ASP B C 1
ATOM 2672 O O . ASP B 1 133 ? 4.457 14.625 -4.207 1 86 133 ASP B O 1
ATOM 2676 N N . GLY B 1 134 ? 3.127 14.32 -2.51 1 89.69 134 GLY B N 1
ATOM 2677 C CA . GLY B 1 134 ? 4.082 13.461 -1.824 1 89.69 134 GLY B CA 1
ATOM 2678 C C . GLY B 1 134 ? 4.293 12.125 -2.514 1 89.69 134 GLY B C 1
ATOM 2679 O O . GLY B 1 134 ? 5.414 11.617 -2.568 1 89.69 134 GLY B O 1
ATOM 2680 N N . GLY B 1 135 ? 3.238 11.586 -3.135 1 90.5 135 GLY B N 1
ATOM 2681 C CA . GLY B 1 135 ? 3.309 10.281 -3.783 1 90.5 135 GLY B CA 1
ATOM 2682 C C . GLY B 1 135 ? 4.316 10.234 -4.914 1 90.5 135 GLY B C 1
ATOM 2683 O O . GLY B 1 135 ? 5.336 9.539 -4.816 1 90.5 135 GLY B O 1
ATOM 2684 N N . PRO B 1 136 ? 4.062 11.07 -5.879 1 91.38 136 PRO B N 1
ATOM 2685 C CA . PRO B 1 136 ? 5.012 11.094 -6.996 1 91.38 136 PRO B CA 1
ATOM 2686 C C . PRO B 1 136 ? 6.434 11.43 -6.555 1 91.38 136 PRO B C 1
ATOM 2688 O O . PRO B 1 136 ? 7.398 10.867 -7.082 1 91.38 136 PRO B O 1
ATOM 2691 N N . THR B 1 137 ? 6.52 12.297 -5.586 1 92.31 137 THR B N 1
ATOM 2692 C CA . THR B 1 137 ? 7.832 12.703 -5.105 1 92.31 137 THR B CA 1
ATOM 2693 C C . THR B 1 137 ? 8.562 11.531 -4.465 1 92.31 137 THR B C 1
ATOM 2695 O O . THR B 1 137 ? 9.711 11.242 -4.809 1 92.31 137 THR B O 1
ATOM 2698 N N . LEU B 1 138 ? 7.941 10.805 -3.604 1 93.81 138 LEU B N 1
ATOM 2699 C CA . LEU B 1 138 ? 8.578 9.695 -2.893 1 93.81 138 LEU B CA 1
ATOM 2700 C C . LEU B 1 138 ? 8.836 8.523 -3.83 1 93.81 138 LEU B C 1
ATOM 2702 O O . LEU B 1 138 ? 9.906 7.918 -3.787 1 93.81 138 LEU B O 1
ATOM 2706 N N . ARG B 1 139 ? 7.902 8.234 -4.688 1 92.12 139 ARG B N 1
ATOM 2707 C CA . ARG B 1 139 ? 8.039 7.117 -5.613 1 92.12 139 ARG B CA 1
ATOM 2708 C C . ARG B 1 139 ? 9.109 7.402 -6.664 1 92.12 139 ARG B C 1
ATOM 2710 O O . ARG B 1 139 ? 9.695 6.477 -7.227 1 92.12 139 ARG B O 1
ATOM 2717 N N . GLY B 1 140 ? 9.367 8.641 -6.844 1 93.62 140 GLY B N 1
ATOM 2718 C CA . GLY B 1 140 ? 10.352 9.055 -7.836 1 93.62 140 GLY B CA 1
ATOM 2719 C C . GLY B 1 140 ? 11.758 9.172 -7.273 1 93.62 140 GLY B C 1
ATOM 2720 O O . GLY B 1 140 ? 12.703 9.445 -8.008 1 93.62 140 GLY B O 1
ATOM 2721 N N . LEU B 1 141 ? 11.875 9 -5.977 1 94.75 141 LEU B N 1
ATOM 2722 C CA . LEU B 1 141 ? 13.211 9.031 -5.391 1 94.75 141 LEU B CA 1
ATOM 2723 C C . LEU B 1 141 ? 14.094 7.945 -5.996 1 94.75 141 LEU B C 1
ATOM 2725 O O . LEU B 1 141 ? 13.664 6.805 -6.156 1 94.75 141 LEU B O 1
ATOM 2729 N N . GLY B 1 142 ? 15.328 8.258 -6.277 1 94.56 142 GLY B N 1
ATOM 2730 C CA . GLY B 1 142 ? 16.297 7.336 -6.848 1 94.56 142 GLY B CA 1
ATOM 2731 C C . GLY B 1 142 ? 16.391 6.027 -6.086 1 94.56 142 GLY B C 1
ATOM 2732 O O . GLY B 1 142 ? 16.25 4.949 -6.668 1 94.56 142 GLY B O 1
ATOM 2733 N N . PRO B 1 143 ? 16.578 6.148 -4.816 1 95.81 143 PRO B N 1
ATOM 2734 C CA . PRO B 1 143 ? 16.734 4.914 -4.047 1 95.81 143 PRO B CA 1
ATOM 2735 C C . PRO B 1 143 ? 15.477 4.055 -4.035 1 95.81 143 PRO B C 1
ATOM 2737 O O . PRO B 1 143 ? 15.555 2.828 -3.936 1 95.81 143 PRO B O 1
ATOM 2740 N N . VAL B 1 144 ? 14.328 4.629 -4.086 1 95.19 144 VAL B N 1
ATOM 2741 C CA . VAL B 1 144 ? 13.086 3.867 -4.145 1 95.19 144 VAL B CA 1
ATOM 2742 C C . VAL B 1 144 ? 13.008 3.107 -5.465 1 95.19 144 VAL B C 1
ATOM 2744 O O . VAL B 1 144 ? 12.711 1.91 -5.484 1 95.19 144 VAL B O 1
ATOM 2747 N N . GLN B 1 145 ? 13.289 3.779 -6.5 1 95.38 145 GLN B N 1
ATOM 2748 C CA . GLN B 1 145 ? 13.375 3.115 -7.797 1 95.38 145 GLN B CA 1
ATOM 2749 C C . GLN B 1 145 ? 14.453 2.041 -7.793 1 95.38 145 GLN B C 1
ATOM 2751 O O . GLN B 1 145 ? 14.289 0.979 -8.398 1 95.38 145 GLN B O 1
ATOM 2756 N N . GLY B 1 146 ? 15.492 2.365 -7.137 1 96.75 146 GLY B N 1
ATOM 2757 C CA . GLY B 1 146 ? 16.594 1.417 -7.027 1 96.75 146 GLY B CA 1
ATOM 2758 C C . GLY B 1 146 ? 16.203 0.125 -6.336 1 96.75 146 GLY B C 1
ATOM 2759 O O . GLY B 1 146 ? 16.688 -0.948 -6.684 1 96.75 146 GLY B O 1
ATOM 2760 N N . MET B 1 147 ? 15.336 0.204 -5.383 1 96.06 147 MET B N 1
ATOM 2761 C CA . MET B 1 147 ? 14.875 -0.996 -4.688 1 96.06 147 MET B CA 1
ATOM 2762 C C . MET B 1 147 ? 14.086 -1.898 -5.625 1 96.06 147 MET B C 1
ATOM 2764 O O . MET B 1 147 ? 14.289 -3.113 -5.648 1 96.06 147 MET B O 1
ATOM 2768 N N . SER B 1 148 ? 13.164 -1.288 -6.32 1 93.75 148 SER B N 1
ATOM 2769 C CA . SER B 1 148 ? 12.43 -2.064 -7.309 1 93.75 148 SER B CA 1
ATOM 2770 C C . SER B 1 148 ? 13.367 -2.715 -8.32 1 93.75 148 SER B C 1
ATOM 2772 O O . SER B 1 148 ? 13.195 -3.883 -8.672 1 93.75 148 SER B O 1
ATOM 2774 N N . GLU B 1 149 ? 14.344 -2.008 -8.75 1 97.44 149 GLU B N 1
ATOM 2775 C CA . GLU B 1 149 ? 15.328 -2.502 -9.711 1 97.44 149 GLU B CA 1
ATOM 2776 C C . GLU B 1 149 ? 16.156 -3.631 -9.117 1 97.44 149 GLU B C 1
ATOM 2778 O O . GLU B 1 149 ? 16.594 -4.539 -9.836 1 97.44 149 GLU B O 1
ATOM 2783 N N . LEU B 1 150 ? 16.406 -3.512 -7.871 1 98.44 150 LEU B N 1
ATOM 2784 C CA . LEU B 1 150 ? 17.188 -4.547 -7.203 1 98.44 150 LEU B CA 1
ATOM 2785 C C . LEU B 1 150 ? 16.5 -5.902 -7.301 1 98.44 150 LEU B C 1
ATOM 2787 O O . LEU B 1 150 ? 17.156 -6.922 -7.508 1 98.44 150 LEU B O 1
ATOM 2791 N N . PHE B 1 151 ? 15.203 -6 -7.121 1 98.44 151 PHE B N 1
ATOM 2792 C CA . PHE B 1 151 ? 14.469 -7.25 -7.281 1 98.44 151 PHE B CA 1
ATOM 2793 C C . PHE B 1 151 ? 14.609 -7.789 -8.695 1 98.44 151 PHE B C 1
ATOM 2795 O O . PHE B 1 151 ? 14.812 -8.992 -8.891 1 98.44 151 PHE B O 1
ATOM 2802 N N . ALA B 1 152 ? 14.5 -6.875 -9.672 1 98.31 152 ALA B N 1
ATOM 2803 C CA . ALA B 1 152 ? 14.672 -7.281 -11.062 1 98.31 152 ALA B CA 1
ATOM 2804 C C . ALA B 1 152 ? 16.078 -7.816 -11.312 1 98.31 152 ALA B C 1
ATOM 2806 O O . ALA B 1 152 ? 16.266 -8.797 -12.031 1 98.31 152 ALA B O 1
ATOM 2807 N N . GLU B 1 153 ? 17.031 -7.176 -10.758 1 98.25 153 GLU B N 1
ATOM 2808 C CA . GLU B 1 153 ? 18.422 -7.605 -10.883 1 98.25 153 GLU B CA 1
ATOM 2809 C C . GLU B 1 153 ? 18.609 -9.031 -10.359 1 98.25 153 GLU B C 1
ATOM 2811 O O . GLU B 1 153 ? 19.281 -9.844 -10.992 1 98.25 153 GLU B O 1
ATOM 2816 N N . GLN B 1 154 ? 18.031 -9.281 -9.195 1 98.44 154 GLN B N 1
ATOM 2817 C CA . GLN B 1 154 ? 18.156 -10.617 -8.617 1 98.44 154 GLN B CA 1
ATOM 2818 C C . GLN B 1 154 ? 17.5 -11.664 -9.508 1 98.44 154 GLN B C 1
ATOM 2820 O O . GLN B 1 154 ? 18.031 -12.766 -9.68 1 98.44 154 GLN B O 1
ATOM 2825 N N . LEU B 1 155 ? 16.328 -11.352 -10.117 1 98.31 155 LEU B N 1
ATOM 2826 C CA . LEU B 1 155 ? 15.641 -12.289 -10.992 1 98.31 155 LEU B CA 1
ATOM 2827 C C . LEU B 1 155 ? 16.422 -12.492 -12.289 1 98.31 155 LEU B C 1
ATOM 2829 O O . LEU B 1 155 ? 16.5 -13.609 -12.805 1 98.31 155 LEU B O 1
ATOM 2833 N N . ASN B 1 156 ? 16.984 -11.414 -12.812 1 98 156 ASN B N 1
ATOM 2834 C CA . ASN B 1 156 ? 17.797 -11.531 -14.016 1 98 156 ASN B CA 1
ATOM 2835 C C . ASN B 1 156 ? 19.016 -12.414 -13.781 1 98 156 ASN B C 1
ATOM 2837 O O . ASN B 1 156 ? 19.359 -13.242 -14.633 1 98 156 ASN B O 1
ATOM 2841 N N . LEU B 1 157 ? 19.688 -12.234 -12.695 1 97.31 157 LEU B N 1
ATOM 2842 C CA . LEU B 1 157 ? 20.812 -13.078 -12.328 1 97.31 157 LEU B CA 1
ATOM 2843 C C . LEU B 1 157 ? 20.391 -14.539 -12.242 1 97.31 157 LEU B C 1
ATOM 2845 O O . LEU B 1 157 ? 21.141 -15.43 -12.664 1 97.31 157 LEU B O 1
ATOM 2849 N N . ALA B 1 158 ? 19.266 -14.781 -11.703 1 97.69 158 ALA B N 1
ATOM 2850 C CA . ALA B 1 158 ? 18.75 -16.141 -11.578 1 97.69 158 ALA B CA 1
ATOM 2851 C C . ALA B 1 158 ? 18.5 -16.766 -12.945 1 97.69 158 ALA B C 1
ATOM 2853 O O . ALA B 1 158 ? 18.734 -17.953 -13.141 1 97.69 158 ALA B O 1
ATOM 2854 N N . VAL B 1 159 ? 17.953 -15.961 -13.883 1 97.38 159 VAL B N 1
ATOM 2855 C CA . VAL B 1 159 ? 17.781 -16.422 -15.25 1 97.38 159 VAL B CA 1
ATOM 2856 C C . VAL B 1 159 ? 19.125 -16.766 -15.867 1 97.38 159 VAL B C 1
ATOM 2858 O O . VAL B 1 159 ? 19.297 -17.828 -16.469 1 97.38 159 VAL B O 1
ATOM 2861 N N . GLU B 1 160 ? 20.094 -15.93 -15.664 1 96.12 160 GLU B N 1
ATOM 2862 C CA . GLU B 1 160 ? 21.438 -16.125 -16.203 1 96.12 160 GLU B CA 1
ATOM 2863 C C . GLU B 1 160 ? 22.078 -17.391 -15.633 1 96.12 160 GLU B C 1
ATOM 2865 O O . GLU B 1 160 ? 22.797 -18.109 -16.344 1 96.12 160 GLU B O 1
ATOM 2870 N N . ARG B 1 161 ? 21.828 -17.688 -14.398 1 95.44 161 ARG B N 1
ATOM 2871 C CA . ARG B 1 161 ? 22.422 -18.844 -13.719 1 95.44 161 ARG B CA 1
ATOM 2872 C C . ARG B 1 161 ? 21.625 -20.109 -14 1 95.44 161 ARG B C 1
ATOM 2874 O O . ARG B 1 161 ? 21.984 -21.203 -13.539 1 95.44 161 ARG B O 1
ATOM 2881 N N . GLY B 1 162 ? 20.531 -19.984 -14.656 1 95.69 162 GLY B N 1
ATOM 2882 C CA . GLY B 1 162 ? 19.719 -21.125 -15.016 1 95.69 162 GLY B CA 1
ATOM 2883 C C . GLY B 1 162 ? 18.797 -21.578 -13.906 1 95.69 162 GLY B C 1
ATOM 2884 O O . GLY B 1 162 ? 18.234 -22.672 -13.969 1 95.69 162 GLY B O 1
ATOM 2885 N N . GLU B 1 163 ? 18.609 -20.75 -12.859 1 96 163 GLU B N 1
ATOM 2886 C CA . GLU B 1 163 ? 17.672 -21.047 -11.773 1 96 163 GLU B CA 1
ATOM 2887 C C . GLU B 1 163 ? 16.219 -20.797 -12.219 1 96 163 GLU B C 1
ATOM 2889 O O . GLU B 1 163 ? 15.305 -21.469 -11.742 1 96 163 GLU B O 1
ATOM 2894 N N . LEU B 1 164 ? 16.016 -19.797 -13.102 1 96.94 164 LEU B N 1
ATOM 2895 C CA . LEU B 1 164 ? 14.719 -19.438 -13.664 1 96.94 164 LEU B CA 1
ATOM 2896 C C . LEU B 1 164 ? 14.742 -19.547 -15.188 1 96.94 164 LEU B C 1
ATOM 2898 O O . LEU B 1 164 ? 15.789 -19.375 -15.812 1 96.94 164 LEU B O 1
ATOM 2902 N N . ARG B 1 165 ? 13.555 -19.844 -15.727 1 95.75 165 ARG B N 1
ATOM 2903 C CA . ARG B 1 165 ? 13.414 -19.891 -17.172 1 95.75 165 ARG B CA 1
ATOM 2904 C C . ARG B 1 165 ? 13.594 -18.5 -17.781 1 95.75 165 ARG B C 1
ATOM 2906 O O . ARG B 1 165 ? 13.344 -17.484 -17.109 1 95.75 165 ARG B O 1
ATOM 2913 N N . GLN B 1 166 ? 13.867 -18.469 -19.047 1 88.38 166 GLN B N 1
ATOM 2914 C CA . GLN B 1 166 ? 14.008 -17.203 -19.766 1 88.38 166 GLN B CA 1
ATOM 2915 C C . GLN B 1 166 ? 12.695 -16.438 -19.797 1 88.38 166 GLN B C 1
ATOM 2917 O O . GLN B 1 166 ? 12.688 -15.203 -19.781 1 88.38 166 GLN B O 1
ATOM 2922 N N . GLU B 1 167 ? 11.641 -17.156 -19.781 1 87.5 167 GLU B N 1
ATOM 2923 C CA . GLU B 1 167 ? 10.305 -16.562 -19.812 1 87.5 167 GLU B CA 1
ATOM 2924 C C . GLU B 1 167 ? 9.766 -16.344 -18.406 1 87.5 167 GLU B C 1
ATOM 2926 O O . GLU B 1 167 ? 8.562 -16.438 -18.172 1 87.5 167 GLU B O 1
ATOM 2931 N N . ALA B 1 168 ? 10.586 -15.938 -17.562 1 89.31 168 ALA B N 1
ATOM 2932 C CA . ALA B 1 168 ? 10.242 -15.875 -16.156 1 89.31 168 ALA B CA 1
ATOM 2933 C C . ALA B 1 168 ? 9.469 -14.602 -15.828 1 89.31 168 ALA B C 1
ATOM 2935 O O . ALA B 1 168 ? 9.164 -14.32 -14.664 1 89.31 168 ALA B O 1
ATOM 2936 N N . GLU B 1 169 ? 9.133 -13.766 -16.812 1 95.19 169 GLU B N 1
ATOM 2937 C CA . GLU B 1 169 ? 8.414 -12.508 -16.609 1 95.19 169 GLU B CA 1
ATOM 2938 C C . GLU B 1 169 ? 9.094 -11.656 -15.531 1 95.19 169 GLU B C 1
ATOM 2940 O O . GLU B 1 169 ? 8.438 -11.195 -14.594 1 95.19 169 GLU B O 1
ATOM 2945 N N . VAL B 1 170 ? 10.328 -11.383 -15.695 1 97.5 170 VAL B N 1
ATOM 2946 C CA . VAL B 1 170 ? 11.195 -10.773 -14.695 1 97.5 170 VAL B CA 1
ATOM 2947 C C . VAL B 1 170 ? 10.609 -9.43 -14.258 1 97.5 170 VAL B C 1
ATOM 2949 O O . VAL B 1 170 ? 10.523 -9.148 -13.055 1 97.5 170 VAL B O 1
ATOM 2952 N N . LYS B 1 171 ? 10.172 -8.633 -15.148 1 97.44 171 LYS B N 1
ATOM 2953 C CA . LYS B 1 171 ? 9.664 -7.301 -14.812 1 97.44 171 LYS B CA 1
ATOM 2954 C C . LYS B 1 171 ? 8.461 -7.383 -13.891 1 97.44 171 LYS B C 1
ATOM 2956 O O . LYS B 1 171 ? 8.445 -6.777 -12.812 1 97.44 171 LYS B O 1
ATOM 2961 N N . LEU B 1 172 ? 7.484 -8.172 -14.25 1 97.81 172 LEU B N 1
ATOM 2962 C CA . LEU B 1 172 ? 6.262 -8.266 -13.461 1 97.81 172 LEU B CA 1
ATOM 2963 C C . LEU B 1 172 ? 6.535 -8.938 -12.117 1 97.81 172 LEU B C 1
ATOM 2965 O O . LEU B 1 172 ? 6.074 -8.461 -11.078 1 97.81 172 LEU B O 1
ATOM 2969 N N . ARG B 1 173 ? 7.293 -10 -12.117 1 98.31 173 ARG B N 1
ATOM 2970 C CA . ARG B 1 173 ? 7.598 -10.695 -10.867 1 98.31 173 ARG B CA 1
ATOM 2971 C C . ARG B 1 173 ? 8.383 -9.805 -9.922 1 98.31 173 ARG B C 1
ATOM 2973 O O . ARG B 1 173 ? 8.195 -9.867 -8.703 1 98.31 173 ARG B O 1
ATOM 2980 N N . SER B 1 174 ? 9.336 -8.992 -10.477 1 98.38 174 SER B N 1
ATOM 2981 C CA . SER B 1 174 ? 10.086 -8.078 -9.625 1 98.38 174 SER B CA 1
ATOM 2982 C C . SER B 1 174 ? 9.172 -7.039 -8.984 1 98.38 174 SER B C 1
ATOM 2984 O O . SER B 1 174 ? 9.328 -6.707 -7.809 1 98.38 174 SER B O 1
ATOM 2986 N N . GLN B 1 175 ? 8.227 -6.52 -9.719 1 97.88 175 GLN B N 1
ATOM 2987 C CA . GLN B 1 175 ? 7.258 -5.566 -9.18 1 97.88 175 GLN B CA 1
ATOM 2988 C C . GLN B 1 175 ? 6.391 -6.215 -8.102 1 97.88 175 GLN B C 1
ATOM 2990 O O . GLN B 1 175 ? 6.113 -5.602 -7.07 1 97.88 175 GLN B O 1
ATOM 2995 N N . MET B 1 176 ? 6.008 -7.461 -8.352 1 98.5 176 MET B N 1
ATOM 2996 C CA . MET B 1 176 ? 5.16 -8.172 -7.395 1 98.5 176 MET B CA 1
ATOM 2997 C C . MET B 1 176 ? 5.93 -8.5 -6.121 1 98.5 176 MET B C 1
ATOM 2999 O O . MET B 1 176 ? 5.355 -8.5 -5.027 1 98.5 176 MET B O 1
ATOM 3003 N N . LEU B 1 177 ? 7.199 -8.773 -6.285 1 98.75 177 LEU B N 1
ATOM 3004 C CA . LEU B 1 177 ? 8.047 -8.992 -5.117 1 98.75 177 LEU B CA 1
ATOM 3005 C C . LEU B 1 177 ? 8.172 -7.723 -4.289 1 98.75 177 LEU B C 1
ATOM 3007 O O . LEU B 1 177 ? 8.055 -7.762 -3.061 1 98.75 177 LEU B O 1
ATOM 3011 N N . PHE B 1 178 ? 8.367 -6.652 -4.949 1 98.31 178 PHE B N 1
ATOM 3012 C CA . PHE B 1 178 ? 8.43 -5.367 -4.262 1 98.31 178 PHE B CA 1
ATOM 3013 C C . PHE B 1 178 ? 7.113 -5.055 -3.57 1 98.31 178 PHE B C 1
ATOM 3015 O O . PHE B 1 178 ? 7.098 -4.59 -2.428 1 98.31 178 PHE B O 1
ATOM 3022 N N . ASP B 1 179 ? 6.02 -5.289 -4.246 1 98 179 ASP B N 1
ATOM 3023 C CA . ASP B 1 179 ? 4.695 -5.07 -3.668 1 98 179 ASP B CA 1
ATOM 3024 C C . ASP B 1 179 ? 4.48 -5.953 -2.441 1 98 179 ASP B C 1
ATOM 3026 O O . ASP B 1 179 ? 3.895 -5.512 -1.449 1 98 179 ASP B O 1
ATOM 3030 N N . ALA B 1 180 ? 4.895 -7.219 -2.533 1 98.5 180 ALA B N 1
ATOM 3031 C CA . ALA B 1 180 ? 4.781 -8.125 -1.396 1 98.5 180 ALA B CA 1
ATOM 3032 C C . ALA B 1 180 ? 5.605 -7.625 -0.211 1 98.5 180 ALA B C 1
ATOM 3034 O O . ALA B 1 180 ? 5.133 -7.637 0.928 1 98.5 180 ALA B O 1
ATOM 3035 N N . TYR B 1 181 ? 6.836 -7.184 -0.522 1 98.44 181 TYR B N 1
ATOM 3036 C CA . TYR B 1 181 ? 7.707 -6.602 0.491 1 98.44 181 TYR B CA 1
ATOM 3037 C C . TYR B 1 181 ? 7.016 -5.441 1.202 1 98.44 181 TYR B C 1
ATOM 3039 O O . TYR B 1 181 ? 6.992 -5.387 2.434 1 98.44 181 TYR B O 1
ATOM 3047 N N . LEU B 1 182 ? 6.414 -4.562 0.468 1 97.44 182 LEU B N 1
ATOM 3048 C CA . LEU B 1 182 ? 5.762 -3.385 1.033 1 97.44 182 LEU B CA 1
ATOM 3049 C C . LEU B 1 182 ? 4.5 -3.779 1.795 1 97.44 182 LEU B C 1
ATOM 3051 O O . LEU B 1 182 ? 4.203 -3.209 2.848 1 97.44 182 LEU B O 1
ATOM 3055 N N . SER B 1 183 ? 3.756 -4.734 1.249 1 97.31 183 SER B N 1
ATOM 3056 C CA . SER B 1 183 ? 2.479 -5.102 1.851 1 97.31 183 SER B CA 1
ATOM 3057 C C . SER B 1 183 ? 2.67 -5.672 3.25 1 97.31 183 SER B C 1
ATOM 3059 O O . SER B 1 183 ? 1.807 -5.516 4.117 1 97.31 183 SER B O 1
ATOM 3061 N N . ASN B 1 184 ? 3.766 -6.281 3.535 1 98 184 ASN B N 1
ATOM 3062 C CA . ASN B 1 184 ? 4.016 -6.922 4.82 1 98 184 ASN B CA 1
ATOM 3063 C C . ASN B 1 184 ? 4.227 -5.895 5.93 1 98 184 ASN B C 1
ATOM 3065 O O . ASN B 1 184 ? 4.16 -6.227 7.113 1 98 184 ASN B O 1
ATOM 3069 N N . TYR B 1 185 ? 4.457 -4.637 5.598 1 97 185 TYR B N 1
ATOM 3070 C CA . TYR B 1 185 ? 4.621 -3.6 6.609 1 97 185 TYR B CA 1
ATOM 3071 C C . TYR B 1 185 ? 3.305 -3.326 7.328 1 97 185 TYR B C 1
ATOM 3073 O O . TYR B 1 185 ? 3.299 -2.791 8.438 1 97 185 TYR B O 1
ATOM 3081 N N . VAL B 1 186 ? 2.191 -3.66 6.66 1 95.88 186 VAL B N 1
ATOM 3082 C CA . VAL B 1 186 ? 0.9 -3.51 7.32 1 95.88 186 VAL B CA 1
ATOM 3083 C C . VAL B 1 186 ? 0.877 -4.336 8.602 1 95.88 186 VAL B C 1
ATOM 3085 O O . VAL B 1 186 ? 0.535 -3.822 9.672 1 95.88 186 VAL B O 1
ATOM 3088 N N . GLN B 1 187 ? 1.274 -5.57 8.484 1 95.69 187 GLN B N 1
ATOM 3089 C CA . GLN B 1 187 ? 1.296 -6.449 9.648 1 95.69 187 GLN B CA 1
ATOM 3090 C C . GLN B 1 187 ? 2.326 -5.98 10.672 1 95.69 187 GLN B C 1
ATOM 3092 O O . GLN B 1 187 ? 2.074 -6.02 11.883 1 95.69 187 GLN B O 1
ATOM 3097 N N . ALA B 1 188 ? 3.461 -5.547 10.219 1 96.38 188 ALA B N 1
ATOM 3098 C CA . ALA B 1 188 ? 4.496 -5.066 11.133 1 96.38 188 ALA B CA 1
ATOM 3099 C C . ALA B 1 188 ? 4.02 -3.838 11.898 1 96.38 188 ALA B C 1
ATOM 3101 O O . ALA B 1 188 ? 4.18 -3.762 13.125 1 96.38 188 ALA B O 1
ATOM 3102 N N . ILE B 1 189 ? 3.367 -2.939 11.219 1 95.56 189 ILE B N 1
ATOM 3103 C CA . ILE B 1 189 ? 3.021 -1.634 11.773 1 95.56 189 ILE B CA 1
ATOM 3104 C C . ILE B 1 189 ? 1.772 -1.758 12.641 1 95.56 189 ILE B C 1
ATOM 3106 O O . ILE B 1 189 ? 1.706 -1.18 13.727 1 95.56 189 ILE B O 1
ATOM 3110 N N . PHE B 1 190 ? 0.81 -2.518 12.227 1 95.38 190 PHE B N 1
ATOM 3111 C CA . PHE B 1 190 ? -0.487 -2.443 12.891 1 95.38 190 PHE B CA 1
ATOM 3112 C C . PHE B 1 190 ? -0.741 -3.691 13.727 1 95.38 190 PHE B C 1
ATOM 3114 O O . PHE B 1 190 ? -1.619 -3.697 14.594 1 95.38 190 PHE B O 1
ATOM 3121 N N . GLU B 1 191 ? 0.045 -4.75 13.469 1 94.75 191 GLU B N 1
ATOM 3122 C CA . GLU B 1 191 ? -0.233 -5.992 14.188 1 94.75 191 GLU B CA 1
ATOM 3123 C C . GLU B 1 191 ? 0.967 -6.426 15.023 1 94.75 191 GLU B C 1
ATOM 3125 O O . GLU B 1 191 ? 0.912 -7.441 15.719 1 94.75 191 GLU B O 1
ATOM 3130 N N . GLY B 1 192 ? 2.041 -5.73 14.945 1 94.88 192 GLY B N 1
ATOM 3131 C CA . GLY B 1 192 ? 3.188 -5.977 15.805 1 94.88 192 GLY B CA 1
ATOM 3132 C C . GLY B 1 192 ? 3.912 -7.27 15.477 1 94.88 192 GLY B C 1
ATOM 3133 O O . GLY B 1 192 ? 4.477 -7.914 16.359 1 94.88 192 GLY B O 1
ATOM 3134 N N . TRP B 1 193 ? 3.918 -7.684 14.25 1 97.06 193 TRP B N 1
ATOM 3135 C CA . TRP B 1 193 ? 4.578 -8.922 13.852 1 97.06 193 TRP B CA 1
ATOM 3136 C C . TRP B 1 193 ? 6.082 -8.844 14.102 1 97.06 193 TRP B C 1
ATOM 3138 O O . TRP B 1 193 ? 6.703 -7.805 13.867 1 97.06 193 TRP B O 1
ATOM 3148 N N . SER B 1 194 ? 6.66 -9.961 14.539 1 97.25 194 SER B N 1
ATOM 3149 C CA . SER B 1 194 ? 8.102 -10.086 14.75 1 97.25 194 SER B CA 1
ATOM 3150 C C . SER B 1 194 ? 8.836 -10.258 13.43 1 97.25 194 SER B C 1
ATOM 3152 O O . SER B 1 194 ? 8.219 -10.516 12.398 1 97.25 194 SER B O 1
ATOM 3154 N N . LEU B 1 195 ? 10.156 -10.109 13.469 1 97.56 195 LEU B N 1
ATOM 3155 C CA . LEU B 1 195 ? 10.969 -10.359 12.289 1 97.56 195 LEU B CA 1
ATOM 3156 C C . LEU B 1 195 ? 10.852 -11.82 11.852 1 97.56 195 LEU B C 1
ATOM 3158 O O . LEU B 1 195 ? 10.883 -12.117 10.656 1 97.56 195 LEU B O 1
ATOM 3162 N N . GLU B 1 196 ? 10.695 -12.672 12.781 1 98.19 196 GLU B N 1
ATOM 3163 C CA . GLU B 1 196 ? 10.547 -14.094 12.461 1 98.19 196 GLU B CA 1
ATOM 3164 C C . GLU B 1 196 ? 9.25 -14.359 11.703 1 98.19 196 GLU B C 1
ATOM 3166 O O . GLU B 1 196 ? 9.234 -15.133 10.742 1 98.19 196 GLU B O 1
ATOM 3171 N N . ALA B 1 197 ? 8.195 -13.789 12.18 1 98.31 197 ALA B N 1
ATOM 3172 C CA . ALA B 1 197 ? 6.914 -13.953 11.5 1 98.31 197 ALA B CA 1
ATOM 3173 C C . ALA B 1 197 ? 6.969 -13.383 10.086 1 98.31 197 ALA B C 1
ATOM 3175 O O . ALA B 1 197 ? 6.445 -13.984 9.148 1 98.31 197 ALA B O 1
ATOM 3176 N N . LEU B 1 198 ? 7.594 -12.227 9.953 1 98.5 198 LEU B N 1
ATOM 3177 C CA . LEU B 1 198 ? 7.746 -11.602 8.641 1 98.5 198 LEU B CA 1
ATOM 3178 C C . LEU B 1 198 ? 8.602 -12.477 7.723 1 98.5 198 LEU B C 1
ATOM 3180 O O . LEU B 1 198 ? 8.312 -12.594 6.527 1 98.5 198 LEU B O 1
ATOM 3184 N N . GLN B 1 199 ? 9.633 -13.023 8.305 1 98.69 199 GLN B N 1
ATOM 3185 C CA . GLN B 1 199 ? 10.508 -13.891 7.52 1 98.69 199 GLN B CA 1
ATOM 3186 C C . GLN B 1 199 ? 9.758 -15.109 6.996 1 98.69 199 GLN B C 1
ATOM 3188 O O . GLN B 1 199 ? 9.922 -15.492 5.836 1 98.69 199 GLN B O 1
ATOM 3193 N N . ALA B 1 200 ? 8.984 -15.742 7.844 1 98.69 200 ALA B N 1
ATOM 3194 C CA . ALA B 1 200 ? 8.211 -16.922 7.441 1 98.69 200 ALA B CA 1
ATOM 3195 C C . ALA B 1 200 ? 7.254 -16.578 6.305 1 98.69 200 ALA B C 1
ATOM 3197 O O . ALA B 1 200 ? 7.16 -17.312 5.32 1 98.69 200 ALA B O 1
ATOM 3198 N N . ARG B 1 201 ? 6.582 -15.484 6.391 1 98.62 201 ARG B N 1
ATOM 3199 C CA . ARG B 1 201 ? 5.648 -15.055 5.355 1 98.62 201 ARG B CA 1
ATOM 3200 C C . ARG B 1 201 ? 6.383 -14.742 4.055 1 98.62 201 ARG B C 1
ATOM 3202 O O . ARG B 1 201 ? 5.938 -15.133 2.977 1 98.62 201 ARG B O 1
ATOM 3209 N N . ALA B 1 202 ? 7.492 -13.992 4.203 1 98.81 202 ALA B N 1
ATOM 3210 C CA . ALA B 1 202 ? 8.273 -13.625 3.027 1 98.81 202 ALA B CA 1
ATOM 3211 C C . ALA B 1 202 ? 8.758 -14.859 2.279 1 98.81 202 ALA B C 1
ATOM 3213 O O . ALA B 1 202 ? 8.727 -14.898 1.048 1 98.81 202 ALA B O 1
ATOM 3214 N N . ARG B 1 203 ? 9.211 -15.852 3.012 1 98.62 203 ARG B N 1
ATOM 3215 C CA . ARG B 1 203 ? 9.688 -17.094 2.406 1 98.62 203 ARG B CA 1
ATOM 3216 C C . ARG B 1 203 ? 8.594 -17.734 1.558 1 98.62 203 ARG B C 1
ATOM 3218 O O . ARG B 1 203 ? 8.836 -18.109 0.409 1 98.62 203 ARG B O 1
ATOM 3225 N N . ASP B 1 204 ? 7.422 -17.812 2.113 1 98.38 204 ASP B N 1
ATOM 3226 C CA . ASP B 1 204 ? 6.305 -18.438 1.406 1 98.38 204 ASP B CA 1
ATOM 3227 C C . ASP B 1 204 ? 5.867 -17.578 0.219 1 98.38 204 ASP B C 1
ATOM 3229 O O . ASP B 1 204 ? 5.5 -18.109 -0.832 1 98.38 204 ASP B O 1
ATOM 3233 N N . GLN B 1 205 ? 5.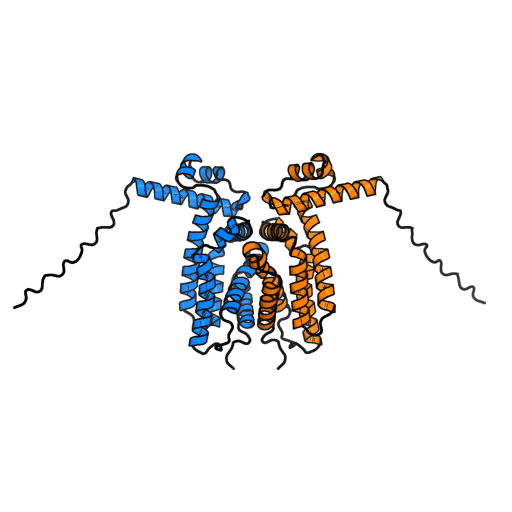848 -16.234 0.355 1 98.69 205 GLN B N 1
ATOM 3234 C CA . GLN B 1 205 ? 5.488 -15.336 -0.738 1 98.69 205 GLN B CA 1
ATOM 3235 C C . GLN B 1 205 ? 6.465 -15.469 -1.905 1 98.69 205 GLN B C 1
ATOM 3237 O O . GLN B 1 205 ? 6.047 -15.523 -3.064 1 98.69 205 GLN B O 1
ATOM 3242 N N . ILE B 1 206 ? 7.738 -15.516 -1.579 1 98.62 206 ILE B N 1
ATOM 3243 C CA . ILE B 1 206 ? 8.781 -15.656 -2.594 1 98.62 206 ILE B CA 1
ATOM 3244 C C . ILE B 1 206 ? 8.602 -16.984 -3.334 1 98.62 206 ILE B C 1
ATOM 3246 O O . ILE B 1 206 ? 8.648 -17.031 -4.566 1 98.62 206 ILE B O 1
ATOM 3250 N N . ARG B 1 207 ? 8.352 -18.031 -2.586 1 97.38 207 ARG B N 1
ATOM 3251 C CA . ARG B 1 207 ? 8.133 -19.344 -3.188 1 97.38 207 ARG B CA 1
ATOM 3252 C C . ARG B 1 207 ? 6.965 -19.312 -4.164 1 97.38 207 ARG B C 1
ATOM 3254 O O . ARG B 1 207 ? 7.062 -19.828 -5.277 1 97.38 207 ARG B O 1
ATOM 3261 N N . ILE B 1 208 ? 5.898 -18.672 -3.83 1 97.5 208 ILE B N 1
ATOM 3262 C CA . ILE B 1 208 ? 4.707 -18.594 -4.668 1 97.5 208 ILE B CA 1
ATOM 3263 C C . ILE B 1 208 ? 5.008 -17.781 -5.926 1 97.5 208 ILE B C 1
ATOM 3265 O O . ILE B 1 208 ? 4.66 -18.203 -7.035 1 97.5 208 ILE B O 1
ATOM 3269 N N . LEU B 1 209 ? 5.695 -16.656 -5.797 1 98.12 209 LEU B N 1
ATOM 3270 C CA . LEU B 1 209 ? 5.93 -15.75 -6.91 1 98.12 209 LEU B CA 1
ATOM 3271 C C . LEU B 1 209 ? 6.938 -16.344 -7.891 1 98.12 209 LEU B C 1
ATOM 3273 O O . LEU B 1 209 ? 6.934 -15.992 -9.078 1 98.12 209 LEU B O 1
ATOM 3277 N N . LEU B 1 210 ? 7.707 -17.234 -7.387 1 97.38 210 LEU B N 1
ATOM 3278 C CA . LEU B 1 210 ? 8.703 -17.844 -8.266 1 97.38 210 LEU B CA 1
ATOM 3279 C C . LEU B 1 210 ? 8.18 -19.141 -8.859 1 97.38 210 LEU B C 1
ATOM 3281 O O . LEU B 1 210 ? 8.766 -19.672 -9.805 1 97.38 210 LEU B O 1
ATOM 3285 N N . ALA B 1 211 ? 6.969 -19.484 -8.336 1 91.38 211 ALA B N 1
ATOM 3286 C CA . ALA B 1 211 ? 6.387 -20.734 -8.836 1 91.38 211 ALA B CA 1
ATOM 3287 C C . ALA B 1 211 ? 6.035 -20.625 -10.312 1 91.38 211 ALA B C 1
ATOM 3289 O O . ALA B 1 211 ? 5.496 -19.609 -10.758 1 91.38 211 ALA B O 1
ATOM 3290 N N . GLY B 1 212 ? 6.41 -21.391 -11.195 1 88.56 212 GLY B N 1
ATOM 3291 C CA . GLY B 1 212 ? 6.141 -21.406 -12.625 1 88.56 212 GLY B CA 1
ATOM 3292 C C . GLY B 1 212 ? 7.297 -20.906 -13.461 1 88.56 212 GLY B C 1
ATOM 3293 O O . GLY B 1 212 ? 7.309 -21.078 -14.688 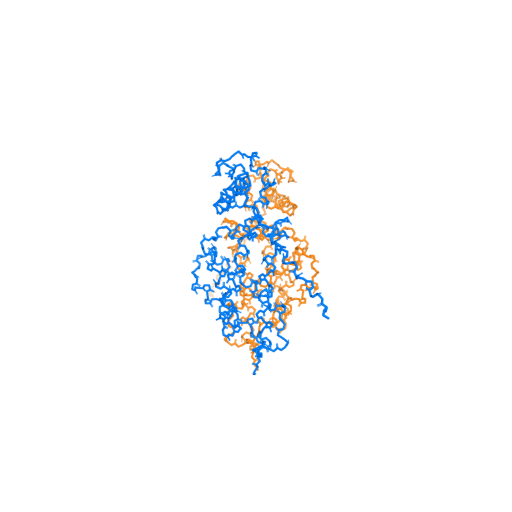1 88.56 212 GLY B O 1
ATOM 3294 N N . ALA B 1 213 ? 8.109 -20.172 -12.734 1 90.56 213 ALA B N 1
ATOM 3295 C CA . ALA B 1 213 ? 9.266 -19.656 -13.461 1 90.56 213 ALA B CA 1
ATOM 3296 C C . ALA B 1 213 ? 10.469 -20.578 -13.32 1 90.56 213 ALA B C 1
ATOM 3298 O O . ALA B 1 213 ? 11.477 -20.406 -14.016 1 90.56 213 ALA B O 1
ATOM 3299 N N . ARG B 1 214 ? 10.297 -21.484 -12.453 1 85.5 214 ARG B N 1
ATOM 3300 C CA . ARG B 1 214 ? 11.43 -22.375 -12.195 1 85.5 214 ARG B CA 1
ATOM 3301 C C . ARG B 1 214 ? 11.672 -23.312 -13.359 1 85.5 214 ARG B C 1
ATOM 3303 O O . ARG B 1 214 ? 10.727 -23.719 -14.039 1 85.5 214 ARG B O 1
ATOM 3310 N N . ARG B 1 215 ? 12.891 -23.516 -13.594 1 71.69 215 ARG B N 1
ATOM 3311 C CA . ARG B 1 215 ? 13.25 -24.531 -14.586 1 71.69 215 ARG B CA 1
ATOM 3312 C C . ARG B 1 215 ? 13.062 -25.938 -14.031 1 71.69 215 ARG B C 1
ATOM 3314 O O . ARG B 1 215 ? 13.336 -26.188 -12.859 1 71.69 215 ARG B O 1
ATOM 3321 N N . GLY B 1 216 ? 11.945 -26.75 -14.617 1 57.44 216 GLY B N 1
ATOM 3322 C CA . GLY B 1 216 ? 11.859 -28.172 -14.297 1 57.44 216 GLY B CA 1
ATOM 3323 C C . GLY B 1 216 ? 13.188 -28.891 -14.414 1 57.44 216 GLY B C 1
ATOM 3324 O O . GLY B 1 216 ? 14.102 -28.422 -15.094 1 57.44 216 GLY B O 1
#

Radius of gyration: 27.43 Å; Cα contacts (8 Å, |Δi|>4): 455; chains: 2; bounding box: 130×66×46 Å

Secondary structure (DSSP, 8-state):
-------------------HHHHHHHHHHHHHHHHHHHHHHHHHHHH--HHHHHHHTT--HHHHHTT-SSHHHHHHHHHHHHHHHHHHHHHHHHTT-SSHHHHHHHHHHHHHHHHGGGHHHHHHHHHHTTSTTHHHHHHT-HHHHHHHHHHHHHHHHHHHTTSB-TTS-HHHHHHHHHHHHHHHHHHHHHH---HHHHHHHHHHHHHHHHTTTB--/-------------------HHHHHHHHHHHHHHHHHHHHHHHHHHHH--HHHHHHHTT--HHHHHTT-SSHHHHHHHHHHHHHHHHHHHHHHHHTT-SSHHHHHHHHHHHHHHHHGGGHHHHHHHHHHTTSTTHHHHHHT-HHHHHHHHHHHHHHHHHHHTTSB-TTS-HHHHHHHHHHHHHHHHHHHHHH---HHHHHHHHHHHHHHHHTTTB--

pLDDT: mean 89.87, std 13.53, range [31.19, 98.88]